Protein 2D16 (pdb70)

Organism: Pyrococcus horikoshii (strain ATCC 700860 / DSM 12428 / JCM 9974 / NBRC 100139 / OT-3) (NCBI:txid70601)

Foldseek 3Di:
DKDKDKAWQDDDAQKKKWKFAWDDQVVCQVVLQVLQCVQAPPKFKKKWAAAPPVLAIHIDTHDPVRNVSQSVRRSVQSDHRMMMMIIHPDACVSPVVSQVPDPGTDTIQDMDRARKMFMWIADPRGIDGPHMDRHDDDDDDDDPVVVVVVVVVVVVVPPDDD/DDKDKAWQDDDQQKKKWKFAWDDQVVCQVVLQVLQCVQAPPKFKKKWAAAQPVLAIHIDTHDPVRNVSQSVSRVVLSDHRMMMMIIHPDACVSPVCSQVVDPGTDTIQDMDSARKMWMWDADPRGIDGPHMDRHDDDDDDDDPVVVVVVVVVCVVVPPDDD/DKDKDKAWQDDDQQKKKWKFAWDDQVVCQVVLQVLQCVQAPPKFKKKWAAAPPVLAIHIDTHDPVRNVSQSVRRSVQSDHRMMMMIIHPDACVSPVVSQVPDPGTDTIQDMDNARKMFMWIADPRGIDGPHMDRHDDDDDDDDVVVVVVVVVVVVVVPPDDD/DDKDKAWQDDDAQKKKWKFAWDDQVVCQVVLQVLQCVQAPPKFKKKWAAAPPVLAIHIDTHDVVRNVSQSVSRVVLSDHRMMMMIIHPDACVSPVVSQVPDPGTDTIQDMDSARKMWMWDADPRGIDGPHMDRHDDDDDDDDPVVVVVVVVVCVVVPPDDD

B-factor: mean 26.92, std 8.28, range [15.29, 60.41]

Sequence (646 aa):
MVRIEVIDIEKPEGVEVIIGQGNFSIFTVDDLARALLTAVPGIKFGIAMNEAKPQLTRYTGNDPELEALAAKNAVKIGAGHVFVILMKNAYPINVLNTIKNHPAVAMIYGASENPFQVIVAETELGRAVIGVVDGKAANKIETDEQKKERRELVEKIGYKIDVRIEVIDIEKPEGVEVIIGQGNFSIFTVDDLARALLTAVPGIKFGIAMNEAKPQLTRYTGNDPELEALAAKNAVKIGAGHVFVILMKNAYPINVLNTIKNHPAVAMIYGASENPFQVIVAETELGRAVIGVVDGKAANKIETDEQKKERRELVEKIGYKIDMVRIEVIDIEKPEGVEVIIGQGNFSIFTVDDLARALLTAVPGIKFGIAMNEAKPQLTRYTGNDPELEALAAKNAVKIGAGHVFVILMKNAYPINVLNTIKNHPAVAMIYGASENPFQVIVAETELGRAVIGVVDGKAANKIETDEQKKERRELVEKIGYKIDVRIEVIDIEKPEGVEVIIGQGNFSIFTVDDLARALLTAVPGIKFGIAMNEAKPQLTRYTGNDPELEALAAKNAVKIGAGHVFVILMKNAYPINVLNTIKNHPAVAMIYGASENPFQVIVAETELGRAVIGVVDGKAANKIETDEQKKERRELVEKIGYKID

Structure (mmCIF, N/CA/C/O backbone):
data_2D16
#
_entry.id   2D16
#
_cell.length_a   66.120
_cell.length_b   66.120
_cell.length_c   125.072
_cell.angle_alpha   90.00
_cell.angle_beta   90.00
_cell.angle_gamma   120.00
#
_symmetry.space_group_name_H-M   'P 3'
#
loop_
_entity.id
_entity.type
_entity.pdbx_description
1 polymer 'hypothetical protein PH1918'
2 non-polymer 'SODIUM ION'
3 non-polymer GLYCEROL
4 water water
#
loop_
_atom_site.group_PDB
_atom_site.id
_atom_site.type_symbol
_atom_site.label_atom_id
_atom_site.label_alt_id
_atom_site.label_comp_id
_atom_site.label_asym_id
_atom_site.label_entity_id
_atom_site.label_seq_id
_atom_site.pdbx_PDB_ins_code
_atom_site.Cartn_x
_atom_site.Cartn_y
_atom_site.Cartn_z
_atom_site.occupancy
_atom_site.B_iso_or_equiv
_atom_site.auth_seq_id
_atom_site.auth_comp_id
_atom_site.auth_asym_id
_atom_site.auth_atom_id
_atom_site.pdbx_PDB_model_num
ATOM 1 N N . MET A 1 1 ? 5.584 -10.090 135.298 1.00 35.90 1 MET A N 1
ATOM 2 C CA . MET A 1 1 ? 6.066 -8.705 135.570 1.00 36.33 1 MET A CA 1
ATOM 3 C C . MET A 1 1 ? 5.787 -7.766 134.406 1.00 35.57 1 MET A C 1
ATOM 4 O O . MET A 1 1 ? 5.931 -8.142 133.243 1.00 34.99 1 MET A O 1
ATOM 9 N N . VAL A 1 2 ? 5.389 -6.541 134.731 1.00 34.80 2 VAL A N 1
ATOM 10 C CA . VAL A 1 2 ? 5.118 -5.523 133.728 1.00 35.24 2 VAL A CA 1
ATOM 11 C C . VAL A 1 2 ? 5.457 -4.152 134.299 1.00 34.72 2 VAL A C 1
ATOM 12 O O . VAL A 1 2 ? 4.616 -3.500 134.917 1.00 35.96 2 VAL A O 1
ATOM 16 N N . ARG A 1 3 ? 6.700 -3.728 134.108 1.00 33.06 3 ARG A N 1
ATOM 17 C CA . ARG A 1 3 ? 7.134 -2.425 134.588 1.00 32.68 3 ARG A CA 1
ATOM 18 C C . ARG A 1 3 ? 7.116 -1.472 133.404 1.00 30.91 3 ARG A C 1
ATOM 19 O O . ARG A 1 3 ? 7.717 -1.746 132.363 1.00 30.09 3 ARG A O 1
ATOM 27 N N . ILE A 1 4 ? 6.412 -0.358 133.565 1.00 28.25 4 ILE A N 1
ATOM 28 C CA . ILE A 1 4 ? 6.297 0.625 132.500 1.00 27.83 4 ILE A CA 1
ATOM 29 C C . ILE A 1 4 ? 7.202 1.823 132.746 1.00 28.04 4 ILE A C 1
ATOM 30 O O . ILE A 1 4 ? 7.289 2.323 133.868 1.00 28.06 4 ILE A O 1
ATOM 35 N N . GLU A 1 5 ? 7.888 2.265 131.695 1.00 27.67 5 GLU A N 1
ATOM 36 C CA . GLU A 1 5 ? 8.775 3.418 131.790 1.00 27.68 5 GLU A CA 1
ATOM 37 C C . GLU A 1 5 ? 8.581 4.333 130.585 1.00 26.79 5 GLU A C 1
ATOM 38 O O . GLU A 1 5 ? 8.125 3.897 129.522 1.00 25.48 5 GLU A O 1
ATOM 44 N N . VAL A 1 6 ? 8.924 5.605 130.766 1.00 25.45 6 VAL A N 1
ATOM 45 C CA . VAL A 1 6 ? 8.796 6.602 129.715 1.00 25.31 6 VAL A CA 1
ATOM 46 C C . VAL A 1 6 ? 10.181 6.994 129.228 1.00 26.25 6 VAL A C 1
ATOM 47 O O . VAL A 1 6 ? 11.054 7.336 130.023 1.00 27.11 6 VAL A O 1
ATOM 51 N N . ILE A 1 7 ? 10.381 6.933 127.918 1.00 24.93 7 ILE A N 1
ATOM 52 C CA . ILE A 1 7 ? 11.663 7.278 127.329 1.00 25.89 7 ILE A CA 1
ATOM 53 C C . ILE A 1 7 ? 11.527 8.532 126.479 1.00 25.35 7 ILE A C 1
ATOM 54 O O . ILE A 1 7 ? 10.699 8.595 125.572 1.00 23.68 7 ILE A O 1
ATOM 59 N N . ASP A 1 8 ? 12.331 9.541 126.792 1.00 24.57 8 ASP A N 1
ATOM 60 C CA . ASP A 1 8 ? 12.308 10.780 126.035 1.00 24.57 8 ASP A CA 1
ATOM 61 C C . ASP A 1 8 ? 13.250 10.605 124.852 1.00 25.33 8 ASP A C 1
ATOM 62 O O . ASP A 1 8 ? 14.421 10.261 125.033 1.00 24.90 8 ASP A O 1
ATOM 67 N N . ILE A 1 9 ? 12.736 10.815 123.644 1.00 23.69 9 ILE A N 1
ATOM 68 C CA . ILE A 1 9 ? 13.558 10.692 122.450 1.00 24.30 9 ILE A CA 1
ATOM 69 C C . ILE A 1 9 ? 14.533 11.863 122.417 1.00 23.91 9 ILE A C 1
ATOM 70 O O . ILE A 1 9 ? 14.125 13.019 122.535 1.00 24.87 9 ILE A O 1
ATOM 75 N N . GLU A 1 10 ? 15.818 11.553 122.277 1.00 23.98 10 GLU A N 1
ATOM 76 C CA . GLU A 1 10 ? 16.849 12.583 122.214 1.00 25.23 10 GLU A CA 1
ATOM 77 C C . GLU A 1 10 ? 17.088 12.932 120.750 1.00 25.22 10 GLU A C 1
ATOM 78 O O . GLU A 1 10 ? 17.503 12.082 119.962 1.00 25.36 10 GLU A O 1
ATOM 84 N N . LYS A 1 11 ? 16.818 14.180 120.387 1.00 25.16 11 LYS A N 1
ATOM 85 C CA . LYS A 1 11 ? 17.008 14.622 119.015 1.00 27.25 11 LYS A CA 1
ATOM 86 C C . LYS A 1 11 ? 17.119 16.136 118.952 1.00 28.90 11 LYS A C 1
ATOM 87 O O . LYS A 1 11 ? 16.505 16.845 119.745 1.00 28.40 11 LYS A O 1
ATOM 93 N N . PRO A 1 12 ? 17.921 16.652 118.014 1.00 31.31 12 PRO A N 1
ATOM 94 C CA . PRO A 1 12 ? 18.058 18.104 117.908 1.00 32.78 12 PRO A CA 1
ATOM 95 C C . PRO A 1 12 ? 16.804 18.742 117.310 1.00 33.82 12 PRO A C 1
ATOM 96 O O . PRO A 1 12 ? 15.988 18.067 116.674 1.00 32.21 12 PRO A O 1
ATOM 100 N N . GLU A 1 13 ? 16.650 20.042 117.534 1.00 34.21 13 GLU A N 1
ATOM 101 C CA . GLU A 1 13 ? 15.508 20.785 117.025 1.00 35.42 13 GLU A CA 1
ATOM 102 C C . GLU A 1 13 ? 15.447 20.661 115.505 1.00 34.23 13 GLU A C 1
ATOM 103 O O . GLU A 1 13 ? 16.475 20.702 114.827 1.00 33.82 13 GLU A O 1
ATOM 109 N N . GLY A 1 14 ? 14.240 20.491 114.975 1.00 32.84 14 GLY A N 1
ATOM 110 C CA . GLY A 1 14 ? 14.076 20.375 113.537 1.00 32.05 14 GLY A CA 1
ATOM 111 C C . GLY A 1 14 ? 14.199 18.968 112.978 1.00 30.21 14 GLY A C 1
ATOM 112 O O . GLY A 1 14 ? 13.787 18.711 111.847 1.00 32.33 14 GLY A O 1
ATOM 113 N N . VAL A 1 15 ? 14.768 18.052 113.754 1.00 27.74 15 VAL A N 1
ATOM 114 C CA . VAL A 1 15 ? 14.924 16.676 113.294 1.00 26.32 15 VAL A CA 1
ATOM 115 C C . VAL A 1 15 ? 13.639 15.888 113.514 1.00 24.77 15 VAL A C 1
ATOM 116 O O . VAL A 1 15 ? 13.026 15.965 114.579 1.00 24.92 15 VAL A O 1
ATOM 120 N N . GLU A 1 16 ? 13.234 15.138 112.492 1.00 23.11 16 GLU A N 1
ATOM 121 C CA . GLU A 1 16 ? 12.012 14.337 112.547 1.00 23.04 16 GLU A CA 1
ATOM 122 C C . GLU A 1 16 ? 12.330 12.929 113.035 1.00 22.70 16 GLU A C 1
ATOM 123 O O . GLU A 1 16 ? 13.352 12.355 112.656 1.00 21.72 16 GLU A O 1
ATOM 129 N N . VAL A 1 17 ? 11.461 12.374 113.873 1.00 20.61 17 VAL A N 1
ATOM 130 C CA . VAL A 1 17 ? 11.661 11.020 114.369 1.00 20.10 17 VAL A CA 1
ATOM 131 C C . VAL A 1 17 ? 10.500 10.131 113.933 1.00 20.86 17 VAL A C 1
ATOM 132 O O . VAL A 1 17 ? 9.349 10.569 113.891 1.00 19.68 17 VAL A O 1
ATOM 136 N N . ILE A 1 18 ? 10.822 8.891 113.579 1.00 20.31 18 ILE A N 1
ATOM 137 C CA . ILE A 1 18 ? 9.822 7.913 113.176 1.00 19.36 18 ILE A CA 1
ATOM 138 C C . ILE A 1 18 ? 10.175 6.623 113.912 1.00 20.20 18 ILE A C 1
ATOM 139 O O . ILE A 1 18 ? 11.312 6.157 113.844 1.00 22.02 18 ILE A O 1
ATOM 144 N N . ILE A 1 19 ? 9.211 6.060 114.631 1.00 19.27 19 ILE A N 1
ATOM 145 C CA . ILE A 1 19 ? 9.443 4.827 115.374 1.00 19.64 19 ILE A CA 1
ATOM 146 C C . ILE A 1 19 ? 8.512 3.766 114.799 1.00 19.28 19 ILE A C 1
ATOM 147 O O . ILE A 1 19 ? 7.333 4.031 114.583 1.00 19.04 19 ILE A O 1
ATOM 152 N N . GLY A 1 20 ? 9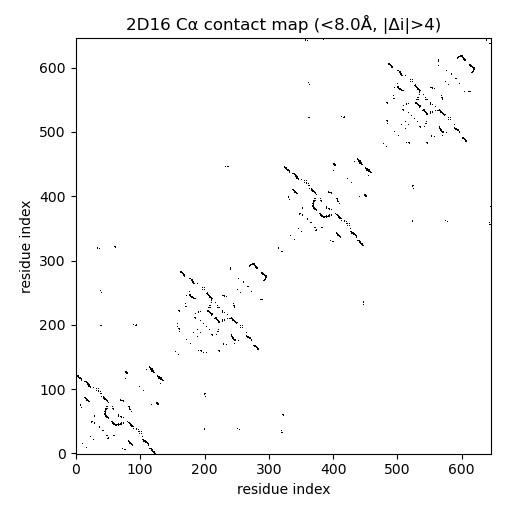.035 2.568 114.563 1.00 18.10 20 GLY A N 1
ATOM 153 C CA . GLY A 1 20 ? 8.201 1.520 114.007 1.00 18.08 20 GLY A CA 1
ATOM 154 C C . GLY A 1 20 ? 8.542 0.132 114.504 1.00 18.68 20 GLY A C 1
ATOM 155 O O . GLY A 1 20 ? 9.496 -0.057 115.261 1.00 19.42 20 GLY A O 1
ATOM 156 N N . GLN A 1 21 ? 7.743 -0.840 114.080 1.00 17.90 21 GLN A N 1
ATOM 157 C CA . GLN A 1 21 ? 7.942 -2.235 114.458 1.00 18.09 21 GLN A CA 1
ATOM 158 C C . GLN A 1 21 ? 8.157 -3.011 113.163 1.00 19.50 21 GLN A C 1
ATOM 159 O O . GLN A 1 21 ? 7.333 -2.945 112.241 1.00 18.10 21 GLN A O 1
ATOM 165 N N . GLY A 1 22 ? 9.273 -3.734 113.089 1.00 19.03 22 GLY A N 1
ATOM 166 C CA . GLY A 1 22 ? 9.579 -4.488 111.888 1.00 19.21 22 GLY A CA 1
ATOM 167 C C . GLY A 1 22 ? 9.937 -5.944 112.114 1.00 19.89 22 GLY A C 1
ATOM 168 O O . GLY A 1 22 ? 9.497 -6.566 113.079 1.00 19.95 22 GLY A O 1
ATOM 169 N N . ASN A 1 23 ? 10.751 -6.477 111.208 1.00 18.87 23 ASN A N 1
ATOM 170 C CA . ASN A 1 23 ? 11.181 -7.867 111.260 1.00 19.33 23 ASN A CA 1
ATOM 171 C C . ASN A 1 23 ? 12.474 -8.029 110.464 1.00 20.15 23 ASN A C 1
ATOM 172 O O . ASN A 1 23 ? 12.777 -7.212 109.593 1.00 19.96 23 ASN A O 1
ATOM 177 N N . PHE A 1 24 ? 13.239 -9.073 110.783 1.00 21.22 24 PHE A N 1
ATOM 178 C CA . PHE A 1 24 ? 14.486 -9.370 110.076 1.00 21.45 24 PHE A CA 1
ATOM 179 C C . PHE A 1 24 ? 15.457 -8.190 110.144 1.00 20.45 24 PHE A C 1
ATOM 180 O O . PHE A 1 24 ? 15.949 -7.706 109.123 1.00 21.40 24 PHE A O 1
ATOM 188 N N . SER A 1 25 ? 15.745 -7.756 111.366 1.00 21.68 25 SER A N 1
ATOM 189 C CA . SER A 1 25 ? 16.620 -6.616 111.616 1.00 21.15 25 SER A CA 1
ATOM 190 C C . SER A 1 25 ? 17.916 -6.502 110.811 1.00 21.47 25 SER A C 1
ATOM 191 O O . SER A 1 25 ? 18.213 -5.433 110.281 1.00 20.01 25 SER A O 1
ATOM 194 N N . ILE A 1 26 ? 18.696 -7.576 110.713 1.00 22.46 26 ILE A N 1
ATOM 195 C CA . ILE A 1 26 ? 19.958 -7.467 109.982 1.00 22.85 26 ILE A CA 1
ATOM 196 C C . ILE A 1 26 ? 19.794 -7.097 108.515 1.00 22.52 26 ILE A C 1
ATOM 197 O O . ILE A 1 26 ? 20.650 -6.425 107.942 1.00 23.10 26 ILE A O 1
ATOM 202 N N . PHE A 1 27 ? 18.695 -7.526 107.906 1.00 22.61 27 PHE A N 1
ATOM 203 C CA . PHE A 1 27 ? 18.434 -7.207 106.510 1.00 21.35 27 PHE A CA 1
ATOM 204 C C . PHE A 1 27 ? 17.750 -5.851 106.400 1.00 20.40 27 PHE A C 1
ATOM 205 O O . PHE A 1 27 ? 18.161 -4.979 105.637 1.00 19.93 27 PHE A O 1
ATOM 213 N N . THR A 1 28 ? 16.690 -5.696 107.181 1.00 20.78 28 THR A N 1
ATOM 214 C CA . THR A 1 28 ? 15.878 -4.493 107.163 1.00 19.82 28 THR A CA 1
ATOM 215 C C . THR A 1 28 ? 16.556 -3.178 107.514 1.00 20.51 28 THR A C 1
ATOM 216 O O . THR A 1 28 ? 16.257 -2.157 106.896 1.00 20.87 28 THR A O 1
ATOM 220 N N . VAL A 1 29 ? 17.463 -3.181 108.485 1.00 20.99 29 VAL A N 1
ATOM 221 C CA . VAL A 1 29 ? 18.128 -1.933 108.847 1.00 20.92 29 VAL A CA 1
ATOM 222 C C . VAL A 1 29 ? 18.792 -1.309 107.617 1.00 21.07 29 VAL A C 1
ATOM 223 O O . VAL A 1 29 ? 18.703 -0.099 107.399 1.00 22.21 29 VAL A O 1
ATOM 227 N N . ASP A 1 30 ? 19.426 -2.143 106.797 1.00 21.85 30 ASP A N 1
ATOM 228 C CA . ASP A 1 30 ? 20.090 -1.680 105.582 1.00 22.41 30 ASP A CA 1
ATOM 229 C C . ASP A 1 30 ? 19.105 -1.437 104.438 1.00 21.04 30 ASP A C 1
ATOM 230 O O . ASP A 1 30 ? 19.168 -0.417 103.755 1.00 22.25 30 ASP A O 1
ATOM 235 N N . ASP A 1 31 ? 18.198 -2.384 104.225 1.00 20.74 31 ASP A N 1
ATOM 236 C CA . ASP A 1 31 ? 17.243 -2.273 103.131 1.00 20.49 31 ASP A CA 1
ATOM 237 C C . ASP A 1 31 ? 16.276 -1.101 103.272 1.00 20.40 31 ASP A C 1
ATOM 238 O O . ASP A 1 31 ? 15.935 -0.446 102.284 1.00 21.05 31 ASP A O 1
ATOM 243 N N . LEU A 1 32 ? 15.830 -0.833 104.494 1.00 20.89 32 LEU A N 1
ATOM 244 C CA . LEU A 1 32 ? 14.915 0.281 104.717 1.00 21.37 32 LEU A CA 1
ATOM 245 C C . LEU A 1 32 ? 15.687 1.590 104.536 1.00 21.31 32 LEU A C 1
ATOM 246 O O . LEU A 1 32 ? 15.136 2.591 104.071 1.00 20.89 32 LEU A O 1
ATOM 251 N N . ALA A 1 33 ? 16.968 1.582 104.895 1.00 21.21 33 ALA A N 1
ATOM 252 C CA . ALA A 1 33 ? 17.789 2.781 104.729 1.00 20.41 33 ALA A CA 1
ATOM 253 C C . ALA A 1 33 ? 17.873 3.104 103.236 1.00 21.03 33 ALA A C 1
ATOM 254 O O . ALA A 1 33 ? 17.724 4.257 102.828 1.00 21.02 33 ALA A O 1
ATOM 256 N N . ARG A 1 34 ? 18.110 2.079 102.421 1.00 20.98 34 ARG A N 1
ATOM 257 C CA . ARG A 1 34 ? 18.198 2.270 100.980 1.00 21.75 34 ARG A CA 1
ATOM 258 C C . ARG A 1 34 ? 16.872 2.812 100.451 1.00 21.56 34 ARG A C 1
ATOM 259 O O . ARG A 1 34 ? 16.849 3.691 99.589 1.00 21.19 34 ARG A O 1
ATOM 267 N N . ALA A 1 35 ? 15.767 2.296 100.984 1.00 19.92 35 ALA A N 1
ATOM 268 C CA . ALA A 1 35 ? 14.447 2.747 100.559 1.00 20.07 35 ALA A CA 1
ATOM 269 C C . ALA A 1 35 ? 14.239 4.227 100.881 1.00 19.32 35 ALA A C 1
ATOM 270 O O . ALA A 1 35 ? 13.691 4.972 100.069 1.00 19.19 35 ALA A O 1
ATOM 272 N N . LEU A 1 36 ? 14.678 4.656 102.060 1.00 20.64 36 LEU A N 1
ATOM 273 C CA . LEU A 1 36 ? 14.528 6.058 102.454 1.00 20.54 36 LEU A CA 1
ATOM 274 C C . LEU A 1 36 ? 15.243 6.999 101.487 1.00 21.04 36 LEU A C 1
ATOM 275 O O . LEU A 1 36 ? 14.773 8.110 101.224 1.00 20.28 36 LEU A O 1
ATOM 280 N N . LEU A 1 37 ? 16.380 6.560 100.955 1.00 20.48 37 LEU A N 1
ATOM 281 C CA . LEU A 1 37 ? 17.120 7.384 100.004 1.00 20.63 37 LEU A CA 1
ATOM 282 C C . LEU A 1 37 ? 16.310 7.675 98.737 1.00 20.71 37 LEU A C 1
ATOM 283 O O . LEU A 1 37 ? 16.534 8.686 98.074 1.00 21.48 37 LEU A O 1
ATOM 288 N N . THR A 1 38 ? 15.358 6.801 98.407 1.00 20.32 38 THR A N 1
ATOM 289 C CA . THR A 1 38 ? 14.544 6.998 97.210 1.00 19.23 38 THR A CA 1
ATOM 290 C C . THR A 1 38 ? 13.343 7.921 97.429 1.00 19.87 38 THR A C 1
ATOM 291 O O . THR A 1 38 ? 12.718 8.365 96.464 1.00 20.48 38 THR A O 1
ATOM 295 N N . ALA A 1 39 ? 13.030 8.214 98.686 1.00 19.96 39 ALA A N 1
ATOM 296 C CA . ALA A 1 39 ? 11.874 9.054 99.003 1.00 20.74 39 ALA A CA 1
ATOM 297 C C . ALA A 1 39 ? 12.047 10.540 98.701 1.00 22.05 39 ALA A C 1
ATOM 298 O O . ALA A 1 39 ? 11.167 11.156 98.102 1.00 21.47 39 ALA A O 1
ATOM 300 N N . VAL A 1 40 ? 13.173 11.114 99.117 1.00 22.61 40 VAL A N 1
ATOM 301 C CA . VAL A 1 40 ? 13.438 12.539 98.896 1.00 22.31 40 VAL A CA 1
ATOM 302 C C . VAL A 1 40 ? 14.921 12.773 98.618 1.00 22.57 40 VAL A C 1
ATOM 303 O O . VAL A 1 40 ? 15.774 12.362 99.399 1.00 23.14 40 VAL A O 1
ATOM 307 N N . PRO A 1 41 ? 15.246 13.437 97.498 1.00 22.43 41 PRO A N 1
ATOM 308 C CA . PRO A 1 41 ? 16.658 13.688 97.194 1.00 24.16 41 PRO A CA 1
ATOM 309 C C . PRO A 1 41 ? 17.277 14.557 98.282 1.00 23.30 41 PRO A C 1
ATOM 310 O O . PRO A 1 41 ? 16.676 15.545 98.704 1.00 23.04 41 PRO A O 1
ATOM 314 N N . GLY A 1 42 ? 18.471 14.186 98.737 1.00 23.69 42 GLY A N 1
ATOM 315 C CA . GLY A 1 42 ? 19.145 14.968 99.762 1.00 24.47 42 GLY A CA 1
ATOM 316 C C . GLY A 1 42 ? 18.790 14.627 101.197 1.00 24.14 42 GLY A C 1
ATOM 317 O O . GLY A 1 42 ? 19.326 15.223 102.129 1.00 24.37 42 GLY A O 1
ATOM 318 N N . ILE A 1 43 ? 17.879 13.678 101.387 1.00 23.18 43 ILE A N 1
ATOM 319 C CA . ILE A 1 43 ? 17.484 13.284 102.731 1.00 22.73 43 ILE A CA 1
ATOM 320 C C . ILE A 1 43 ? 18.717 12.824 103.515 1.00 23.57 43 ILE A C 1
ATOM 321 O O . ILE A 1 43 ? 19.569 12.111 102.986 1.00 23.85 43 ILE A O 1
ATOM 326 N N . LYS A 1 44 ? 18.822 13.269 104.763 1.00 23.44 44 LYS A N 1
ATOM 327 C CA . LYS A 1 44 ? 19.932 12.893 105.636 1.00 24.61 44 LYS A CA 1
ATOM 328 C C . LYS A 1 44 ? 19.303 12.194 106.829 1.00 23.74 44 LYS A C 1
ATOM 329 O O . LYS A 1 44 ? 18.355 12.707 107.423 1.00 23.54 44 LYS A O 1
ATOM 335 N N . PHE A 1 45 ? 19.824 11.028 107.193 1.00 22.79 45 PHE A N 1
ATOM 336 C CA . PHE A 1 45 ? 19.206 10.296 108.280 1.00 22.06 45 PHE A CA 1
ATOM 337 C C . PHE A 1 45 ? 20.058 9.227 108.932 1.00 22.49 45 PHE A C 1
ATOM 338 O O . PHE A 1 45 ? 21.134 8.857 108.452 1.00 23.10 45 PHE A O 1
ATOM 346 N N . GLY A 1 46 ? 19.522 8.727 110.037 1.00 21.44 46 GLY A N 1
ATOM 347 C CA . GLY A 1 46 ? 20.137 7.651 110.777 1.00 20.06 46 GLY A CA 1
ATOM 348 C C . GLY A 1 46 ? 18.999 6.691 111.078 1.00 21.31 46 GLY A C 1
ATOM 349 O O . GLY A 1 46 ? 17.880 7.128 111.357 1.00 19.70 46 GLY A O 1
ATOM 350 N N . ILE A 1 47 ? 19.256 5.392 110.975 1.00 19.96 47 ILE A N 1
ATOM 351 C CA . ILE A 1 47 ? 18.237 4.400 111.292 1.00 20.53 47 ILE A CA 1
ATOM 352 C C . ILE A 1 47 ? 18.888 3.293 112.114 1.00 20.63 47 ILE A C 1
ATOM 353 O O . ILE A 1 47 ? 20.002 2.851 111.815 1.00 20.50 47 ILE A O 1
ATOM 358 N N . ALA A 1 48 ? 18.205 2.883 113.175 1.00 19.58 48 ALA A N 1
ATOM 359 C CA . ALA A 1 48 ? 18.695 1.825 114.045 1.00 19.66 48 ALA A CA 1
ATOM 360 C C . ALA A 1 48 ? 17.551 0.847 114.273 1.00 20.40 48 ALA A C 1
ATOM 361 O O . ALA A 1 48 ? 16.387 1.242 114.322 1.00 20.36 48 ALA A O 1
ATOM 363 N N . MET A 1 49 ? 17.883 -0.430 114.404 1.00 18.91 49 MET A N 1
ATOM 364 C CA . MET A 1 49 ? 16.868 -1.450 114.603 1.00 20.15 49 MET A CA 1
ATOM 365 C C . MET A 1 49 ? 17.410 -2.522 115.531 1.00 21.11 49 MET A C 1
ATOM 366 O O . MET A 1 49 ? 18.559 -2.953 115.394 1.00 22.19 49 MET A O 1
ATOM 371 N N . ASN A 1 50 ? 16.578 -2.949 116.474 1.00 20.61 50 ASN A N 1
ATOM 372 C CA . ASN A 1 50 ? 16.986 -3.945 117.456 1.00 21.42 50 ASN A CA 1
ATOM 373 C C . ASN A 1 50 ? 16.804 -5.391 117.031 1.00 22.47 50 ASN A C 1
ATOM 374 O O . ASN A 1 50 ? 15.747 -5.784 116.539 1.00 21.80 50 ASN A O 1
ATOM 379 N N . GLU A 1 51 ? 17.856 -6.178 117.230 1.00 22.75 51 GLU A N 1
ATOM 380 C CA . GLU A 1 51 ? 17.840 -7.598 116.905 1.00 23.70 51 GLU A CA 1
ATOM 381 C C . GLU A 1 51 ? 17.831 -8.347 118.239 1.00 23.86 51 GLU A C 1
ATOM 382 O O . GLU A 1 51 ? 18.768 -8.237 119.031 1.00 24.31 51 GLU A O 1
ATOM 388 N N . ALA A 1 52 ? 16.764 -9.103 118.479 1.00 24.69 52 ALA A N 1
ATOM 389 C CA . ALA A 1 52 ? 16.583 -9.837 119.730 1.00 26.36 52 ALA A CA 1
ATOM 390 C C . ALA A 1 52 ? 17.607 -10.913 120.081 1.00 27.70 52 ALA A C 1
ATOM 391 O O . ALA A 1 52 ? 18.236 -10.848 121.138 1.00 27.02 52 ALA A O 1
ATOM 393 N N . LYS A 1 53 ? 17.766 -11.903 119.208 1.00 28.86 53 LYS A N 1
ATOM 394 C CA . LYS A 1 53 ? 18.685 -13.012 119.463 1.00 31.15 53 LYS A CA 1
ATOM 395 C C . LYS A 1 53 ? 20.030 -12.581 120.063 1.00 30.64 53 LYS A C 1
ATOM 396 O O . LYS A 1 53 ? 20.386 -13.008 121.163 1.00 31.25 53 LYS A O 1
ATOM 402 N N . PRO A 1 54 ? 20.791 -11.729 119.358 1.00 29.70 54 PRO A N 1
ATOM 403 C CA . PRO A 1 54 ? 22.083 -11.293 119.900 1.00 29.92 54 PRO A CA 1
ATOM 404 C C . PRO A 1 54 ? 21.957 -10.056 120.791 1.00 29.72 54 PRO A C 1
ATOM 405 O O . PRO A 1 54 ? 22.956 -9.547 121.305 1.00 29.43 54 PRO A O 1
ATOM 409 N N . GLN A 1 55 ? 20.727 -9.577 120.962 1.00 28.66 55 GLN A N 1
ATOM 410 C CA . GLN A 1 55 ? 20.465 -8.397 121.777 1.00 28.59 55 GLN A CA 1
ATOM 411 C C . GLN A 1 55 ? 21.349 -7.228 121.344 1.00 28.35 55 GLN A C 1
ATOM 412 O O . GLN A 1 55 ? 21.982 -6.560 122.165 1.00 27.97 55 GLN A O 1
ATOM 418 N N . LEU A 1 56 ? 21.372 -6.985 120.037 1.00 27.23 56 LEU A N 1
ATOM 419 C CA . LEU A 1 56 ? 22.169 -5.910 119.460 1.00 25.71 56 LEU A CA 1
ATOM 420 C C . LEU A 1 56 ? 21.343 -4.882 118.702 1.00 25.30 56 LEU A C 1
ATOM 421 O O . LEU A 1 56 ? 20.374 -5.226 118.023 1.00 24.56 56 LEU A O 1
ATOM 426 N N . THR A 1 57 ? 21.742 -3.620 118.817 1.00 23.11 57 THR A N 1
ATOM 427 C CA . THR A 1 57 ? 21.082 -2.545 118.088 1.00 23.51 57 THR A CA 1
ATOM 428 C C . THR A 1 57 ? 21.920 -2.311 116.836 1.00 24.18 57 THR A C 1
ATOM 429 O O . THR A 1 57 ? 23.087 -1.924 116.922 1.00 25.24 57 THR A O 1
ATOM 433 N N . ARG A 1 58 ? 21.328 -2.575 115.675 1.00 23.08 58 ARG A N 1
ATOM 434 C CA . ARG A 1 58 ? 22.007 -2.396 114.397 1.00 22.72 58 ARG A CA 1
ATOM 435 C C . ARG A 1 58 ? 21.701 -0.994 113.898 1.00 23.50 58 ARG A C 1
ATOM 436 O O . ARG A 1 58 ? 20.672 -0.422 114.254 1.00 23.79 58 ARG A O 1
ATOM 444 N N . TYR A 1 59 ? 22.577 -0.441 113.066 1.00 22.43 59 TYR A N 1
ATOM 445 C CA . TYR A 1 59 ? 22.336 0.896 112.552 1.00 23.68 59 TYR A CA 1
ATOM 446 C C . TYR A 1 59 ? 23.097 1.212 111.272 1.00 23.49 59 TYR A C 1
ATOM 447 O O . TYR A 1 59 ? 24.070 0.542 110.918 1.00 23.40 59 TYR A O 1
ATOM 456 N N . THR A 1 60 ? 22.702 2.212 110.530 1.00 22.15 60 THR A N 1
ATOM 457 C CA . THR A 1 60 ? 23.280 2.733 109.302 1.00 23.12 60 THR A CA 1
ATOM 458 C C . THR A 1 60 ? 22.540 4.021 108.962 1.00 23.42 60 THR A C 1
ATOM 459 O O . THR A 1 60 ? 21.820 4.568 109.802 1.00 22.48 60 THR A O 1
ATOM 463 N N . GLY A 1 61 ? 22.803 4.510 107.775 1.00 23.13 61 GLY A N 1
ATOM 464 C CA . GLY A 1 61 ? 22.234 5.765 107.323 1.00 24.53 61 GLY A CA 1
ATOM 465 C C . GLY A 1 61 ? 23.292 6.491 106.519 1.00 25.21 61 GLY A C 1
ATOM 466 O O . GLY A 1 61 ? 24.219 5.855 106.012 1.00 25.98 61 GLY A O 1
ATOM 467 N N . ASN A 1 62 ? 23.169 7.810 106.396 1.00 24.33 62 ASN A N 1
ATOM 468 C CA . ASN A 1 62 ? 24.145 8.588 105.636 1.00 25.31 62 ASN A CA 1
ATOM 469 C C . ASN A 1 62 ? 24.531 9.875 106.361 1.00 25.73 62 ASN A C 1
ATOM 470 O O . ASN A 1 62 ? 24.908 10.868 105.732 1.00 26.05 62 ASN A O 1
ATOM 475 N N . ASP A 1 63 ? 24.430 9.846 107.686 1.00 26.14 63 ASP A N 1
ATOM 476 C CA . ASP A 1 63 ? 24.773 10.991 108.525 1.00 28.10 63 ASP A CA 1
ATOM 477 C C . ASP A 1 63 ? 25.288 10.486 109.871 1.00 28.74 63 ASP A C 1
ATOM 478 O O . ASP A 1 63 ? 24.541 9.902 110.656 1.00 27.10 63 ASP A O 1
ATOM 483 N N . PRO A 1 64 ? 26.579 10.712 110.157 1.00 29.36 64 PRO A N 1
ATOM 484 C CA . PRO A 1 64 ? 27.197 10.273 111.412 1.00 29.59 64 PRO A CA 1
ATOM 485 C C . PRO A 1 64 ? 26.420 10.622 112.681 1.00 28.86 64 PRO A C 1
ATOM 486 O O . PRO A 1 64 ? 26.142 9.748 113.501 1.00 29.38 64 PRO A O 1
ATOM 490 N N . GLU A 1 65 ? 26.071 11.895 112.836 1.00 28.55 65 GLU A N 1
ATOM 491 C CA . GLU A 1 65 ? 25.349 12.351 114.019 1.00 29.00 65 GLU A CA 1
ATOM 492 C C . GLU A 1 65 ? 23.981 11.700 114.199 1.00 27.30 65 GLU A C 1
ATOM 493 O O . GLU A 1 65 ? 23.663 11.210 115.282 1.00 26.15 65 GLU A O 1
ATOM 499 N N . LEU A 1 66 ? 23.167 11.707 113.149 1.00 25.93 66 LEU A N 1
ATOM 500 C CA . LEU A 1 66 ? 21.839 11.114 113.244 1.00 25.68 66 LEU A CA 1
ATOM 501 C C . LEU A 1 66 ? 21.919 9.607 113.441 1.00 26.21 66 LEU A C 1
ATOM 502 O O . LEU A 1 66 ? 21.027 9.007 114.043 1.00 25.76 66 LEU A O 1
ATOM 507 N N . GLU A 1 67 ? 22.988 8.994 112.943 1.00 25.22 67 GLU A N 1
ATOM 508 C CA . GLU A 1 67 ? 23.168 7.556 113.113 1.00 25.57 67 GLU A CA 1
ATOM 509 C C . GLU A 1 67 ? 23.461 7.259 114.584 1.00 25.44 67 GLU A C 1
ATOM 510 O O . GLU A 1 67 ? 22.882 6.348 115.173 1.00 24.00 67 GLU A O 1
ATOM 516 N N . ALA A 1 68 ? 24.354 8.042 115.181 1.00 24.34 68 ALA A N 1
ATOM 517 C CA . ALA A 1 68 ? 24.699 7.853 116.584 1.00 24.33 68 ALA A CA 1
ATOM 518 C C . ALA A 1 68 ? 23.462 8.046 117.462 1.00 23.77 68 ALA A C 1
ATOM 519 O O . ALA A 1 68 ? 23.224 7.275 118.391 1.00 23.85 68 ALA A O 1
ATOM 521 N N . LEU A 1 69 ? 22.672 9.073 117.159 1.00 23.34 69 LEU A N 1
ATOM 522 C CA . LEU A 1 69 ? 21.465 9.356 117.927 1.00 24.47 69 LEU A CA 1
ATOM 523 C C . LEU A 1 69 ? 20.373 8.305 117.734 1.00 23.01 69 LEU A C 1
ATOM 524 O O . LEU A 1 69 ? 19.670 7.956 118.682 1.00 22.60 69 LEU A O 1
ATOM 529 N N . ALA A 1 70 ? 20.224 7.810 116.510 1.00 22.46 70 ALA A N 1
ATOM 530 C CA . ALA A 1 70 ? 19.208 6.799 116.238 1.00 21.62 70 ALA A CA 1
ATOM 531 C C . ALA A 1 70 ? 19.540 5.546 117.039 1.00 22.05 70 ALA A C 1
ATOM 532 O O . ALA A 1 70 ? 18.667 4.940 117.656 1.00 21.78 70 ALA A O 1
ATOM 534 N N . ALA A 1 71 ? 20.814 5.169 117.034 1.00 22.51 71 ALA A N 1
ATOM 535 C CA . ALA A 1 71 ? 21.266 3.988 117.758 1.00 22.49 71 ALA A CA 1
ATOM 536 C C . ALA A 1 71 ? 21.107 4.149 119.269 1.00 21.78 71 ALA A C 1
ATOM 537 O O . ALA A 1 71 ? 20.704 3.219 119.963 1.00 21.16 71 ALA A O 1
ATOM 539 N N . LYS A 1 72 ? 21.429 5.334 119.776 1.00 21.82 72 LYS A N 1
ATOM 540 C CA . LYS A 1 72 ? 21.315 5.599 121.203 1.00 23.61 72 LYS A CA 1
ATOM 541 C C . LYS A 1 72 ? 19.859 5.485 121.654 1.00 22.67 72 LYS A C 1
ATOM 542 O O . LYS A 1 72 ? 19.572 4.896 122.695 1.00 22.26 72 LYS A O 1
ATOM 548 N N . ASN A 1 73 ? 18.946 6.053 120.871 1.00 21.67 73 ASN A N 1
ATOM 549 C CA . ASN A 1 73 ? 17.520 5.998 121.199 1.00 22.37 73 ASN A CA 1
ATOM 550 C C . ASN A 1 73 ? 16.996 4.569 121.079 1.00 22.15 73 ASN A C 1
ATOM 551 O O . ASN A 1 73 ? 16.236 4.100 121.927 1.00 22.26 73 ASN A O 1
ATOM 556 N N . ALA A 1 74 ? 17.406 3.883 120.019 1.00 21.10 74 ALA A N 1
ATOM 557 C CA . ALA A 1 74 ? 16.968 2.511 119.787 1.00 20.33 74 ALA A CA 1
ATOM 558 C C . ALA A 1 74 ? 17.407 1.537 120.879 1.00 21.31 74 ALA A C 1
ATOM 559 O O . ALA A 1 74 ? 16.613 0.710 121.324 1.00 20.70 74 ALA A O 1
ATOM 561 N N . VAL A 1 75 ? 18.662 1.622 121.314 1.00 21.25 75 VAL A N 1
ATOM 562 C CA . VAL A 1 75 ? 19.142 0.703 122.343 1.00 22.53 75 VAL A CA 1
ATOM 563 C C . VAL A 1 75 ? 18.479 0.991 123.694 1.00 23.13 75 VAL A C 1
ATOM 564 O O . VAL A 1 75 ? 18.293 0.084 124.509 1.00 23.50 75 VAL A O 1
ATOM 568 N N . LYS A 1 76 ? 18.111 2.249 123.919 1.00 23.35 76 LYS A N 1
ATOM 569 C CA . LYS A 1 76 ? 17.449 2.622 125.159 1.00 24.38 76 LYS A CA 1
ATOM 570 C C . LYS A 1 76 ? 16.050 2.011 125.138 1.00 23.48 76 LYS A C 1
ATOM 571 O O . LYS A 1 76 ? 15.605 1.432 126.124 1.00 23.30 76 LYS A O 1
ATOM 577 N N . ILE A 1 77 ? 15.364 2.135 124.006 1.00 22.89 77 ILE A N 1
ATOM 578 C CA . ILE A 1 77 ? 14.030 1.559 123.867 1.00 22.16 77 ILE A CA 1
ATOM 579 C C . ILE A 1 77 ? 14.174 0.047 124.044 1.00 21.81 77 ILE A C 1
ATOM 580 O O . ILE A 1 77 ? 13.355 -0.594 124.702 1.00 22.65 77 ILE A O 1
ATOM 585 N N . GLY A 1 78 ? 15.227 -0.504 123.449 1.00 22.34 78 GLY A N 1
ATOM 586 C CA . GLY A 1 78 ? 15.525 -1.922 123.570 1.00 22.45 78 GLY A CA 1
ATOM 587 C C . GLY A 1 78 ? 14.625 -2.960 122.929 1.00 23.28 78 GLY A C 1
ATOM 588 O O . GLY A 1 78 ? 15.118 -3.973 122.434 1.00 23.89 78 GLY A O 1
ATOM 589 N N . ALA A 1 79 ? 13.317 -2.726 122.942 1.00 21.91 79 ALA A N 1
ATOM 590 C CA . ALA A 1 79 ? 12.358 -3.676 122.380 1.00 21.64 79 ALA A CA 1
ATOM 591 C C . ALA A 1 79 ? 12.799 -4.307 121.059 1.00 20.98 79 ALA A C 1
ATOM 592 O O . ALA A 1 79 ? 13.182 -3.611 120.117 1.00 22.08 79 ALA A O 1
ATOM 594 N N . GLY A 1 80 ? 12.728 -5.632 120.997 1.00 19.94 80 GLY A N 1
ATOM 595 C CA . GLY A 1 80 ? 13.121 -6.342 119.795 1.00 19.97 80 GLY A CA 1
ATOM 596 C C . GLY A 1 80 ? 12.312 -5.958 118.568 1.00 19.26 80 GLY A C 1
ATOM 597 O O . GLY A 1 80 ? 11.103 -5.731 118.652 1.00 19.14 80 GLY A O 1
ATOM 598 N N . HIS A 1 81 ? 12.997 -5.888 117.432 1.00 18.95 81 HIS A N 1
ATOM 599 C CA . HIS A 1 81 ? 12.426 -5.573 116.110 1.00 18.52 81 HIS A CA 1
ATOM 600 C C . HIS A 1 81 ? 11.875 -4.131 115.989 1.00 19.47 81 HIS A C 1
ATOM 601 O O . HIS A 1 81 ? 11.237 -3.762 115.012 1.00 19.39 81 HIS A O 1
ATOM 608 N N . VAL A 1 82 ? 12.133 -3.283 116.978 1.00 19.95 82 VAL A N 1
ATOM 609 C CA . VAL A 1 82 ? 11.703 -1.895 116.891 1.00 19.92 82 VAL A CA 1
ATOM 610 C C . VAL A 1 82 ? 12.778 -1.146 116.109 1.00 20.43 82 VAL A C 1
ATOM 611 O O . VAL A 1 82 ? 13.970 -1.433 116.249 1.00 19.81 82 VAL A O 1
ATOM 615 N N . PHE A 1 83 ? 12.366 -0.211 115.261 1.00 19.08 83 PHE A N 1
ATOM 616 C CA . PHE A 1 83 ? 13.340 0.570 114.520 1.00 19.80 83 PHE A CA 1
ATOM 617 C C . PHE A 1 83 ? 13.092 2.049 114.760 1.00 19.77 83 PHE A C 1
ATOM 618 O O . PHE A 1 83 ? 11.954 2.480 114.980 1.00 19.19 83 PHE A O 1
ATOM 626 N N . VAL A 1 84 ? 14.179 2.812 114.762 1.00 19.80 84 VAL A N 1
ATOM 627 C CA . VAL A 1 84 ? 14.118 4.247 114.990 1.00 19.94 84 VAL A CA 1
ATOM 628 C C . VAL A 1 84 ? 14.796 4.995 113.853 1.00 20.94 84 VAL A C 1
ATOM 629 O O . VAL A 1 84 ? 15.926 4.680 113.475 1.00 20.73 84 VAL A O 1
ATOM 633 N N . ILE A 1 85 ? 14.101 5.992 113.317 1.00 19.26 85 ILE A N 1
ATOM 634 C CA . ILE A 1 85 ? 14.639 6.804 112.240 1.00 20.73 85 ILE A CA 1
ATOM 635 C C . ILE A 1 85 ? 14.682 8.263 112.673 1.00 20.40 85 ILE A C 1
ATOM 636 O O . ILE A 1 85 ? 13.715 8.776 113.226 1.00 20.93 85 ILE A O 1
ATOM 641 N N . LEU A 1 86 ? 15.817 8.912 112.440 1.00 20.66 86 LEU A N 1
ATOM 642 C CA . LEU A 1 86 ? 15.969 10.331 112.742 1.00 21.63 86 LEU A CA 1
ATOM 643 C C . LEU A 1 86 ? 16.433 10.923 111.422 1.00 20.86 86 LEU A C 1
ATOM 644 O O . LEU A 1 86 ? 17.443 10.495 110.868 1.00 20.86 86 LEU A O 1
ATOM 649 N N . MET A 1 87 ? 15.690 11.894 110.906 1.00 21.40 87 MET A N 1
ATOM 650 C CA . MET A 1 87 ? 16.031 12.476 109.617 1.00 22.25 87 MET A CA 1
ATOM 651 C C . MET A 1 87 ? 15.835 13.983 109.530 1.00 23.55 87 MET A C 1
ATOM 652 O O . MET A 1 87 ? 15.174 14.600 110.368 1.00 22.82 87 MET A O 1
ATOM 657 N N . LYS A 1 88 ? 16.427 14.556 108.488 1.00 24.05 88 LYS A N 1
ATOM 658 C CA . LYS A 1 88 ? 16.312 15.974 108.191 1.00 23.77 88 LYS A CA 1
ATOM 659 C C . LYS A 1 88 ? 16.317 16.101 106.668 1.00 23.53 88 LYS A C 1
ATOM 660 O O . LYS A 1 88 ? 16.661 15.147 105.963 1.00 23.53 88 LYS A O 1
ATOM 666 N N . ASN A 1 89 ? 15.924 17.268 106.165 1.00 23.39 89 ASN A N 1
ATOM 667 C CA . ASN A 1 89 ? 15.855 17.522 104.728 1.00 24.16 89 ASN A CA 1
ATOM 668 C C . ASN A 1 89 ? 14.745 16.688 104.086 1.00 24.14 89 ASN A C 1
ATOM 669 O O . ASN A 1 89 ? 14.764 16.412 102.885 1.00 24.17 89 ASN A O 1
ATOM 674 N N . ALA A 1 90 ? 13.777 16.299 104.907 1.00 22.92 90 ALA A N 1
ATOM 675 C CA . ALA A 1 90 ? 12.631 15.511 104.466 1.00 21.84 90 ALA A CA 1
ATOM 676 C C . ALA A 1 90 ? 11.632 15.521 105.613 1.00 21.03 90 ALA A C 1
ATOM 677 O O . ALA A 1 90 ? 12.017 15.680 106.770 1.00 21.83 90 ALA A O 1
ATOM 679 N N . TYR A 1 91 ? 10.354 15.357 105.286 1.00 20.63 91 TYR A N 1
ATOM 680 C CA . TYR A 1 91 ? 9.290 15.357 106.282 1.00 20.78 91 TYR A CA 1
ATOM 681 C C . TYR A 1 91 ? 8.581 14.008 106.276 1.00 19.71 91 TYR A C 1
ATOM 682 O O . TYR A 1 91 ? 8.622 13.289 105.281 1.00 19.03 91 TYR A O 1
ATOM 691 N N . PRO A 1 92 ? 7.912 13.656 107.388 1.00 19.77 92 PRO A N 1
ATOM 692 C CA . PRO A 1 92 ? 7.202 12.373 107.455 1.00 19.32 92 PRO A CA 1
ATOM 693 C C . PRO A 1 92 ? 6.243 12.167 106.284 1.00 19.66 92 PRO A C 1
ATOM 694 O O . PRO A 1 92 ? 6.134 11.063 105.753 1.00 18.06 92 PRO A O 1
ATOM 698 N N . ILE A 1 93 ? 5.558 13.230 105.868 1.00 18.16 93 ILE A N 1
ATOM 699 C CA . ILE A 1 93 ? 4.608 13.115 104.770 1.00 17.87 93 ILE A CA 1
ATOM 700 C C . ILE A 1 93 ? 5.275 12.696 103.454 1.00 17.64 93 ILE A C 1
ATOM 701 O O . ILE A 1 93 ? 4.614 12.181 102.557 1.00 16.84 93 ILE A O 1
ATOM 706 N N . ASN A 1 94 ? 6.590 12.894 103.352 1.00 17.28 94 ASN A N 1
ATOM 707 C CA . ASN A 1 94 ? 7.321 12.519 102.146 1.00 17.86 94 ASN A CA 1
ATOM 708 C C . ASN A 1 94 ? 7.861 11.092 102.227 1.00 17.76 94 ASN A C 1
ATOM 709 O O . ASN A 1 94 ? 8.241 10.521 101.204 1.00 19.73 94 ASN A O 1
ATOM 714 N N . VAL A 1 95 ? 7.899 10.517 103.427 1.00 18.42 95 VAL A N 1
ATOM 715 C CA . VAL A 1 95 ? 8.481 9.180 103.586 1.00 19.30 95 VAL A CA 1
ATOM 716 C C . VAL A 1 95 ? 7.664 8.069 104.240 1.00 19.45 95 VAL A C 1
ATOM 717 O O . VAL A 1 95 ? 8.055 6.903 104.169 1.00 19.68 95 VAL A O 1
ATOM 721 N N . LEU A 1 96 ? 6.555 8.403 104.888 1.00 19.21 96 LEU A N 1
ATOM 722 C CA . LEU A 1 96 ? 5.773 7.369 105.556 1.00 18.35 96 LEU A CA 1
ATOM 723 C C . LEU A 1 96 ? 5.309 6.234 104.653 1.00 18.92 96 LEU A C 1
ATOM 724 O O . LEU A 1 96 ? 5.383 5.067 105.043 1.00 18.79 96 LEU A O 1
ATOM 729 N N . ASN A 1 97 ? 4.839 6.556 103.451 1.00 17.82 97 ASN A N 1
ATOM 730 C CA . ASN A 1 97 ? 4.389 5.505 102.545 1.00 17.77 97 ASN A CA 1
ATOM 731 C C . ASN A 1 97 ? 5.544 4.589 102.138 1.00 17.70 97 ASN A C 1
ATOM 732 O O . ASN A 1 97 ? 5.353 3.388 101.960 1.00 18.04 97 ASN A O 1
ATOM 737 N N . THR A 1 98 ? 6.745 5.144 102.003 1.00 17.56 98 THR A N 1
ATOM 738 C CA . THR A 1 98 ? 7.905 4.328 101.647 1.00 18.92 98 THR A CA 1
ATOM 739 C C . THR A 1 98 ? 8.170 3.308 102.759 1.00 18.79 98 THR A C 1
ATOM 740 O O . THR A 1 98 ? 8.504 2.148 102.495 1.00 19.89 98 THR A O 1
ATOM 744 N N . ILE A 1 99 ? 8.010 3.738 104.006 1.00 19.49 99 ILE A N 1
ATOM 745 C CA . ILE A 1 99 ? 8.229 2.855 105.145 1.00 18.87 99 ILE A CA 1
ATOM 746 C C . ILE A 1 99 ? 7.105 1.827 105.272 1.00 19.65 99 ILE A C 1
ATOM 747 O O . ILE A 1 99 ? 7.368 0.634 105.447 1.00 18.60 99 ILE A O 1
ATOM 752 N N . LYS A 1 100 ? 5.857 2.284 105.185 1.00 18.64 100 LYS A N 1
ATOM 753 C CA . LYS A 1 100 ? 4.718 1.373 105.286 1.00 20.65 100 LYS A CA 1
ATOM 754 C C . LYS A 1 100 ? 4.741 0.330 104.170 1.00 21.85 100 LYS A C 1
ATOM 755 O O . LYS A 1 100 ? 4.270 -0.799 104.349 1.00 24.59 100 LYS A O 1
ATOM 761 N N . ASN A 1 101 ? 5.297 0.703 103.022 1.00 22.41 101 ASN A N 1
ATOM 762 C CA . ASN A 1 101 ? 5.355 -0.200 101.879 1.00 24.39 101 ASN A CA 1
ATOM 763 C C . ASN A 1 101 ? 6.501 -1.206 101.937 1.00 21.80 101 ASN A C 1
ATOM 764 O O . ASN A 1 101 ? 6.570 -2.111 101.102 1.00 22.96 101 ASN A O 1
ATOM 769 N N . HIS A 1 102 ? 7.399 -1.060 102.906 1.00 19.67 102 HIS A N 1
ATOM 770 C CA . HIS A 1 102 ? 8.519 -1.996 102.995 1.00 18.95 102 HIS A CA 1
ATOM 771 C C . HIS A 1 102 ? 8.008 -3.360 103.461 1.00 17.96 102 HIS A C 1
ATOM 772 O O . HIS A 1 102 ? 7.271 -3.456 104.442 1.00 16.82 102 HIS A O 1
ATOM 779 N N . PRO A 1 103 ? 8.413 -4.435 102.764 1.00 18.24 103 PRO A N 1
ATOM 780 C CA . PRO A 1 103 ? 7.984 -5.801 103.095 1.00 18.75 103 PRO A CA 1
ATOM 781 C C . PRO A 1 103 ? 8.339 -6.361 104.470 1.00 18.80 103 PRO A C 1
ATOM 782 O O . PRO A 1 103 ? 7.770 -7.368 104.885 1.00 17.47 103 PRO A O 1
ATOM 786 N N . ALA A 1 104 ? 9.264 -5.721 105.180 1.00 18.69 104 ALA A N 1
ATOM 787 C CA . ALA A 1 104 ? 9.650 -6.202 106.505 1.00 19.33 104 ALA A CA 1
ATOM 788 C C . ALA A 1 104 ? 9.155 -5.281 107.619 1.00 19.47 104 ALA A C 1
ATOM 789 O O . ALA A 1 104 ? 9.529 -5.437 108.783 1.00 18.85 104 ALA A O 1
ATOM 791 N N . VAL A 1 105 ? 8.309 -4.320 107.263 1.00 19.00 105 VAL A N 1
ATOM 792 C CA . VAL A 1 105 ? 7.756 -3.407 108.248 1.00 17.90 105 VAL A CA 1
ATOM 793 C C . VAL A 1 105 ? 6.349 -3.854 108.613 1.00 16.20 105 VAL A C 1
ATOM 794 O O . VAL A 1 105 ? 5.532 -4.126 107.731 1.00 17.76 105 VAL A O 1
ATOM 798 N N . ALA A 1 106 ? 6.083 -3.949 109.910 1.00 16.07 106 ALA A N 1
ATOM 799 C CA . ALA A 1 106 ? 4.766 -4.349 110.384 1.00 16.93 106 ALA A CA 1
ATOM 800 C C . ALA A 1 106 ? 3.916 -3.097 110.542 1.00 17.98 106 ALA A C 1
ATOM 801 O O . ALA A 1 106 ? 2.819 -3.002 109.987 1.00 19.80 106 ALA A O 1
ATOM 803 N N . MET A 1 107 ? 4.428 -2.134 111.300 1.00 17.58 107 MET A N 1
ATOM 804 C CA . MET A 1 107 ? 3.696 -0.900 111.527 1.00 18.60 107 MET A CA 1
ATOM 805 C C . MET A 1 107 ? 4.594 0.246 111.956 1.00 18.41 107 MET A C 1
ATOM 806 O O . MET A 1 107 ? 5.773 0.055 112.254 1.00 18.37 107 MET A O 1
ATOM 811 N N . ILE A 1 108 ? 4.022 1.444 111.954 1.00 17.73 108 ILE A N 1
ATOM 812 C CA . ILE A 1 108 ? 4.726 2.652 112.365 1.00 17.91 108 ILE A CA 1
ATOM 813 C C . ILE A 1 108 ? 3.965 3.229 113.560 1.00 18.22 108 ILE A C 1
ATOM 814 O O . ILE A 1 108 ? 2.771 3.521 113.462 1.00 18.69 108 ILE A O 1
ATOM 819 N N . TYR A 1 109 ? 4.658 3.378 114.687 1.00 17.98 109 TYR A N 1
ATOM 820 C CA . TYR A 1 109 ? 4.067 3.906 115.918 1.00 17.33 109 TYR A CA 1
ATOM 821 C C . TYR A 1 109 ? 3.693 5.387 115.816 1.00 18.05 109 TYR A C 1
ATOM 822 O O . TYR A 1 109 ? 2.634 5.809 116.290 1.00 18.36 109 TYR A O 1
ATOM 831 N N . GLY A 1 110 ? 4.563 6.176 115.199 1.00 17.28 110 GLY A N 1
ATOM 832 C CA . GLY A 1 110 ? 4.294 7.596 115.063 1.00 18.32 110 GLY A CA 1
ATOM 833 C C . GLY A 1 110 ? 5.450 8.313 114.401 1.00 19.54 110 GLY A C 1
ATOM 834 O O . GLY A 1 110 ? 6.504 7.720 114.187 1.00 18.85 110 GLY A O 1
ATOM 835 N N . ALA A 1 111 ? 5.256 9.586 114.075 1.00 18.32 111 ALA A N 1
ATOM 836 C CA . ALA A 1 111 ? 6.302 10.368 113.422 1.00 19.74 111 ALA A CA 1
ATOM 837 C C . ALA A 1 111 ? 6.034 11.862 113.536 1.00 20.76 111 ALA A C 1
ATOM 838 O O . ALA A 1 111 ? 4.909 12.311 113.327 1.00 19.02 111 ALA A O 1
ATOM 840 N N . SER A 1 112 ? 7.072 12.629 113.860 1.00 21.58 112 SER A N 1
ATOM 841 C CA . SER A 1 112 ? 6.935 14.080 113.962 1.00 22.74 112 SER A CA 1
ATOM 842 C C . SER A 1 112 ? 8.219 14.715 114.463 1.00 22.96 112 SER A C 1
ATOM 843 O O . SER A 1 112 ? 9.238 14.040 114.628 1.00 21.00 112 SER A O 1
ATOM 846 N N . GLU A 1 113 ? 8.159 16.023 114.693 1.00 23.77 113 GLU A N 1
ATOM 847 C CA . GLU A 1 113 ? 9.301 16.770 115.201 1.00 26.68 113 GLU A CA 1
ATOM 848 C C . GLU A 1 113 ? 8.974 17.368 116.573 1.00 25.19 113 GLU A C 1
ATOM 849 O O . GLU A 1 113 ? 9.755 18.147 117.114 1.00 25.30 113 GLU A O 1
ATOM 855 N N . ASN A 1 114 ? 7.815 17.011 117.126 1.00 23.85 114 ASN A N 1
ATOM 856 C CA . ASN A 1 114 ? 7.417 17.509 118.449 1.00 24.27 114 ASN A CA 1
ATOM 857 C C . ASN A 1 114 ? 8.262 16.826 119.520 1.00 23.88 114 ASN A C 1
ATOM 858 O O . ASN A 1 114 ? 9.008 15.888 119.234 1.00 22.48 114 ASN A O 1
ATOM 863 N N . PRO A 1 115 ? 8.177 17.314 120.769 1.00 24.51 115 PRO A N 1
ATOM 864 C CA . PRO A 1 115 ? 8.941 16.666 121.839 1.00 24.45 115 PRO A CA 1
ATOM 865 C C . PRO A 1 115 ? 8.272 15.287 121.792 1.00 23.23 115 PRO A C 1
ATOM 866 O O . PRO A 1 115 ? 7.043 15.201 121.741 1.00 22.37 115 PRO A O 1
ATOM 870 N N . PHE A 1 116 ? 9.063 14.223 121.802 1.00 21.85 116 PHE A N 1
ATOM 871 C CA . PHE A 1 116 ? 8.516 12.878 121.623 1.00 21.34 116 PHE A CA 1
ATOM 872 C C . PHE A 1 116 ? 8.942 11.880 122.693 1.00 20.62 116 PHE A C 1
ATOM 873 O O . PHE A 1 116 ? 10.097 11.880 123.119 1.00 21.59 116 PHE A O 1
ATOM 881 N N . GLN A 1 117 ? 8.012 11.022 123.114 1.00 19.82 117 GLN A N 1
ATOM 882 C CA . GLN A 1 117 ? 8.316 10.000 124.113 1.00 19.18 117 GLN A CA 1
ATOM 883 C C . GLN A 1 117 ? 7.825 8.633 123.657 1.00 19.68 117 GLN A C 1
ATOM 884 O O . GLN A 1 117 ? 6.826 8.524 122.948 1.00 19.43 117 GLN A O 1
ATOM 890 N N . VAL A 1 118 ? 8.537 7.594 124.072 1.00 19.02 118 VAL A N 1
ATOM 891 C CA . VAL A 1 118 ? 8.155 6.225 123.750 1.00 19.57 118 VAL A CA 1
ATOM 892 C C . VAL A 1 118 ? 7.864 5.553 125.088 1.00 19.38 118 VAL A C 1
ATOM 893 O O . VAL A 1 118 ? 8.711 5.550 125.988 1.00 21.45 118 VAL A O 1
ATOM 897 N N . ILE A 1 119 ? 6.658 5.013 125.241 1.00 19.61 119 ILE A N 1
ATOM 898 C CA . ILE A 1 119 ? 6.295 4.342 126.479 1.00 19.73 119 ILE A CA 1
ATOM 899 C C . ILE A 1 119 ? 6.613 2.865 126.299 1.00 20.85 119 ILE A C 1
ATOM 900 O O . ILE A 1 119 ? 6.105 2.215 125.385 1.00 20.82 119 ILE A O 1
ATOM 905 N N . VAL A 1 120 ? 7.464 2.349 127.177 1.00 20.30 120 VAL A N 1
ATOM 906 C CA . VAL A 1 120 ? 7.903 0.965 127.102 1.00 20.89 120 VAL A CA 1
ATOM 907 C C . VAL A 1 120 ? 7.528 0.138 128.322 1.00 21.71 120 VAL A C 1
ATOM 908 O O . VAL A 1 120 ? 7.636 0.599 129.457 1.00 21.94 120 VAL A O 1
ATOM 912 N N . ALA A 1 121 ? 7.079 -1.089 128.074 1.00 21.63 121 ALA A N 1
ATOM 913 C CA . ALA A 1 121 ? 6.721 -2.010 129.144 1.00 22.11 121 ALA A CA 1
ATOM 914 C C . ALA A 1 121 ? 7.759 -3.126 129.124 1.00 23.25 121 ALA A C 1
ATOM 915 O O . ALA A 1 121 ? 8.124 -3.607 128.054 1.00 24.26 121 ALA A O 1
ATOM 917 N N . GLU A 1 122 ? 8.252 -3.524 130.291 1.00 22.55 122 GLU A N 1
ATOM 918 C CA . GLU A 1 122 ? 9.228 -4.602 130.340 1.00 22.41 122 GLU A CA 1
ATOM 919 C C . GLU A 1 122 ? 8.715 -5.779 131.158 1.00 22.65 122 GLU A C 1
ATOM 920 O O . GLU A 1 122 ? 8.177 -5.606 132.255 1.00 21.78 122 GLU A O 1
ATOM 926 N N . THR A 1 123 ? 8.865 -6.973 130.595 1.00 20.33 123 THR A N 1
ATOM 927 C CA . THR A 1 123 ? 8.446 -8.202 131.253 1.00 21.37 123 THR A CA 1
ATOM 928 C C . THR A 1 123 ? 9.711 -8.996 131.546 1.00 21.71 123 THR A C 1
ATOM 929 O O . THR A 1 123 ? 10.819 -8.509 131.312 1.00 22.00 123 THR A O 1
ATOM 933 N N . GLU A 1 124 ? 9.548 -10.218 132.041 1.00 22.63 124 GLU A N 1
ATOM 934 C CA . GLU A 1 124 ? 10.702 -11.057 132.348 1.00 23.82 124 GLU A CA 1
ATOM 935 C C . GLU A 1 124 ? 11.427 -11.491 131.076 1.00 24.26 124 GLU A C 1
ATOM 936 O O . GLU A 1 124 ? 12.589 -11.898 131.125 1.00 24.67 124 GLU A O 1
ATOM 942 N N . LEU A 1 125 ? 10.743 -11.401 129.938 1.00 22.50 125 LEU A N 1
ATOM 943 C CA . LEU A 1 125 ? 11.338 -11.786 128.661 1.00 22.61 125 LEU A CA 1
ATOM 944 C C . LEU A 1 125 ? 12.058 -10.630 127.986 1.00 22.77 125 LEU A C 1
ATOM 945 O O . LEU A 1 125 ? 13.236 -10.733 127.649 1.00 23.58 125 LEU A O 1
ATOM 950 N N . GLY A 1 126 ? 11.343 -9.528 127.778 1.00 23.07 126 GLY A N 1
ATOM 951 C CA . GLY A 1 126 ? 11.950 -8.391 127.118 1.00 21.54 126 GLY A CA 1
ATOM 952 C C . GLY A 1 126 ? 11.144 -7.115 127.233 1.00 20.94 126 GLY A C 1
AT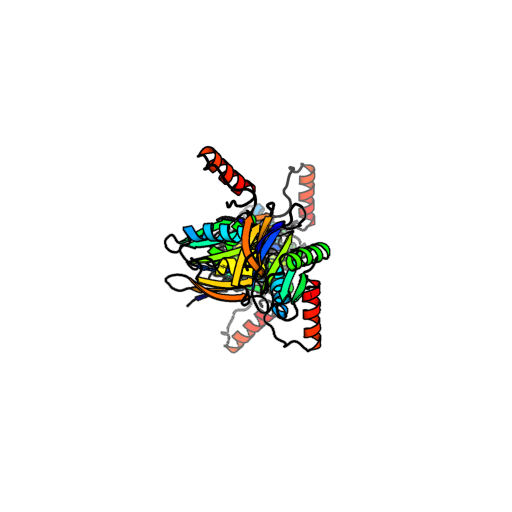OM 953 O O . GLY A 1 126 ? 10.400 -6.918 128.196 1.00 20.45 126 GLY A O 1
ATOM 954 N N . ARG A 1 127 ? 11.285 -6.251 126.236 1.00 20.88 127 ARG A N 1
ATOM 955 C CA . ARG A 1 127 ? 10.591 -4.971 126.240 1.00 20.19 127 ARG A CA 1
ATOM 956 C C . ARG A 1 127 ? 9.628 -4.800 125.071 1.00 19.11 127 ARG A C 1
ATOM 957 O O . ARG A 1 127 ? 9.785 -5.413 124.013 1.00 18.30 127 ARG A O 1
ATOM 965 N N . ALA A 1 128 ? 8.621 -3.958 125.281 1.00 20.53 128 ALA A N 1
ATOM 966 C CA . ALA A 1 128 ? 7.610 -3.709 124.265 1.00 19.55 128 ALA A CA 1
ATOM 967 C C . ALA A 1 128 ? 7.196 -2.245 124.251 1.00 19.28 128 ALA A C 1
ATOM 968 O O . ALA A 1 128 ? 7.040 -1.627 125.299 1.00 20.67 128 ALA A O 1
ATOM 970 N N . VAL A 1 129 ? 7.030 -1.687 123.057 1.00 19.23 129 VAL A N 1
ATOM 971 C CA . VAL A 1 129 ? 6.588 -0.303 122.942 1.00 18.98 129 VAL A CA 1
ATOM 972 C C . VAL A 1 129 ? 5.069 -0.361 123.050 1.00 19.26 129 VAL A C 1
ATOM 973 O O . VAL A 1 129 ? 4.415 -0.982 122.212 1.00 21.73 129 VAL A O 1
ATOM 977 N N . ILE A 1 130 ? 4.503 0.265 124.078 1.00 18.55 130 ILE A N 1
ATOM 978 C CA . ILE A 1 130 ? 3.050 0.236 124.227 1.00 18.88 130 ILE A CA 1
ATOM 979 C C . ILE A 1 130 ? 2.392 1.527 123.771 1.00 17.59 130 ILE A C 1
ATOM 980 O O . ILE A 1 130 ? 1.171 1.647 123.768 1.00 18.97 130 ILE A O 1
ATOM 985 N N . GLY A 1 131 ? 3.198 2.503 123.370 1.00 18.37 131 GLY A N 1
ATOM 986 C CA . GLY A 1 131 ? 2.611 3.744 122.899 1.00 18.79 131 GLY A CA 1
ATOM 987 C C . GLY A 1 131 ? 3.619 4.858 122.759 1.00 18.38 131 GLY A C 1
ATOM 988 O O . GLY A 1 131 ? 4.758 4.732 123.207 1.00 19.72 131 GLY A O 1
ATOM 989 N N . VAL A 1 132 ? 3.201 5.947 122.126 1.00 18.79 132 VAL A N 1
ATOM 990 C CA . VAL A 1 132 ? 4.078 7.091 121.954 1.00 18.57 132 VAL A CA 1
ATOM 991 C C . VAL A 1 132 ? 3.351 8.376 122.310 1.00 20.38 132 VAL A C 1
ATOM 992 O O . VAL A 1 132 ? 2.164 8.528 122.026 1.00 19.71 132 VAL A O 1
ATOM 996 N N . VAL A 1 133 ? 4.055 9.284 122.976 1.00 20.11 133 VAL A N 1
ATOM 997 C CA . VAL A 1 133 ? 3.469 10.572 123.323 1.00 20.70 133 VAL A CA 1
ATOM 998 C C . VAL A 1 133 ? 4.044 11.520 122.287 1.00 20.76 133 VAL A C 1
ATOM 999 O O . VAL A 1 133 ? 5.222 11.872 122.336 1.00 20.38 133 VAL A O 1
ATOM 1003 N N . ASP A 1 134 ? 3.213 11.910 121.329 1.00 22.53 134 ASP A N 1
ATOM 1004 C CA . ASP A 1 134 ? 3.654 12.797 120.264 1.00 22.81 134 ASP A CA 1
ATOM 1005 C C . ASP A 1 134 ? 3.299 14.238 120.615 1.00 23.81 134 ASP A C 1
ATOM 1006 O O . ASP A 1 134 ? 2.245 14.740 120.224 1.00 22.61 134 ASP A O 1
ATOM 1011 N N . GLY A 1 135 ? 4.189 14.892 121.359 1.00 23.49 135 GLY A N 1
ATOM 1012 C CA . GLY A 1 135 ? 3.962 16.268 121.767 1.00 23.95 135 GLY A CA 1
ATOM 1013 C C . GLY A 1 135 ? 2.924 16.391 122.870 1.00 24.72 135 GLY A C 1
ATOM 1014 O O . GLY A 1 135 ? 2.439 15.386 123.396 1.00 22.76 135 GLY A O 1
ATOM 1015 N N . LYS A 1 136 ? 2.586 17.624 123.235 1.00 24.03 136 LYS A N 1
ATOM 1016 C CA . LYS A 1 136 ? 1.588 17.847 124.274 1.00 25.66 136 LYS A CA 1
ATOM 1017 C C . LYS A 1 136 ? 0.205 17.466 123.755 1.00 24.50 136 LYS A C 1
ATOM 1018 O O . LYS A 1 136 ? -0.011 17.371 122.547 1.00 24.77 136 LYS A O 1
ATOM 1024 N N . ALA A 1 137 ? -0.729 17.245 124.674 1.00 24.37 137 ALA A N 1
ATOM 1025 C CA . ALA A 1 137 ? -2.085 16.857 124.310 1.00 24.96 137 ALA A CA 1
ATOM 1026 C C . ALA A 1 137 ? -2.965 18.059 123.992 1.00 26.16 137 ALA A C 1
ATOM 1027 O O . ALA A 1 137 ? -2.776 19.144 124.547 1.00 26.70 137 ALA A O 1
ATOM 1029 N N . ALA A 1 138 ? -3.920 17.860 123.088 1.00 25.58 138 ALA A N 1
ATOM 1030 C CA . ALA A 1 138 ? -4.854 18.922 122.723 1.00 27.35 138 ALA A CA 1
ATOM 1031 C C . ALA A 1 138 ? -5.877 18.982 123.849 1.00 28.67 138 ALA A C 1
ATOM 1032 O O . ALA A 1 138 ? -6.195 17.958 124.452 1.00 29.38 138 ALA A O 1
ATOM 1034 N N . ASN A 1 139 ? -6.395 20.171 124.139 1.00 29.90 139 ASN A N 1
ATOM 1035 C CA . ASN A 1 139 ? -7.372 20.311 125.215 1.00 30.61 139 ASN A CA 1
ATOM 1036 C C . ASN A 1 139 ? -8.526 21.236 124.858 1.00 30.75 139 ASN A C 1
ATOM 1037 O O . ASN A 1 139 ? -9.382 21.519 125.694 1.00 31.70 139 ASN A O 1
ATOM 1042 N N . LYS A 1 140 ? -8.544 21.706 123.616 1.00 29.41 140 LYS A N 1
ATOM 1043 C CA . LYS A 1 140 ? -9.603 22.590 123.148 1.00 29.80 140 LYS A CA 1
ATOM 1044 C C . LYS A 1 140 ? -9.884 22.327 121.678 1.00 29.16 140 LYS A C 1
ATOM 1045 O O . LYS A 1 140 ? -8.983 21.963 120.926 1.00 27.41 140 LYS A O 1
ATOM 1051 N N . ILE A 1 141 ? -11.138 22.505 121.276 1.00 28.14 141 ILE A N 1
ATOM 1052 C CA . ILE A 1 141 ? -11.531 22.307 119.886 1.00 28.24 141 ILE A CA 1
ATOM 1053 C C . ILE A 1 141 ? -11.428 23.648 119.169 1.00 29.52 141 ILE A C 1
ATOM 1054 O O . ILE A 1 141 ? -11.889 24.673 119.677 1.00 29.96 141 ILE A O 1
ATOM 1059 N N . GLU A 1 142 ? -10.814 23.633 117.990 1.00 29.31 142 GLU A N 1
ATOM 1060 C CA . GLU A 1 142 ? -10.617 24.839 117.191 1.00 29.47 142 GLU A CA 1
ATOM 1061 C C . GLU A 1 142 ? -11.904 25.612 116.913 1.00 30.78 142 GLU A C 1
AT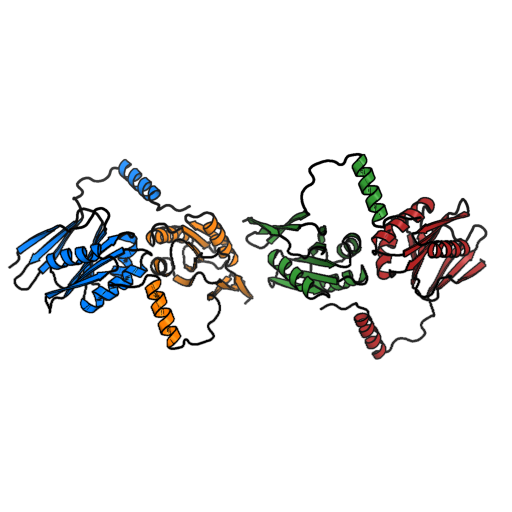OM 1062 O O . GLU A 1 142 ? -12.985 25.033 116.796 1.00 29.37 142 GLU A O 1
ATOM 1068 N N . THR A 1 143 ? -11.772 26.930 116.803 1.00 32.57 143 THR A N 1
ATOM 1069 C CA . THR A 1 143 ? -12.901 27.802 116.503 1.00 34.49 143 THR A CA 1
ATOM 1070 C C . THR A 1 143 ? -12.942 27.956 114.987 1.00 36.03 143 THR A C 1
ATOM 1071 O O . THR A 1 143 ? -11.999 27.561 114.298 1.00 36.27 143 THR A O 1
ATOM 1075 N N . ASP A 1 144 ? -14.021 28.529 114.465 1.00 36.98 144 ASP A N 1
ATOM 1076 C CA . ASP A 1 144 ? -14.136 28.726 113.025 1.00 39.10 144 ASP A CA 1
ATOM 1077 C C . ASP A 1 144 ? -13.006 29.619 112.528 1.00 38.10 144 ASP A C 1
ATOM 1078 O O . ASP A 1 144 ? -12.467 29.409 111.442 1.00 37.89 144 ASP A O 1
ATOM 1083 N N . GLU A 1 145 ? -12.648 30.615 113.330 1.00 38.67 145 GLU A N 1
ATOM 1084 C CA . GLU A 1 145 ? -11.577 31.532 112.970 1.00 38.65 145 GLU A CA 1
ATOM 1085 C C . GLU A 1 145 ? -10.259 30.769 112.856 1.00 37.12 145 GLU A C 1
ATOM 1086 O O . GLU A 1 145 ? -9.483 30.985 111.925 1.00 36.21 145 GLU A O 1
ATOM 1092 N N . GLN A 1 146 ? -10.011 29.879 113.810 1.00 35.88 146 GLN A N 1
ATOM 1093 C CA . GLN A 1 146 ? -8.788 29.089 113.802 1.00 33.90 146 GLN A CA 1
ATOM 1094 C C . GLN A 1 146 ? -8.762 28.143 112.606 1.00 33.16 146 GLN A C 1
ATOM 1095 O O . GLN A 1 146 ? -7.688 27.791 112.116 1.00 32.53 146 GLN A O 1
ATOM 1101 N N . LYS A 1 147 ? -9.940 27.736 112.138 1.00 32.40 147 LYS A N 1
ATOM 1102 C CA . LYS A 1 147 ? -10.032 26.864 110.967 1.00 32.99 147 LYS A CA 1
ATOM 1103 C C . LYS A 1 147 ? -9.517 27.637 109.767 1.00 32.42 147 LYS A C 1
ATOM 1104 O O . LYS A 1 147 ? -8.727 27.130 108.976 1.00 31.24 147 LYS A O 1
ATOM 1110 N N . LYS A 1 148 ? -9.994 28.870 109.624 1.00 32.07 148 LYS A N 1
ATOM 1111 C CA . LYS A 1 148 ? -9.576 29.712 108.514 1.00 31.47 148 LYS A CA 1
ATOM 1112 C C . LYS A 1 148 ? -8.076 29.953 108.577 1.00 29.88 148 LYS A C 1
ATOM 1113 O O . LYS A 1 148 ? -7.400 29.951 107.553 1.00 29.99 148 LYS A O 1
ATOM 1119 N N . GLU A 1 149 ? -7.559 30.148 109.786 1.00 29.12 149 GLU A N 1
ATOM 1120 C CA . GLU A 1 149 ? -6.134 30.397 109.971 1.00 29.68 149 GLU A CA 1
ATOM 1121 C C . GLU A 1 149 ? -5.257 29.228 109.532 1.00 28.22 149 GLU A C 1
ATOM 1122 O O . GLU A 1 149 ? -4.248 29.425 108.852 1.00 27.35 149 GLU A O 1
ATOM 1128 N N . ARG A 1 150 ? -5.626 28.012 109.923 1.00 27.01 150 ARG A N 1
ATOM 1129 C CA . ARG A 1 150 ? -4.808 26.864 109.548 1.00 26.48 150 ARG A CA 1
ATOM 1130 C C . ARG A 1 150 ? -4.849 26.606 108.055 1.00 25.46 150 ARG A C 1
ATOM 1131 O O . ARG A 1 150 ? -3.851 26.200 107.464 1.00 24.63 150 ARG A O 1
ATOM 1139 N N . ARG A 1 151 ? -5.998 26.857 107.438 1.00 26.49 151 ARG A N 1
ATOM 1140 C CA . ARG A 1 151 ? -6.126 26.645 106.006 1.00 26.82 151 ARG A CA 1
ATOM 1141 C C . ARG A 1 151 ? -5.298 27.660 105.230 1.00 27.89 151 ARG A C 1
ATOM 1142 O O . ARG A 1 151 ? -4.720 27.331 104.193 1.00 27.54 151 ARG A O 1
ATOM 1150 N N . GLU A 1 152 ? -5.216 28.886 105.740 1.00 28.21 152 GLU A N 1
ATOM 1151 C CA . GLU A 1 152 ? -4.412 29.909 105.081 1.00 28.57 152 GLU A CA 1
ATOM 1152 C C . GLU A 1 152 ? -2.942 29.540 105.243 1.00 27.23 152 GLU A C 1
ATOM 1153 O O . GLU A 1 152 ? -2.145 29.702 104.317 1.00 26.93 152 GLU A O 1
ATOM 1159 N N . LEU A 1 153 ? -2.593 29.037 106.424 1.00 25.48 153 LEU A N 1
ATOM 1160 C CA . LEU A 1 153 ? -1.221 28.643 106.715 1.00 26.08 153 LEU A CA 1
ATOM 1161 C C . LEU A 1 153 ? -0.787 27.486 105.819 1.00 26.20 153 LEU A C 1
ATOM 1162 O O . LEU A 1 153 ? 0.328 27.482 105.296 1.00 25.67 153 LEU A O 1
ATOM 1167 N N . VAL A 1 154 ? -1.671 26.506 105.636 1.00 25.04 154 VAL A N 1
ATOM 1168 C CA . VAL A 1 154 ? -1.343 25.365 104.787 1.00 25.37 154 VAL A CA 1
ATOM 1169 C C . VAL A 1 154 ? -1.022 25.835 103.369 1.00 26.27 154 VAL A C 1
ATOM 1170 O O . VAL A 1 154 ? -0.098 25.328 102.730 1.00 25.06 154 VAL A O 1
ATOM 1174 N N . GLU A 1 155 ? -1.776 26.810 102.875 1.00 26.14 155 GLU A N 1
ATOM 1175 C CA . GLU A 1 155 ? -1.513 27.318 101.540 1.00 28.16 155 GLU A CA 1
ATOM 1176 C C . GLU A 1 155 ? -0.196 28.090 101.531 1.00 27.72 155 GLU A C 1
ATOM 1177 O O . GLU A 1 155 ? 0.584 27.978 100.589 1.00 27.13 155 GLU A O 1
ATOM 1183 N N . LYS A 1 156 ? 0.060 28.854 102.591 1.00 28.26 156 LYS A N 1
ATOM 1184 C CA . LYS A 1 156 ? 1.294 29.631 102.679 1.00 29.35 156 LYS A CA 1
ATOM 1185 C C . LYS A 1 156 ? 2.523 28.726 102.715 1.00 30.43 156 LYS A C 1
ATOM 1186 O O . LYS A 1 156 ? 3.590 29.092 102.219 1.00 31.04 156 LYS A O 1
ATOM 1192 N N . ILE A 1 157 ? 2.372 27.543 103.301 1.00 30.32 157 ILE A N 1
ATOM 1193 C CA . ILE A 1 157 ? 3.478 26.596 103.390 1.00 30.28 157 ILE A CA 1
ATOM 1194 C C . ILE A 1 157 ? 3.882 26.093 102.005 1.00 28.69 157 ILE A C 1
ATOM 1195 O O . ILE A 1 157 ? 5.035 25.725 101.782 1.00 28.34 157 ILE A O 1
ATOM 1200 N N . GLY A 1 158 ? 2.930 26.078 101.078 1.00 28.19 158 GLY A N 1
ATOM 1201 C CA . GLY A 1 158 ? 3.232 25.627 99.731 1.00 27.36 158 GLY A CA 1
ATOM 1202 C C . GLY A 1 158 ? 2.208 24.674 99.147 1.00 26.60 158 GLY A C 1
ATOM 1203 O O . GLY A 1 158 ? 2.311 24.281 97.982 1.00 25.94 158 GLY A O 1
ATOM 1204 N N . TYR A 1 159 ? 1.222 24.289 99.949 1.00 26.01 159 TYR A N 1
ATOM 1205 C CA . TYR A 1 159 ? 0.187 23.384 99.471 1.00 26.88 159 TYR A CA 1
ATOM 1206 C C . TYR A 1 159 ? -0.902 24.223 98.824 1.00 27.17 159 TYR A C 1
ATOM 1207 O O . TYR A 1 159 ? -1.980 24.433 99.379 1.00 27.82 159 TYR A O 1
ATOM 1216 N N . LYS A 1 160 ? -0.579 24.707 97.630 1.00 28.18 160 LYS A N 1
ATOM 1217 C CA . LYS A 1 160 ? -1.463 25.560 96.852 1.00 29.69 160 LYS A CA 1
ATOM 1218 C C . LYS A 1 160 ? -1.233 25.275 95.372 1.00 28.36 160 LYS A C 1
ATOM 1219 O O . LYS A 1 160 ? -0.093 25.107 94.937 1.00 28.30 160 LYS A O 1
ATOM 1225 N N . ILE A 1 161 ? -2.315 25.220 94.606 1.00 27.99 161 ILE A N 1
ATOM 1226 C CA . ILE A 1 161 ? -2.222 24.970 93.173 1.00 27.21 161 ILE A CA 1
ATOM 1227 C C . ILE A 1 161 ? -2.931 26.092 92.424 1.00 28.73 161 ILE A C 1
ATOM 1228 O O . ILE A 1 161 ? -3.816 26.752 92.972 1.00 29.01 161 ILE A O 1
ATOM 1233 N N . ASP A 1 162 ? -2.537 26.303 91.173 1.00 28.97 162 ASP A N 1
ATOM 1234 C CA . ASP A 1 162 ? -3.120 27.354 90.346 1.00 29.60 162 ASP A CA 1
ATOM 1235 C C . ASP A 1 162 ? -4.487 26.973 89.784 1.00 30.32 162 ASP A C 1
ATOM 1236 O O . ASP A 1 162 ? -4.607 25.894 89.168 1.00 29.96 162 ASP A O 1
ATOM 1242 N N . VAL B 1 2 ? -6.658 2.491 61.044 1.00 41.85 2 VAL B N 1
ATOM 1243 C CA . VAL B 1 2 ? -6.247 3.298 62.228 1.00 40.82 2 VAL B CA 1
ATOM 1244 C C . VAL B 1 2 ? -5.043 4.180 61.908 1.00 40.24 2 VAL B C 1
ATOM 1245 O O . VAL B 1 2 ? -4.003 3.695 61.464 1.00 40.31 2 VAL B O 1
ATOM 1249 N N . ARG B 1 3 ? -5.199 5.480 62.138 1.00 38.42 3 ARG B N 1
ATOM 1250 C CA . ARG B 1 3 ? -4.139 6.452 61.893 1.00 37.19 3 ARG B CA 1
ATOM 1251 C C . ARG B 1 3 ? -3.196 6.475 63.093 1.00 35.95 3 ARG B C 1
ATOM 1252 O O . ARG B 1 3 ? -3.642 6.465 64.241 1.00 33.91 3 ARG B O 1
ATOM 1260 N N . ILE B 1 4 ? -1.895 6.501 62.829 1.00 33.49 4 ILE B N 1
ATOM 1261 C CA . ILE B 1 4 ? -0.913 6.519 63.904 1.00 32.92 4 ILE B CA 1
ATOM 1262 C C . ILE B 1 4 ? 0.006 7.731 63.811 1.00 32.55 4 ILE B C 1
ATOM 1263 O O . ILE B 1 4 ? 0.616 7.987 62.773 1.00 32.44 4 ILE B O 1
ATOM 1268 N N . GLU B 1 5 ? 0.080 8.481 64.906 1.00 32.21 5 GLU B N 1
ATOM 1269 C CA . GLU B 1 5 ? 0.914 9.676 64.994 1.00 32.49 5 GLU B CA 1
ATOM 1270 C C . GLU B 1 5 ? 1.992 9.497 66.057 1.00 32.92 5 GLU B C 1
ATOM 1271 O O . GLU B 1 5 ? 1.803 8.767 67.029 1.00 30.83 5 GLU B O 1
ATOM 1277 N N . VAL B 1 6 ? 3.123 10.170 65.861 1.00 32.41 6 VAL B N 1
ATOM 1278 C CA . VAL B 1 6 ? 4.224 10.124 66.816 1.00 32.63 6 VAL B CA 1
ATOM 1279 C C . VAL B 1 6 ? 4.417 11.549 67.315 1.00 32.70 6 VAL B C 1
ATOM 1280 O O . VAL B 1 6 ? 4.856 12.426 66.570 1.00 33.28 6 VAL B O 1
ATOM 1284 N N . ILE B 1 7 ? 4.072 11.773 68.577 1.00 31.72 7 ILE B N 1
ATOM 1285 C CA . ILE B 1 7 ? 4.176 13.094 69.177 1.00 31.98 7 ILE B CA 1
ATOM 1286 C C . ILE B 1 7 ? 5.426 13.277 70.023 1.00 30.97 7 ILE B C 1
ATOM 1287 O O . ILE B 1 7 ? 5.666 12.526 70.967 1.00 29.37 7 ILE B O 1
ATOM 1292 N N . ASP B 1 8 ? 6.223 14.280 69.676 1.00 29.70 8 ASP B N 1
ATOM 1293 C CA . ASP B 1 8 ? 7.426 14.577 70.433 1.00 28.82 8 ASP B CA 1
ATOM 1294 C C . ASP B 1 8 ? 7.000 15.412 71.629 1.00 27.22 8 ASP B C 1
ATOM 1295 O O . ASP B 1 8 ? 6.299 16.413 71.477 1.00 27.16 8 ASP B O 1
ATOM 1300 N N . ILE B 1 9 ? 7.395 14.987 72.823 1.00 24.93 9 ILE B N 1
ATOM 1301 C CA . ILE B 1 9 ? 7.062 15.731 74.023 1.00 23.60 9 ILE B CA 1
ATOM 1302 C C . ILE B 1 9 ? 7.965 16.956 74.091 1.00 22.68 9 ILE B C 1
ATOM 1303 O O . ILE B 1 9 ? 9.188 16.838 74.020 1.00 23.81 9 ILE B O 1
ATOM 1308 N N . GLU B 1 10 ? 7.357 18.130 74.200 1.00 22.95 10 GLU B N 1
ATOM 1309 C CA . GLU B 1 10 ? 8.119 19.369 74.297 1.00 24.91 10 GLU B CA 1
ATOM 1310 C C . GLU B 1 10 ? 8.348 19.680 75.770 1.00 24.87 10 GLU B C 1
ATOM 1311 O O . GLU B 1 10 ? 7.398 19.852 76.540 1.00 25.12 10 GLU B O 1
ATOM 1317 N N . LYS B 1 11 ? 9.615 19.748 76.159 1.00 25.39 11 LYS B N 1
ATOM 1318 C CA . LYS B 1 11 ? 9.976 20.023 77.542 1.00 26.62 11 LYS B CA 1
ATOM 1319 C C . LYS B 1 11 ? 11.405 20.539 77.638 1.00 27.97 11 LYS B C 1
ATOM 1320 O O . LYS B 1 11 ? 12.268 20.158 76.847 1.00 28.69 11 LYS B O 1
ATOM 1326 N N . PRO B 1 12 ? 11.671 21.421 78.612 1.00 30.12 12 PRO B N 1
ATOM 1327 C CA . PRO B 1 12 ? 13.017 21.973 78.791 1.00 31.93 12 PRO B CA 1
ATOM 1328 C C . PRO B 1 12 ? 14.008 20.886 79.200 1.00 32.52 12 PRO B C 1
ATOM 1329 O O . PRO B 1 12 ? 13.617 19.809 79.664 1.00 31.14 12 PRO B O 1
ATOM 1333 N N . GLU B 1 13 ? 15.291 21.174 79.022 1.00 33.03 13 GLU B N 1
ATOM 1334 C CA . GLU B 1 13 ? 16.341 20.238 79.394 1.00 33.98 13 GLU B CA 1
ATOM 1335 C C . GLU B 1 13 ? 16.257 20.010 80.903 1.00 32.79 13 GLU B C 1
ATOM 1336 O O . GLU B 1 13 ? 16.047 20.953 81.667 1.00 32.02 13 GLU B O 1
ATOM 1342 N N . GLY B 1 14 ? 16.404 18.758 81.328 1.00 31.40 14 GLY B N 1
ATOM 1343 C CA . GLY B 1 14 ? 16.359 18.453 82.747 1.00 30.00 14 GLY B CA 1
ATOM 1344 C C . GLY B 1 14 ? 14.977 18.266 83.342 1.00 29.06 14 GLY B C 1
ATOM 1345 O O . GLY B 1 14 ? 14.852 17.825 84.486 1.00 30.53 14 GLY B O 1
ATOM 1346 N N . VAL B 1 15 ? 13.938 18.605 82.586 1.00 26.30 15 VAL B N 1
ATOM 1347 C CA . VAL B 1 15 ? 12.571 18.450 83.071 1.00 24.89 15 VAL B CA 1
ATOM 1348 C C . VAL B 1 15 ? 12.124 17.003 82.895 1.00 23.41 15 VAL B C 1
ATOM 1349 O O . VAL B 1 15 ? 12.380 16.393 81.862 1.00 24.34 15 VAL B O 1
ATOM 1353 N N . GLU B 1 16 ? 11.468 16.464 83.919 1.00 22.40 16 GLU B N 1
ATOM 1354 C CA . GLU B 1 16 ? 10.989 15.084 83.896 1.00 22.13 16 GLU B CA 1
ATOM 1355 C C . GLU B 1 16 ? 9.548 15.052 83.406 1.00 22.51 16 GLU B C 1
ATOM 1356 O O . GLU B 1 16 ? 8.747 15.908 83.774 1.00 22.63 16 GLU B O 1
ATOM 1362 N N . VAL B 1 17 ? 9.214 14.069 82.579 1.00 21.38 17 VAL B N 1
ATOM 1363 C CA . VAL B 1 17 ? 7.848 13.952 82.096 1.00 21.08 17 VAL B CA 1
ATOM 1364 C C . VAL B 1 17 ? 7.267 12.615 82.534 1.00 20.45 17 VAL B C 1
ATOM 1365 O O . VAL B 1 17 ? 7.969 11.606 82.586 1.00 19.96 17 VAL B O 1
ATOM 1369 N N . ILE B 1 18 ? 5.986 12.630 82.882 1.00 20.08 18 ILE B N 1
ATOM 1370 C CA . ILE B 1 18 ? 5.283 11.421 83.288 1.00 20.61 18 ILE B CA 1
ATOM 1371 C C . ILE B 1 18 ? 3.947 11.452 82.556 1.00 19.96 18 ILE B C 1
ATOM 1372 O O . ILE B 1 18 ? 3.224 12.447 82.616 1.00 20.63 18 ILE B O 1
ATOM 1377 N N . ILE B 1 19 ? 3.640 10.378 81.836 1.00 19.44 19 ILE B N 1
ATOM 1378 C CA . ILE B 1 19 ? 2.384 10.296 81.097 1.00 19.90 19 ILE B CA 1
ATOM 1379 C C . ILE B 1 19 ? 1.585 9.148 81.688 1.00 19.25 19 ILE B C 1
ATOM 1380 O O . ILE B 1 19 ? 2.135 8.074 81.937 1.00 18.24 19 ILE B O 1
ATOM 1385 N N . GLY B 1 20 ? 0.293 9.369 81.909 1.00 18.64 20 GLY B N 1
ATOM 1386 C CA . GLY B 1 20 ? -0.532 8.316 82.476 1.00 18.08 20 GLY B CA 1
ATOM 1387 C C . GLY B 1 20 ? -1.955 8.301 81.957 1.00 18.55 20 GLY B C 1
ATOM 1388 O O . GLY B 1 20 ? -2.359 9.163 81.170 1.00 18.37 20 GLY B O 1
ATOM 1389 N N . GLN B 1 21 ? -2.713 7.300 82.399 1.00 17.97 21 GLN B N 1
ATOM 1390 C CA . GLN B 1 21 ? -4.107 7.135 82.005 1.00 18.14 21 GLN B CA 1
ATOM 1391 C C . GLN B 1 21 ? -4.916 7.173 83.292 1.00 18.13 21 GLN B C 1
ATOM 1392 O O . GLN B 1 21 ? -4.644 6.420 84.226 1.00 17.45 21 GLN B O 1
ATOM 1398 N N . GLY B 1 22 ? -5.898 8.064 83.356 1.00 18.05 22 GLY B N 1
ATOM 1399 C CA . GLY B 1 22 ? -6.683 8.171 84.566 1.00 17.45 22 GLY B CA 1
ATOM 1400 C C . GLY B 1 22 ? -8.179 8.168 84.356 1.00 18.50 22 GLY B C 1
ATOM 1401 O O . GLY B 1 22 ? -8.693 7.587 83.399 1.00 19.45 22 GLY B O 1
ATOM 1402 N N . ASN B 1 23 ? -8.875 8.842 85.262 1.00 17.79 23 ASN B N 1
ATOM 1403 C CA . ASN B 1 23 ? -10.329 8.906 85.221 1.00 19.66 23 ASN B CA 1
ATOM 1404 C C . ASN B 1 23 ? -10.817 10.118 86.009 1.00 20.29 23 ASN B C 1
ATOM 1405 O O . ASN B 1 23 ? -10.112 10.613 86.894 1.00 19.83 23 ASN B O 1
ATOM 1410 N N . PHE B 1 24 ? -12.008 10.611 85.665 1.00 20.80 24 PHE B N 1
ATOM 1411 C CA . PHE B 1 24 ? -12.618 11.743 86.367 1.00 21.30 24 PHE B CA 1
ATOM 1412 C C . PHE B 1 24 ? -11.722 12.985 86.319 1.00 20.25 24 PHE B C 1
ATOM 1413 O O . PHE B 1 24 ? -11.415 13.591 87.343 1.00 21.39 24 PHE B O 1
ATOM 1421 N N . SER B 1 25 ? -11.337 13.366 85.105 1.00 21.74 25 SER B N 1
ATOM 1422 C CA . SER B 1 25 ? -10.445 14.497 84.870 1.00 20.44 25 SER B CA 1
ATOM 1423 C C . SER B 1 25 ? -10.648 15.786 85.667 1.00 21.21 25 SER B C 1
ATOM 1424 O O . SER B 1 25 ? -9.685 16.327 86.212 1.00 21.66 25 SER B O 1
ATOM 1427 N N . ILE B 1 26 ? -11.875 16.296 85.743 1.00 22.25 26 ILE B N 1
ATOM 1428 C CA . ILE B 1 26 ? -12.078 17.547 86.470 1.00 22.04 26 ILE B CA 1
ATOM 1429 C C . ILE B 1 26 ? -11.689 17.473 87.946 1.00 23.14 26 ILE B C 1
ATOM 1430 O O . ILE B 1 26 ? -11.270 18.472 88.533 1.00 23.70 26 ILE B O 1
ATOM 1435 N N . PHE B 1 27 ? -11.810 16.291 88.543 1.00 21.60 27 PHE B N 1
ATOM 1436 C CA . PHE B 1 27 ? -11.435 16.109 89.941 1.00 20.76 27 PHE B CA 1
ATOM 1437 C C . PHE B 1 27 ? -9.953 15.765 90.037 1.00 19.78 27 PHE B C 1
ATOM 1438 O O . PHE B 1 27 ? -9.197 16.377 90.785 1.00 19.07 27 PHE B O 1
ATOM 1446 N N . THR B 1 28 ? -9.555 14.772 89.253 1.00 19.60 28 THR B N 1
ATOM 1447 C CA . THR B 1 28 ? -8.194 14.269 89.261 1.00 19.46 28 THR B CA 1
ATOM 1448 C C . THR B 1 28 ? -7.087 15.251 88.905 1.00 20.73 28 THR B C 1
ATOM 1449 O O . THR B 1 28 ? -6.005 15.194 89.489 1.00 19.92 28 THR B O 1
ATOM 1453 N N . VAL B 1 29 ? -7.338 16.153 87.962 1.00 19.61 29 VAL B N 1
ATOM 1454 C CA . VAL B 1 29 ? -6.295 17.098 87.593 1.00 20.01 29 VAL B CA 1
ATOM 1455 C C . VAL B 1 29 ? -5.850 17.892 88.825 1.00 20.24 29 VAL B C 1
ATOM 1456 O O . VAL B 1 29 ? -4.656 18.097 89.040 1.00 21.48 29 VAL B O 1
ATOM 1460 N N . ASP B 1 30 ? -6.809 18.313 89.644 1.00 21.21 30 ASP B N 1
ATOM 1461 C CA . ASP B 1 30 ? -6.508 19.065 90.862 1.00 21.44 30 ASP B CA 1
ATOM 1462 C C . ASP B 1 30 ? -6.030 18.166 92.002 1.00 20.98 30 ASP B C 1
ATOM 1463 O O . ASP B 1 30 ? -5.079 18.495 92.709 1.00 21.43 30 ASP B O 1
ATOM 1468 N N . ASP B 1 31 ? -6.699 17.034 92.186 1.00 19.95 31 ASP B N 1
ATOM 1469 C CA . ASP B 1 31 ? -6.358 16.138 93.283 1.00 20.81 31 ASP B CA 1
ATOM 1470 C C . ASP B 1 31 ? -4.988 15.482 93.158 1.00 20.31 31 ASP B C 1
ATOM 1471 O O . ASP B 1 31 ? -4.287 15.320 94.156 1.00 21.58 31 ASP B O 1
ATOM 1476 N N . LEU B 1 32 ? -4.607 15.102 91.944 1.00 21.02 32 LEU B N 1
ATOM 1477 C CA . LEU B 1 32 ? -3.301 14.487 91.734 1.00 19.55 32 LEU B CA 1
ATOM 1478 C C . LEU B 1 32 ? -2.221 15.555 91.914 1.00 20.20 32 LEU B C 1
ATOM 1479 O O . LEU B 1 32 ? -1.123 15.269 92.396 1.00 19.90 32 LEU B O 1
ATOM 1484 N N . ALA B 1 33 ? -2.537 16.791 91.536 1.00 20.52 33 ALA B N 1
ATOM 1485 C CA . ALA B 1 33 ? -1.584 17.888 91.699 1.00 19.22 33 ALA B CA 1
ATOM 1486 C C . ALA B 1 33 ? -1.310 18.057 93.196 1.00 19.12 33 ALA B C 1
ATOM 1487 O O . ALA B 1 33 ? -0.163 18.205 93.614 1.00 20.16 33 ALA B O 1
ATOM 1489 N N . ARG B 1 34 ? -2.367 18.029 94.004 1.00 18.52 34 ARG B N 1
ATOM 1490 C CA . ARG B 1 34 ? -2.211 18.161 95.449 1.00 21.05 34 ARG B CA 1
ATOM 1491 C C . ARG B 1 34 ? -1.361 17.015 95.997 1.00 20.62 34 ARG B C 1
ATOM 1492 O O . ARG B 1 34 ? -0.520 17.218 96.869 1.00 20.60 34 ARG B O 1
ATOM 1500 N N . ALA B 1 35 ? -1.577 15.813 95.473 1.00 20.88 35 ALA B N 1
ATOM 1501 C CA . ALA B 1 35 ? -0.813 14.652 95.924 1.00 19.76 35 ALA B CA 1
ATOM 1502 C C . ALA B 1 35 ? 0.673 14.814 95.605 1.00 19.43 35 ALA B C 1
ATOM 1503 O O . ALA B 1 35 ? 1.530 14.496 96.431 1.00 20.35 35 ALA B O 1
ATOM 1505 N N . LEU B 1 36 ? 0.979 15.303 94.408 1.00 19.06 36 LEU B N 1
ATOM 1506 C CA . LEU B 1 36 ? 2.373 15.497 94.013 1.00 20.15 36 LEU B CA 1
ATOM 1507 C C . LEU B 1 36 ? 3.103 16.421 94.981 1.00 19.92 36 LEU B C 1
ATOM 1508 O O . LEU B 1 36 ? 4.289 16.229 95.262 1.00 18.96 36 LEU B O 1
ATOM 1513 N N . LEU B 1 37 ? 2.394 17.423 95.492 1.00 20.18 37 LEU B N 1
ATOM 1514 C CA . LEU B 1 37 ? 2.988 18.360 96.438 1.00 21.05 37 LEU B CA 1
ATOM 1515 C C . LEU B 1 37 ? 3.462 17.665 97.714 1.00 21.44 37 LEU B C 1
ATOM 1516 O O . LEU B 1 37 ? 4.374 18.150 98.383 1.00 21.93 37 LEU B O 1
ATOM 1521 N N . THR B 1 38 ? 2.856 16.525 98.046 1.00 19.42 38 THR B N 1
ATOM 1522 C CA . THR B 1 38 ? 3.233 15.794 99.252 1.00 19.11 38 THR B CA 1
ATOM 1523 C C . THR B 1 38 ? 4.429 14.863 99.052 1.00 19.74 38 THR B C 1
ATOM 1524 O O . THR B 1 38 ? 5.006 14.375 100.024 1.00 20.32 38 THR B O 1
ATOM 1528 N N . ALA B 1 39 ? 4.800 14.625 97.798 1.00 21.17 39 ALA B N 1
ATOM 1529 C CA . ALA B 1 39 ? 5.898 13.709 97.492 1.00 21.15 39 ALA B CA 1
ATOM 1530 C C . ALA B 1 39 ? 7.292 14.235 97.793 1.00 21.81 39 ALA B C 1
ATOM 1531 O O . ALA B 1 39 ? 8.115 13.527 98.373 1.00 20.25 39 ALA B O 1
ATOM 1533 N N . VAL B 1 40 ? 7.557 15.472 97.392 1.00 20.59 40 VAL B N 1
ATOM 1534 C CA . VAL B 1 40 ? 8.865 16.077 97.600 1.00 21.04 40 VAL B CA 1
ATOM 1535 C C . VAL B 1 40 ? 8.717 17.571 97.859 1.00 21.69 40 VAL B C 1
ATOM 1536 O O . VAL B 1 40 ? 8.089 18.283 97.076 1.00 23.43 40 VAL B O 1
ATOM 1540 N N . PRO B 1 41 ? 9.286 18.062 98.968 1.00 22.24 41 PRO B N 1
ATOM 1541 C CA . PRO B 1 41 ? 9.189 19.492 99.277 1.00 22.96 41 PRO B CA 1
ATOM 1542 C C . PRO B 1 41 ? 9.863 20.308 98.176 1.00 22.88 41 PRO B C 1
ATOM 1543 O O . PRO B 1 41 ? 10.956 19.963 97.722 1.00 22.06 41 PRO B O 1
ATOM 1547 N N . GLY B 1 42 ? 9.210 21.382 97.746 1.00 23.22 42 GLY B N 1
ATOM 1548 C CA . GLY B 1 42 ? 9.787 22.227 96.715 1.00 23.94 42 GLY B CA 1
ATOM 1549 C C . GLY B 1 42 ? 9.549 21.785 95.282 1.00 24.45 42 GLY B C 1
ATOM 1550 O O . GLY B 1 42 ? 9.997 22.444 94.348 1.00 24.32 42 GLY B O 1
ATOM 1551 N N . ILE B 1 43 ? 8.851 20.668 95.093 1.00 22.79 43 ILE B N 1
ATOM 1552 C CA . ILE B 1 43 ? 8.575 20.189 93.746 1.00 23.21 43 ILE B CA 1
ATOM 1553 C C . ILE B 1 43 ? 7.837 21.265 92.939 1.00 23.00 43 ILE B C 1
ATOM 1554 O O . ILE B 1 43 ? 6.915 21.910 93.443 1.00 24.66 43 ILE B O 1
ATOM 1559 N N . LYS B 1 44 ? 8.265 21.471 91.697 1.00 23.46 44 LYS B N 1
ATOM 1560 C CA . LYS B 1 44 ? 7.635 22.448 90.806 1.00 24.97 44 LYS B CA 1
ATOM 1561 C C . LYS B 1 44 ? 7.096 21.672 89.614 1.00 23.75 44 LYS B C 1
ATOM 1562 O O . LYS B 1 44 ? 7.814 20.870 89.017 1.00 24.65 44 LYS B O 1
ATOM 1568 N N . PHE B 1 45 ? 5.842 21.910 89.251 1.00 23.01 45 PHE B N 1
ATOM 1569 C CA . PHE B 1 45 ? 5.269 21.141 88.161 1.00 23.26 45 PHE B CA 1
ATOM 1570 C C . PHE B 1 45 ? 4.017 21.711 87.529 1.00 22.35 45 PHE B C 1
ATOM 1571 O O . PHE B 1 45 ? 3.396 22.659 88.026 1.00 22.21 45 PHE B O 1
ATOM 1579 N N . GLY B 1 46 ? 3.658 21.081 86.421 1.00 20.59 46 GLY B N 1
ATOM 1580 C CA . GLY B 1 46 ? 2.454 21.415 85.702 1.00 20.07 46 GLY B CA 1
ATOM 1581 C C . GLY B 1 46 ? 1.826 20.067 85.405 1.00 21.82 46 GLY B C 1
ATOM 1582 O O . GLY B 1 46 ? 2.543 19.097 85.152 1.00 20.18 46 GLY B O 1
ATOM 1583 N N . ILE B 1 47 ? 0.504 19.982 85.482 1.00 20.84 47 ILE B N 1
ATOM 1584 C CA . ILE B 1 47 ? -0.188 18.741 85.169 1.00 21.35 47 ILE B CA 1
ATOM 1585 C C . ILE B 1 47 ? -1.421 19.085 84.347 1.00 21.06 47 ILE B C 1
ATOM 1586 O O . ILE B 1 47 ? -2.138 20.039 84.653 1.00 22.68 47 ILE B O 1
ATOM 1591 N N . ALA B 1 48 ? -1.649 18.315 83.289 1.00 20.59 48 ALA B N 1
ATOM 1592 C CA . ALA B 1 48 ? -2.795 18.524 82.415 1.00 20.55 48 ALA B CA 1
ATOM 1593 C C . ALA B 1 48 ? -3.464 17.178 82.196 1.00 20.19 48 ALA B C 1
ATOM 1594 O O . ALA B 1 48 ? -2.794 16.143 82.184 1.00 20.22 48 ALA B O 1
ATOM 1596 N N . MET B 1 49 ? -4.781 17.189 82.024 1.00 20.06 49 MET B N 1
ATOM 1597 C CA . MET B 1 49 ? -5.515 15.958 81.815 1.00 19.51 49 MET B CA 1
ATOM 1598 C C . MET B 1 49 ? -6.697 16.204 80.886 1.00 20.12 49 MET B C 1
ATOM 1599 O O . MET B 1 49 ? -7.420 17.188 81.008 1.00 20.58 49 MET B O 1
ATOM 1604 N N . ASN B 1 50 ? -6.905 15.295 79.939 1.00 20.05 50 ASN B N 1
ATOM 1605 C CA . ASN B 1 50 ? -7.973 15.446 78.958 1.00 20.84 50 ASN B CA 1
ATOM 1606 C C . ASN B 1 50 ? -9.334 14.917 79.388 1.00 22.80 50 ASN B C 1
ATOM 1607 O O . ASN B 1 50 ? -9.452 13.808 79.900 1.00 23.40 50 ASN B O 1
ATOM 1612 N N . GLU B 1 51 ? -10.360 15.730 79.163 1.00 22.17 51 GLU B N 1
ATOM 1613 C CA . GLU B 1 51 ? -11.733 15.368 79.494 1.00 23.88 51 GLU B CA 1
ATOM 1614 C C . GLU B 1 51 ? -12.466 15.154 78.168 1.00 24.41 51 GLU B C 1
ATOM 1615 O O . GLU B 1 51 ? -12.577 16.075 77.359 1.00 24.73 51 GLU B O 1
ATOM 1621 N N . ALA B 1 52 ? -12.964 13.938 77.954 1.00 24.55 52 ALA B N 1
ATOM 1622 C CA . ALA B 1 52 ? -13.641 13.573 76.710 1.00 26.20 52 ALA B CA 1
ATOM 1623 C C . ALA B 1 52 ? -14.922 14.315 76.330 1.00 27.46 52 ALA B C 1
ATOM 1624 O O . ALA B 1 52 ? -14.991 14.923 75.263 1.00 27.18 52 ALA B O 1
ATOM 1626 N N . LYS B 1 53 ? -15.935 14.254 77.189 1.00 29.47 53 LYS B N 1
ATOM 1627 C CA . LYS B 1 53 ? -17.220 14.885 76.907 1.00 31.05 53 LYS B CA 1
ATOM 1628 C C . LYS B 1 53 ? -17.125 16.281 76.286 1.00 30.05 53 LYS B C 1
ATOM 1629 O O . LYS B 1 53 ? -17.595 16.496 75.167 1.00 31.48 53 LYS B O 1
ATOM 1635 N N . PRO B 1 54 ? -16.523 17.251 76.998 1.00 29.50 54 PRO B N 1
ATOM 1636 C CA . PRO B 1 54 ? -16.410 18.603 76.440 1.00 28.63 54 PRO B CA 1
ATOM 1637 C C . PRO B 1 54 ? -15.161 18.783 75.580 1.00 28.53 54 PRO B C 1
ATOM 1638 O O . PRO B 1 54 ? -14.901 19.874 75.074 1.00 28.26 54 PRO B O 1
ATOM 1642 N N . GLN B 1 55 ? -14.389 17.709 75.429 1.00 26.71 55 GLN B N 1
ATOM 1643 C CA . GLN B 1 55 ? -13.165 17.745 74.641 1.00 25.45 55 GLN B CA 1
ATOM 1644 C C . GLN B 1 55 ? -12.241 18.877 75.081 1.00 25.55 55 GLN B C 1
ATOM 1645 O O . GLN B 1 55 ? -11.748 19.655 74.261 1.00 24.73 55 GLN B O 1
ATOM 1651 N N . LEU B 1 56 ? -12.002 18.945 76.388 1.00 23.73 56 LEU B N 1
ATOM 1652 C CA . LEU B 1 56 ? -11.148 19.972 76.976 1.00 23.35 56 LEU B CA 1
ATOM 1653 C C . LEU B 1 56 ? -9.924 19.414 77.693 1.00 24.02 56 LEU B C 1
ATOM 1654 O O . LEU B 1 56 ? -9.990 18.366 78.339 1.00 23.46 56 LEU B O 1
ATOM 1659 N N . THR B 1 57 ? -8.807 20.124 77.575 1.00 23.48 57 THR B N 1
ATOM 1660 C CA . THR B 1 57 ? -7.596 19.737 78.276 1.00 23.44 57 THR B CA 1
ATOM 1661 C C . THR B 1 57 ? -7.584 20.603 79.531 1.00 24.07 57 THR B C 1
ATOM 1662 O O . THR B 1 57 ? -7.504 21.834 79.448 1.00 24.66 57 THR B O 1
ATOM 1666 N N . ARG B 1 58 ? -7.697 19.959 80.688 1.00 22.97 58 ARG B N 1
ATOM 1667 C CA . ARG B 1 58 ? -7.696 20.661 81.965 1.00 22.17 58 ARG B CA 1
ATOM 1668 C C . ARG B 1 58 ? -6.267 20.699 82.478 1.00 23.39 58 ARG B C 1
ATOM 1669 O O . ARG B 1 58 ? -5.464 19.823 82.142 1.00 23.41 58 ARG B O 1
ATOM 1677 N N . TYR B 1 59 ? -5.938 21.700 83.288 1.00 22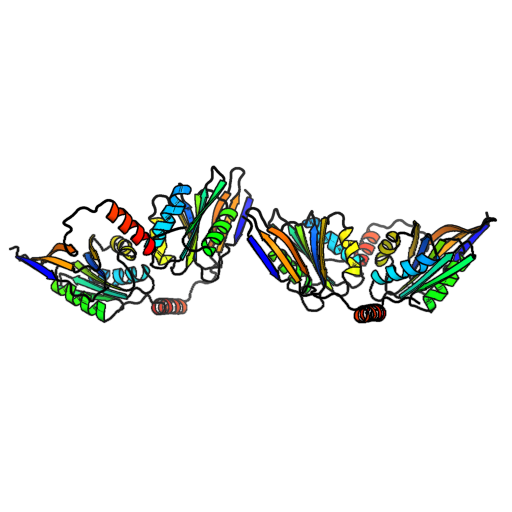.98 59 TYR B N 1
ATOM 1678 C CA . TYR B 1 59 ? -4.583 21.784 83.811 1.00 23.73 59 TYR B CA 1
ATOM 1679 C C . TYR B 1 59 ? -4.443 22.632 85.069 1.00 23.95 59 TYR B C 1
ATOM 1680 O O . TYR B 1 59 ? -5.295 23.465 85.384 1.00 24.07 59 TYR B O 1
ATOM 1689 N N . THR B 1 60 ? -3.355 22.394 85.789 1.00 23.45 60 THR B N 1
ATOM 1690 C CA . THR B 1 60 ? -3.042 23.129 87.006 1.00 24.51 60 THR B CA 1
ATOM 1691 C C . THR B 1 60 ? -1.600 22.822 87.386 1.00 24.78 60 THR B C 1
ATOM 1692 O O . THR B 1 60 ? -0.864 22.223 86.601 1.00 24.36 60 THR B O 1
ATOM 1696 N N . GLY B 1 61 ? -1.200 23.240 88.581 1.00 24.80 61 GLY B N 1
ATOM 1697 C CA . GLY B 1 61 ? 0.156 23.013 89.039 1.00 24.51 61 GLY B CA 1
ATOM 1698 C C . GLY B 1 61 ? 0.620 24.207 89.847 1.00 25.29 61 GLY B C 1
ATOM 1699 O O . GLY B 1 61 ? -0.203 24.962 90.367 1.00 24.79 61 GLY B O 1
ATOM 1700 N N . ASN B 1 62 ? 1.932 24.386 89.955 1.00 25.84 62 ASN B N 1
ATOM 1701 C CA . ASN B 1 62 ? 2.479 25.510 90.707 1.00 26.85 62 ASN B CA 1
ATOM 1702 C C . ASN B 1 62 ? 3.634 26.172 89.961 1.00 27.11 62 ASN B C 1
ATOM 1703 O O . ASN B 1 62 ? 4.528 26.758 90.574 1.00 28.18 62 ASN B O 1
ATOM 1708 N N . ASP B 1 63 ? 3.605 26.067 88.635 1.00 28.34 63 ASP B N 1
ATOM 1709 C CA . ASP B 1 63 ? 4.629 26.657 87.773 1.00 30.07 63 ASP B CA 1
ATOM 1710 C C . ASP B 1 63 ? 3.972 27.027 86.442 1.00 31.03 63 ASP B C 1
ATOM 1711 O O . ASP B 1 63 ? 3.580 26.153 85.668 1.00 29.76 63 ASP B O 1
ATOM 1716 N N . PRO B 1 64 ? 3.846 28.332 86.158 1.00 31.36 64 PRO B N 1
ATOM 1717 C CA . PRO B 1 64 ? 3.231 28.834 84.925 1.00 32.25 64 PRO B CA 1
ATOM 1718 C C . PRO B 1 64 ? 3.697 28.165 83.633 1.00 31.76 64 PRO B C 1
ATOM 1719 O O . PRO B 1 64 ? 2.882 27.683 82.843 1.00 31.72 64 PRO B O 1
ATOM 1723 N N . GLU B 1 65 ? 5.008 28.137 83.426 1.00 31.90 65 GLU B N 1
ATOM 1724 C CA . GLU B 1 65 ? 5.581 27.556 82.220 1.00 31.43 65 GLU B CA 1
ATOM 1725 C C . GLU B 1 65 ? 5.383 26.049 82.087 1.00 30.21 65 GLU B C 1
ATOM 1726 O O . GLU B 1 65 ? 5.084 25.558 80.999 1.00 30.39 65 GLU B O 1
ATOM 1732 N N . LEU B 1 66 ? 5.561 25.312 83.179 1.00 27.92 66 LEU B N 1
ATOM 1733 C CA . LEU B 1 66 ? 5.390 23.863 83.122 1.00 26.99 66 LEU B CA 1
ATOM 1734 C C . LEU B 1 66 ? 3.921 23.512 82.924 1.00 26.44 66 LEU B C 1
ATOM 1735 O O . LEU B 1 66 ? 3.592 22.483 82.328 1.00 26.10 66 LEU B O 1
ATOM 1740 N N . GLU B 1 67 ? 3.039 24.376 83.415 1.00 25.71 67 GLU B N 1
ATOM 1741 C CA . GLU B 1 67 ? 1.607 24.167 83.262 1.00 25.97 67 GLU B CA 1
ATOM 1742 C C . GLU B 1 67 ? 1.224 24.366 81.799 1.00 25.87 67 GLU B C 1
ATOM 1743 O O . GLU B 1 67 ? 0.497 23.558 81.219 1.00 25.60 67 GLU B O 1
ATOM 1749 N N . ALA B 1 68 ? 1.715 25.447 81.203 1.00 26.66 68 ALA B N 1
ATOM 1750 C CA . ALA B 1 68 ? 1.423 25.730 79.804 1.00 25.75 68 ALA B CA 1
ATOM 1751 C C . ALA B 1 68 ? 1.955 24.606 78.917 1.00 24.95 68 ALA B C 1
ATOM 1752 O O . ALA B 1 68 ? 1.283 24.177 77.982 1.00 25.56 68 ALA B O 1
ATOM 1754 N N . LEU B 1 69 ? 3.158 24.122 79.217 1.00 23.31 69 LEU B N 1
ATOM 1755 C CA . LEU B 1 69 ? 3.749 23.047 78.429 1.00 24.29 69 LEU B CA 1
ATOM 1756 C C . LEU B 1 69 ? 3.035 21.718 78.653 1.00 22.40 69 LEU B C 1
ATOM 1757 O O . LEU B 1 69 ? 2.856 20.945 77.716 1.00 22.57 69 LEU B O 1
ATOM 1762 N N . ALA B 1 70 ? 2.622 21.453 79.889 1.00 22.79 70 ALA B N 1
ATOM 1763 C CA . ALA B 1 70 ? 1.916 20.206 80.175 1.00 21.82 70 ALA B CA 1
ATOM 1764 C C . ALA B 1 70 ? 0.604 20.198 79.393 1.00 22.52 70 ALA B C 1
ATOM 1765 O O . ALA B 1 70 ? 0.229 19.184 78.805 1.00 21.68 70 ALA B O 1
ATOM 1767 N N . ALA B 1 71 ? -0.083 21.338 79.383 1.00 22.54 71 ALA B N 1
ATOM 1768 C CA . ALA B 1 71 ? -1.354 21.469 78.671 1.00 23.75 71 ALA B CA 1
ATOM 1769 C C . ALA B 1 71 ? -1.173 21.325 77.162 1.00 23.54 71 ALA B C 1
ATOM 1770 O O . ALA B 1 71 ? -1.984 20.684 76.490 1.00 22.57 71 ALA B O 1
ATOM 1772 N N . LYS B 1 72 ? -0.112 21.928 76.631 1.00 23.83 72 LYS B N 1
ATOM 1773 C CA . LYS B 1 72 ? 0.159 21.853 75.200 1.00 24.76 72 LYS B CA 1
ATOM 1774 C C . LYS B 1 72 ? 0.413 20.410 74.788 1.00 23.55 72 LYS B C 1
ATOM 1775 O O . LYS B 1 72 ? -0.141 19.933 73.799 1.00 24.04 72 LYS B O 1
ATOM 1781 N N . ASN B 1 73 ? 1.248 19.715 75.554 1.00 22.57 73 ASN B N 1
ATOM 1782 C CA . ASN B 1 73 ? 1.558 18.324 75.260 1.00 22.11 73 ASN B CA 1
ATOM 1783 C C . ASN B 1 73 ? 0.311 17.455 75.384 1.00 20.78 73 ASN B C 1
ATOM 1784 O O . ASN B 1 73 ? 0.066 16.591 74.542 1.00 21.16 73 ASN B O 1
ATOM 1789 N N . ALA B 1 74 ? -0.485 17.694 76.423 1.00 20.90 74 ALA B N 1
ATOM 1790 C CA . ALA B 1 74 ? -1.699 16.910 76.638 1.00 20.12 74 ALA B CA 1
ATOM 1791 C C . ALA B 1 74 ? -2.724 17.073 75.518 1.00 21.50 74 ALA B C 1
ATOM 1792 O O . ALA B 1 74 ? -3.309 16.090 75.061 1.00 19.54 74 ALA B O 1
ATOM 1794 N N . VAL B 1 75 ? -2.951 18.306 75.071 1.00 22.01 75 VAL B N 1
ATOM 1795 C CA . VAL B 1 75 ? -3.927 18.528 74.011 1.00 21.94 75 VAL B CA 1
ATOM 1796 C C . VAL B 1 75 ? -3.441 17.973 72.671 1.00 22.63 75 VAL B C 1
ATOM 1797 O O . VAL B 1 75 ? -4.241 17.487 71.876 1.00 24.26 75 VAL B O 1
ATOM 1801 N N . LYS B 1 76 ? -2.131 18.019 72.428 1.00 22.81 76 LYS B N 1
ATOM 1802 C CA . LYS B 1 76 ? -1.593 17.474 71.188 1.00 24.13 76 LYS B CA 1
ATOM 1803 C C . LYS B 1 76 ? -1.806 15.955 71.202 1.00 22.56 76 LYS B C 1
ATOM 1804 O O . LYS B 1 76 ? -2.098 15.350 70.172 1.00 23.52 76 LYS B O 1
ATOM 1810 N N . ILE B 1 77 ? -1.662 15.343 72.375 1.00 22.65 77 ILE B N 1
ATOM 1811 C CA . ILE B 1 77 ? -1.888 13.904 72.503 1.00 21.16 77 ILE B CA 1
ATOM 1812 C C . ILE B 1 77 ? -3.389 13.689 72.327 1.00 20.50 77 ILE B C 1
ATOM 1813 O O . ILE B 1 77 ? -3.825 12.757 71.654 1.00 21.81 77 ILE B O 1
ATOM 1818 N N . GLY B 1 78 ? -4.165 14.575 72.941 1.00 21.15 78 GLY B N 1
ATOM 1819 C CA . GLY B 1 78 ? -5.614 14.542 72.831 1.00 20.97 78 GLY B CA 1
ATOM 1820 C C . GLY B 1 78 ? -6.420 13.431 73.475 1.00 21.49 78 GLY B C 1
ATOM 1821 O O . GLY B 1 78 ? -7.522 13.684 73.964 1.00 22.10 78 GLY B O 1
ATOM 1822 N N . ALA B 1 79 ? -5.892 12.211 73.477 1.00 20.69 79 ALA B N 1
ATOM 1823 C CA . ALA B 1 79 ? -6.604 11.063 74.041 1.00 21.12 79 ALA B CA 1
ATOM 1824 C C . ALA B 1 79 ? -7.308 11.335 75.373 1.00 20.47 79 ALA B C 1
ATOM 1825 O O . ALA B 1 79 ? -6.716 11.867 76.314 1.00 18.22 79 ALA B O 1
ATOM 1827 N N . GLY B 1 80 ? -8.579 10.947 75.448 1.00 19.37 80 GLY B N 1
ATOM 1828 C CA . GLY B 1 80 ? -9.348 11.148 76.663 1.00 19.07 80 GLY B CA 1
ATOM 1829 C C . GLY B 1 80 ? -8.778 10.450 77.888 1.00 20.06 80 GLY B C 1
ATOM 1830 O O . GLY B 1 80 ? -8.262 9.331 77.797 1.00 18.40 80 GLY B O 1
ATOM 1831 N N . HIS B 1 81 ? -8.878 11.123 79.032 1.00 19.14 81 HIS B N 1
ATOM 1832 C CA . HIS B 1 81 ? -8.425 10.628 80.348 1.00 19.00 81 HIS B CA 1
ATOM 1833 C C . HIS B 1 81 ? -6.889 10.451 80.4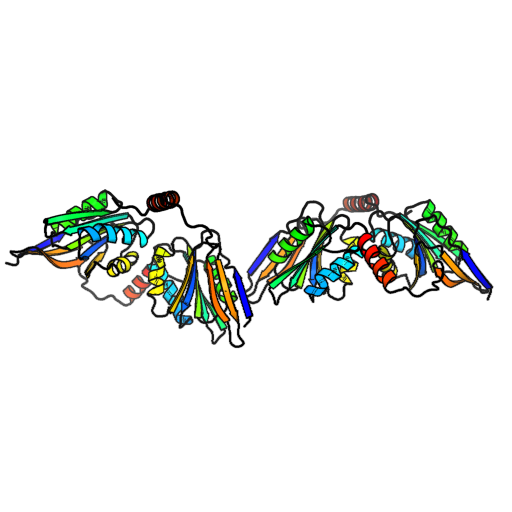72 1.00 18.82 81 HIS B C 1
ATOM 1834 O O . HIS B 1 81 ? -6.377 9.893 81.434 1.00 19.45 81 HIS B O 1
ATOM 1841 N N . VAL B 1 82 ? -6.127 10.937 79.499 1.00 19.24 82 VAL B N 1
ATOM 1842 C CA . VAL B 1 82 ? -4.678 10.862 79.593 1.00 18.63 82 VAL B CA 1
ATOM 1843 C C . VAL B 1 82 ? -4.218 12.085 80.388 1.00 19.09 82 VAL B C 1
ATOM 1844 O O . VAL B 1 82 ? -4.809 13.166 80.279 1.00 18.65 82 VAL B O 1
ATOM 1848 N N . PHE B 1 83 ? -3.196 11.913 81.216 1.00 18.19 83 PHE B N 1
ATOM 1849 C CA . PHE B 1 83 ? -2.659 13.042 81.952 1.00 18.84 83 PHE B CA 1
ATOM 1850 C C . PHE B 1 83 ? -1.172 13.148 81.686 1.00 19.39 83 PHE B C 1
ATOM 1851 O O . PHE B 1 83 ? -0.496 12.145 81.461 1.00 19.80 83 PHE B O 1
ATOM 1859 N N . VAL B 1 84 ? -0.682 14.381 81.685 1.00 18.85 84 VAL B N 1
ATOM 1860 C CA . VAL B 1 84 ? 0.722 14.656 81.437 1.00 19.39 84 VAL B CA 1
ATOM 1861 C C . VAL B 1 84 ? 1.272 15.521 82.554 1.00 19.96 84 VAL B C 1
ATOM 1862 O O . VAL B 1 84 ? 0.700 16.557 82.890 1.00 19.89 84 VAL B O 1
ATOM 1866 N N . ILE B 1 85 ? 2.386 15.089 83.125 1.00 19.32 85 ILE B N 1
ATOM 1867 C CA . ILE B 1 85 ? 3.032 15.832 84.189 1.00 20.39 85 ILE B CA 1
ATOM 1868 C C . ILE B 1 85 ? 4.437 16.225 83.752 1.00 20.70 85 ILE B C 1
ATOM 1869 O O . ILE B 1 85 ? 5.174 15.408 83.205 1.00 21.95 85 ILE B O 1
ATOM 1874 N N . LEU B 1 86 ? 4.796 17.483 83.983 1.00 20.43 86 LEU B N 1
ATOM 1875 C CA . LEU B 1 86 ? 6.136 17.972 83.676 1.00 21.02 86 LEU B CA 1
ATOM 1876 C C . LEU B 1 86 ? 6.599 18.549 85.009 1.00 20.99 86 LEU B C 1
ATOM 1877 O O . LEU B 1 86 ? 5.937 19.418 85.576 1.00 21.06 86 LEU B O 1
ATOM 1882 N N . MET B 1 87 ? 7.719 18.056 85.523 1.00 22.02 87 MET B N 1
ATOM 1883 C CA . MET B 1 87 ? 8.201 18.519 86.817 1.00 23.04 87 MET B CA 1
ATOM 1884 C C . MET B 1 87 ? 9.710 18.696 86.901 1.00 24.09 87 MET B C 1
ATOM 1885 O O . MET B 1 87 ? 10.462 18.234 86.040 1.00 23.37 87 MET B O 1
ATOM 1890 N N . LYS B 1 88 ? 10.128 19.380 87.962 1.00 24.77 88 LYS B N 1
ATOM 1891 C CA . LYS B 1 88 ? 11.535 19.617 88.259 1.00 26.01 88 LYS B CA 1
ATOM 1892 C C . LYS B 1 88 ? 11.640 19.692 89.784 1.00 25.26 88 LYS B C 1
ATOM 1893 O O . LYS B 1 88 ? 10.620 19.793 90.474 1.00 23.84 88 LYS B O 1
ATOM 1899 N N . ASN B 1 89 ? 12.860 19.625 90.310 1.00 24.62 89 ASN B N 1
ATOM 1900 C CA . ASN B 1 89 ? 13.077 19.665 91.755 1.00 25.71 89 ASN B CA 1
ATOM 1901 C C . ASN B 1 89 ? 12.582 18.360 92.380 1.00 24.99 89 ASN B C 1
ATOM 1902 O O . ASN B 1 89 ? 12.280 18.297 93.572 1.00 24.68 89 ASN B O 1
ATOM 1907 N N . ALA B 1 90 ? 12.497 17.324 91.553 1.00 23.51 90 ALA B N 1
ATOM 1908 C CA . ALA B 1 90 ? 12.055 16.006 91.991 1.00 22.66 90 ALA B CA 1
ATOM 1909 C C . ALA B 1 90 ? 12.266 15.034 90.841 1.00 21.63 90 ALA B C 1
ATOM 1910 O O . ALA B 1 90 ? 12.272 15.429 89.675 1.00 21.54 90 ALA B O 1
ATOM 1912 N N . TYR B 1 91 ? 12.441 13.762 91.178 1.00 21.16 91 TYR B N 1
ATOM 1913 C CA . TYR B 1 91 ? 12.660 12.724 90.180 1.00 21.76 91 TYR B CA 1
ATOM 1914 C C . TYR B 1 91 ? 11.515 11.722 90.209 1.00 21.65 91 TYR B C 1
ATOM 1915 O O . TYR B 1 91 ? 10.806 11.608 91.207 1.00 20.29 91 TYR B O 1
ATOM 1924 N N . PRO B 1 92 ? 11.329 10.974 89.112 1.00 20.89 92 PRO B N 1
ATOM 1925 C CA . PRO B 1 92 ? 10.253 9.981 89.056 1.00 19.97 92 PRO B CA 1
ATOM 1926 C C . PRO B 1 92 ? 10.281 8.991 90.220 1.00 20.14 92 PRO B C 1
ATOM 1927 O O . PRO B 1 92 ? 9.237 8.632 90.765 1.00 20.21 92 PRO B O 1
ATOM 1931 N N . ILE B 1 93 ? 11.473 8.557 90.613 1.00 19.54 93 ILE B N 1
ATOM 1932 C CA . ILE B 1 93 ? 11.591 7.600 91.709 1.00 19.07 93 ILE B CA 1
ATOM 1933 C C . ILE B 1 93 ? 11.032 8.156 93.025 1.00 19.44 93 ILE B C 1
ATOM 1934 O O . ILE B 1 93 ? 10.715 7.394 93.937 1.00 19.01 93 ILE B O 1
ATOM 1939 N N . ASN B 1 94 ? 10.893 9.480 93.116 1.00 18.09 94 ASN B N 1
ATOM 1940 C CA . ASN B 1 94 ? 10.357 10.106 94.322 1.00 19.34 94 ASN B CA 1
ATOM 1941 C C . ASN B 1 94 ? 8.841 10.286 94.251 1.00 17.42 94 ASN B C 1
ATOM 1942 O O . ASN B 1 94 ? 8.204 10.528 95.273 1.00 19.49 94 ASN B O 1
ATOM 1947 N N . VAL B 1 95 ? 8.264 10.174 93.057 1.00 17.55 95 VAL B N 1
ATOM 1948 C CA . VAL B 1 95 ? 6.831 10.419 92.918 1.00 17.71 95 VAL B CA 1
ATOM 1949 C C . VAL B 1 95 ? 5.958 9.366 92.254 1.00 19.22 95 VAL B C 1
ATOM 1950 O O . VAL B 1 95 ? 4.734 9.463 92.326 1.00 17.50 95 VAL B O 1
ATOM 1954 N N . LEU B 1 96 ? 6.554 8.379 91.596 1.00 17.35 96 LEU B N 1
ATOM 1955 C CA . LEU B 1 96 ? 5.734 7.380 90.921 1.00 18.10 96 LEU B CA 1
ATOM 1956 C C . LEU B 1 96 ? 4.740 6.673 91.832 1.00 17.64 96 LEU B C 1
ATOM 1957 O O . LEU B 1 96 ? 3.589 6.461 91.444 1.00 17.04 96 LEU B O 1
ATOM 1962 N N . ASN B 1 97 ? 5.168 6.313 93.037 1.00 17.50 97 ASN B N 1
ATOM 1963 C CA . ASN B 1 97 ? 4.264 5.628 93.957 1.00 17.11 97 ASN B CA 1
ATOM 1964 C C . ASN B 1 97 ? 3.079 6.495 94.364 1.00 17.33 97 ASN B C 1
ATOM 1965 O O . ASN B 1 97 ? 1.974 5.989 94.536 1.00 17.08 97 ASN B O 1
ATOM 1970 N N . THR B 1 98 ? 3.303 7.798 94.505 1.00 17.45 98 THR B N 1
ATOM 1971 C CA . THR B 1 98 ? 2.222 8.721 94.851 1.00 18.50 98 THR B CA 1
ATOM 1972 C C . THR B 1 98 ? 1.158 8.697 93.750 1.00 18.19 98 THR B C 1
ATOM 1973 O O . THR B 1 98 ? -0.049 8.688 94.025 1.00 18.05 98 THR B O 1
ATOM 1977 N N . ILE B 1 99 ? 1.615 8.681 92.501 1.00 18.26 99 ILE B N 1
ATOM 1978 C CA . ILE B 1 99 ? 0.727 8.659 91.344 1.00 16.83 99 ILE B CA 1
ATOM 1979 C C . ILE B 1 99 ? 0.014 7.307 91.235 1.00 18.19 99 ILE B C 1
ATOM 1980 O O . ILE B 1 99 ? -1.200 7.249 91.023 1.00 18.61 99 ILE B O 1
ATOM 1985 N N . LYS B 1 100 ? 0.764 6.218 91.380 1.00 17.60 100 LYS B N 1
ATOM 1986 C CA . LYS B 1 100 ? 0.154 4.890 91.301 1.00 18.67 100 LYS B CA 1
ATOM 1987 C C . LYS B 1 100 ? -0.840 4.677 92.446 1.00 20.66 100 LYS B C 1
ATOM 1988 O O . LYS B 1 100 ? -1.808 3.921 92.313 1.00 22.86 100 LYS B O 1
ATOM 1994 N N . ASN B 1 101 ? -0.597 5.358 93.562 1.00 20.39 101 ASN B N 1
ATOM 1995 C CA . ASN B 1 101 ? -1.423 5.264 94.765 1.00 21.60 101 ASN B CA 1
ATOM 1996 C C . ASN B 1 101 ? -2.725 6.065 94.638 1.00 19.76 101 ASN B C 1
ATOM 1997 O O . ASN B 1 101 ? -3.657 5.912 95.417 1.00 20.56 101 ASN B O 1
ATOM 2002 N N . HIS B 1 102 ? -2.806 6.954 93.648 1.00 18.89 102 HIS B N 1
ATOM 2003 C CA . HIS B 1 102 ? -4.003 7.782 93.500 1.00 17.69 102 HIS B CA 1
ATOM 2004 C C . HIS B 1 102 ? -5.205 6.959 93.033 1.00 17.00 102 HIS B C 1
ATOM 2005 O O . HIS B 1 102 ? -5.122 6.225 92.050 1.00 15.29 102 HIS B O 1
ATOM 2012 N N . PRO B 1 103 ? -6.354 7.105 93.722 1.00 18.31 103 PRO B N 1
ATOM 2013 C CA . PRO B 1 103 ? -7.575 6.361 93.392 1.00 17.76 103 PRO B CA 1
ATOM 2014 C C . PRO B 1 103 ? -8.193 6.541 92.004 1.00 17.98 103 PRO B C 1
ATOM 2015 O O . PRO B 1 103 ? -8.992 5.704 91.574 1.00 16.80 103 PRO B O 1
ATOM 2019 N N . ALA B 1 104 ? -7.831 7.606 91.297 1.00 16.71 104 ALA B N 1
ATOM 2020 C CA . ALA B 1 104 ? -8.382 7.825 89.962 1.00 16.92 104 ALA B CA 1
ATOM 2021 C C . ALA B 1 104 ? -7.362 7.545 88.854 1.00 16.34 104 ALA B C 1
ATOM 2022 O O . ALA B 1 104 ? -7.608 7.821 87.678 1.00 17.77 104 ALA B O 1
ATOM 2024 N N . VAL B 1 105 ? -6.218 6.979 89.226 1.00 16.24 105 VAL B N 1
ATOM 2025 C CA . VAL B 1 105 ? -5.187 6.660 88.245 1.00 16.51 105 VAL B CA 1
ATOM 2026 C C . VAL B 1 105 ? -5.249 5.182 87.874 1.00 16.13 105 VAL B C 1
ATOM 2027 O O . VAL B 1 105 ? -5.270 4.316 88.750 1.00 17.91 105 VAL B O 1
ATOM 2031 N N . ALA B 1 106 ? -5.302 4.902 86.577 1.00 16.09 106 ALA B N 1
ATOM 2032 C CA . ALA B 1 106 ? -5.350 3.521 86.109 1.00 16.33 106 ALA B CA 1
ATOM 2033 C C . ALA B 1 106 ? -3.927 3.005 85.928 1.00 16.83 106 ALA B C 1
ATOM 2034 O O . ALA B 1 106 ? -3.550 1.976 86.490 1.00 18.22 106 ALA B O 1
ATOM 2036 N N . MET B 1 107 ? -3.139 3.725 85.140 1.00 17.18 107 MET B N 1
ATOM 2037 C CA . MET B 1 107 ? -1.770 3.313 84.888 1.00 17.45 107 MET B CA 1
ATOM 2038 C C . MET B 1 107 ? -0.868 4.469 84.491 1.00 18.46 107 MET B C 1
ATOM 2039 O O . MET B 1 107 ? -1.333 5.577 84.216 1.00 18.46 107 MET B O 1
ATOM 2044 N N . ILE B 1 108 ? 0.431 4.197 84.484 1.00 17.74 108 ILE B N 1
ATOM 2045 C CA . ILE B 1 108 ? 1.434 5.182 84.095 1.00 17.89 108 ILE B CA 1
ATOM 2046 C C . ILE B 1 108 ? 2.202 4.611 82.902 1.00 18.64 108 ILE B C 1
ATOM 2047 O O . ILE B 1 108 ? 2.835 3.556 83.007 1.00 18.38 108 ILE B O 1
ATOM 2052 N N . TYR B 1 109 ? 2.143 5.313 81.772 1.00 18.12 109 TYR B N 1
ATOM 2053 C CA . TYR B 1 109 ? 2.814 4.891 80.541 1.00 17.18 109 TYR B CA 1
ATOM 2054 C C . TYR B 1 109 ? 4.338 4.907 80.631 1.00 18.25 109 TYR B C 1
ATOM 2055 O O . TYR B 1 109 ? 5.011 3.993 80.154 1.00 19.01 109 TYR B O 1
ATOM 2064 N N . GLY B 1 110 ? 4.881 5.957 81.231 1.00 18.03 110 GLY B N 1
ATOM 2065 C CA . GLY B 1 110 ? 6.322 6.056 81.343 1.00 19.44 110 GLY B CA 1
ATOM 2066 C C . GLY B 1 110 ? 6.716 7.323 82.064 1.00 19.29 110 GLY B C 1
ATOM 2067 O O . GLY B 1 110 ? 5.881 8.195 82.290 1.00 20.21 110 GLY B O 1
ATOM 2068 N N . ALA B 1 111 ? 7.989 7.421 82.427 1.00 18.20 111 ALA B N 1
ATOM 2069 C CA . ALA B 1 111 ? 8.494 8.592 83.137 1.00 19.27 111 ALA B CA 1
ATOM 2070 C C . ALA B 1 111 ? 10.001 8.703 82.969 1.00 20.03 111 ALA B C 1
ATOM 2071 O O . ALA B 1 111 ? 10.719 7.728 83.177 1.00 19.58 111 ALA B O 1
ATOM 2073 N N . SER B 1 112 ? 10.475 9.888 82.592 1.00 20.92 112 SER B N 1
ATOM 2074 C CA . SER B 1 112 ? 11.911 10.114 82.438 1.00 23.00 112 SER B CA 1
ATOM 2075 C C . SER B 1 112 ? 12.219 11.526 81.962 1.00 23.15 112 SER B C 1
ATOM 2076 O O . SER B 1 112 ? 11.322 12.358 81.793 1.00 21.76 112 SER B O 1
ATOM 2079 N N . GLU B 1 113 ? 13.505 11.788 81.759 1.00 23.57 113 GLU B N 1
ATOM 2080 C CA . GLU B 1 113 ? 13.952 13.083 81.268 1.00 25.54 113 GLU B CA 1
ATOM 2081 C C . GLU B 1 113 ? 14.587 12.904 79.888 1.00 24.73 113 GLU B C 1
ATOM 2082 O O . GLU B 1 113 ? 15.152 13.845 79.332 1.00 24.22 113 GLU B O 1
ATOM 2088 N N . ASN B 1 114 ? 14.508 11.689 79.347 1.00 24.42 114 ASN B N 1
ATOM 2089 C CA . ASN B 1 114 ? 15.065 11.401 78.023 1.00 24.95 114 ASN B CA 1
ATOM 2090 C C . ASN B 1 114 ? 14.230 12.079 76.951 1.00 25.25 114 ASN B C 1
ATOM 2091 O O . ASN B 1 114 ? 13.123 12.560 77.221 1.00 24.38 114 ASN B O 1
ATOM 2096 N N . PRO B 1 115 ? 14.762 12.153 75.716 1.00 25.63 115 PRO B N 1
ATOM 2097 C CA . PRO B 1 115 ? 13.974 12.765 74.644 1.00 25.10 115 PRO B CA 1
ATOM 2098 C C . PRO B 1 115 ? 12.804 11.782 74.686 1.00 24.91 115 PRO B C 1
ATOM 2099 O O . PRO B 1 115 ? 13.027 10.573 74.769 1.00 23.03 115 PRO B O 1
ATOM 2103 N N . PHE B 1 116 ? 11.577 12.283 74.643 1.00 23.86 116 PHE B N 1
ATOM 2104 C CA . PHE B 1 116 ? 10.412 11.416 74.808 1.00 22.96 116 PHE B CA 1
ATOM 2105 C C . PHE B 1 116 ? 9.349 11.576 73.729 1.00 22.75 116 PHE B C 1
ATOM 2106 O O . PHE B 1 116 ? 9.058 12.690 73.297 1.00 22.25 116 PHE B O 1
ATOM 2114 N N . GLN B 1 117 ? 8.757 10.461 73.306 1.00 22.03 117 GLN B N 1
ATOM 2115 C CA . GLN B 1 117 ? 7.701 10.504 72.300 1.00 22.54 117 GLN B CA 1
ATOM 2116 C C . GLN B 1 117 ? 6.492 9.695 72.737 1.00 22.13 117 GLN B C 1
ATOM 2117 O O . GLN B 1 117 ? 6.616 8.721 73.477 1.00 21.34 117 GLN B O 1
ATOM 2123 N N . VAL B 1 118 ? 5.320 10.112 72.273 1.00 21.57 118 VAL B N 1
ATOM 2124 C CA . VAL B 1 118 ? 4.083 9.408 72.578 1.00 22.17 118 VAL B CA 1
ATOM 2125 C C . VAL B 1 118 ? 3.476 8.964 71.253 1.00 22.16 118 VAL B C 1
ATOM 2126 O O . VAL B 1 118 ? 3.216 9.784 70.370 1.00 22.48 118 VAL B O 1
ATOM 2130 N N . ILE B 1 119 ? 3.270 7.662 71.106 1.00 21.11 119 ILE B N 1
ATOM 2131 C CA . ILE B 1 119 ? 2.692 7.122 69.888 1.00 21.29 119 ILE B CA 1
ATOM 2132 C C . ILE B 1 119 ? 1.184 7.080 70.091 1.00 22.29 119 ILE B C 1
ATOM 2133 O O . ILE B 1 119 ? 0.689 6.450 71.027 1.00 21.34 119 ILE B O 1
ATOM 2138 N N . VAL B 1 120 ? 0.462 7.773 69.217 1.00 21.22 120 VAL B N 1
ATOM 2139 C CA . VAL B 1 120 ? -0.987 7.862 69.325 1.00 22.25 120 VAL B CA 1
ATOM 2140 C C . VAL B 1 120 ? -1.737 7.308 68.118 1.00 23.70 120 VAL B C 1
ATOM 2141 O O . VAL B 1 120 ? -1.360 7.547 66.967 1.00 23.89 120 VAL B O 1
ATOM 2145 N N . ALA B 1 121 ? -2.798 6.557 68.396 1.00 23.06 121 ALA B N 1
ATOM 2146 C CA . ALA B 1 121 ? -3.638 5.985 67.357 1.00 23.49 121 ALA B CA 1
ATOM 2147 C C . ALA B 1 121 ? -4.928 6.794 67.345 1.00 24.92 121 ALA B C 1
ATOM 2148 O O . ALA B 1 121 ? -5.385 7.255 68.391 1.00 25.81 121 ALA B O 1
ATOM 2150 N N . GLU B 1 122 ? -5.514 6.974 66.167 1.00 24.56 122 GLU B N 1
ATOM 2151 C CA . GLU B 1 122 ? -6.748 7.740 66.061 1.00 25.93 122 GLU B CA 1
ATOM 2152 C C . GLU B 1 122 ? -7.821 6.976 65.292 1.00 26.62 122 GLU B C 1
ATOM 2153 O O . GLU B 1 122 ? -7.558 6.425 64.225 1.00 27.33 122 GLU B O 1
ATOM 2159 N N . THR B 1 123 ? -9.027 6.946 65.850 1.00 26.47 123 THR B N 1
ATOM 2160 C CA . THR B 1 123 ? -10.160 6.275 65.226 1.00 25.84 123 THR B CA 1
ATOM 2161 C C . THR B 1 123 ? -11.194 7.356 64.924 1.00 26.69 123 THR B C 1
ATOM 2162 O O . THR B 1 123 ? -10.893 8.545 65.039 1.00 25.99 123 THR B O 1
ATOM 2166 N N . GLU B 1 124 ? -12.405 6.955 64.542 1.00 26.87 124 GLU B N 1
ATOM 2167 C CA . GLU B 1 124 ? -13.447 7.932 64.247 1.00 27.68 124 GLU B CA 1
ATOM 2168 C C . GLU B 1 124 ? -14.007 8.534 65.534 1.00 27.53 124 GLU B C 1
ATOM 2169 O O . GLU B 1 124 ? -14.615 9.608 65.517 1.00 26.83 124 GLU B O 1
ATOM 2175 N N . LEU B 1 125 ? -13.795 7.841 66.650 1.00 26.35 125 LEU B N 1
ATOM 2176 C CA . LEU B 1 125 ? -14.272 8.309 67.948 1.00 24.95 125 LEU B CA 1
ATOM 2177 C C . LEU B 1 125 ? -13.291 9.280 68.592 1.00 25.12 125 LEU B C 1
ATOM 2178 O O . LEU B 1 125 ? -13.651 10.406 68.939 1.00 25.94 125 LEU B O 1
ATOM 2183 N N . GLY B 1 126 ? -12.049 8.836 68.756 1.00 24.74 126 GLY B N 1
ATOM 2184 C CA . GLY B 1 126 ? -11.049 9.682 69.381 1.00 23.54 126 GLY B CA 1
ATOM 2185 C C . GLY B 1 126 ? -9.639 9.150 69.223 1.00 22.30 126 GLY B C 1
ATOM 2186 O O . GLY B 1 126 ? -9.321 8.510 68.222 1.00 23.71 126 GLY B O 1
ATOM 2187 N N . ARG B 1 127 ? -8.792 9.411 70.216 1.00 21.84 127 ARG B N 1
ATOM 2188 C CA . ARG B 1 127 ? -7.403 8.969 70.165 1.00 20.75 127 ARG B CA 1
ATOM 2189 C C . ARG B 1 127 ? -7.006 8.061 71.331 1.00 20.22 127 ARG B C 1
ATOM 2190 O O . ARG B 1 127 ? -7.672 8.024 72.365 1.00 17.93 127 ARG B O 1
ATOM 2198 N N . ALA B 1 128 ? -5.910 7.331 71.151 1.00 20.41 128 ALA B N 1
ATOM 2199 C CA . ALA B 1 128 ? -5.431 6.406 72.169 1.00 20.29 128 ALA B CA 1
ATOM 2200 C C . ALA B 1 128 ? -3.911 6.363 72.205 1.00 18.58 128 ALA B C 1
ATOM 2201 O O . ALA B 1 128 ? -3.262 6.301 71.164 1.00 20.07 128 ALA B O 1
ATOM 2203 N N . VAL B 1 129 ? -3.345 6.406 73.405 1.00 18.61 129 VAL B N 1
ATOM 2204 C CA . VAL B 1 129 ? -1.897 6.316 73.539 1.00 19.43 129 VAL B CA 1
ATOM 2205 C C . VAL B 1 129 ? -1.584 4.831 73.395 1.00 19.85 129 VAL B C 1
ATOM 2206 O O . VAL B 1 129 ? -2.045 4.027 74.200 1.00 21.19 129 VAL B O 1
ATOM 2210 N N . ILE B 1 130 ? -0.822 4.454 72.373 1.00 19.40 130 ILE B N 1
ATOM 2211 C CA . ILE B 1 130 ? -0.507 3.043 72.212 1.00 18.47 130 ILE B CA 1
ATOM 2212 C C . ILE B 1 130 ? 0.900 2.704 72.683 1.00 17.61 130 ILE B C 1
ATOM 2213 O O . ILE B 1 130 ? 1.278 1.543 72.730 1.00 18.69 130 ILE B O 1
ATOM 2218 N N . GLY B 1 131 ? 1.672 3.716 73.054 1.00 18.83 131 GLY B N 1
ATOM 2219 C CA . GLY B 1 131 ? 3.014 3.444 73.532 1.00 18.54 131 GLY B CA 1
ATOM 2220 C C . GLY B 1 131 ? 3.853 4.690 73.666 1.00 19.19 131 GLY B C 1
ATOM 2221 O O . GLY B 1 131 ? 3.454 5.765 73.221 1.00 19.25 131 GLY B O 1
ATOM 2222 N N . VAL B 1 132 ? 5.017 4.550 74.289 1.00 20.02 132 VAL B N 1
ATOM 2223 C CA . VAL B 1 132 ? 5.911 5.683 74.453 1.00 20.25 132 VAL B CA 1
ATOM 2224 C C . VAL B 1 132 ? 7.334 5.299 74.093 1.00 20.35 132 VAL B C 1
ATOM 2225 O O . VAL B 1 132 ? 7.783 4.194 74.387 1.00 20.17 132 VAL B O 1
ATOM 2229 N N . VAL B 1 133 ? 8.025 6.206 73.412 1.00 20.62 133 VAL B N 1
ATOM 2230 C CA . VAL B 1 133 ? 9.414 5.979 73.054 1.00 21.31 133 VAL B CA 1
ATOM 2231 C C . VAL B 1 133 ? 10.185 6.764 74.099 1.00 21.24 133 VAL B C 1
ATOM 2232 O O . VAL B 1 133 ? 10.277 7.989 74.031 1.00 22.21 133 VAL B O 1
ATOM 2236 N N . ASP B 1 134 ? 10.713 6.051 75.085 1.00 21.66 134 ASP B N 1
ATOM 2237 C CA . ASP B 1 134 ? 11.456 6.685 76.161 1.00 22.12 134 ASP B CA 1
ATOM 2238 C C . ASP B 1 134 ? 12.944 6.676 75.829 1.00 22.67 134 ASP B C 1
ATOM 2239 O O . ASP B 1 134 ? 13.673 5.778 76.249 1.00 22.10 134 ASP B O 1
ATOM 2244 N N . GLY B 1 135 ? 13.377 7.677 75.065 1.00 23.60 135 GLY B N 1
ATOM 2245 C CA . GLY B 1 135 ? 14.776 7.788 74.683 1.00 23.50 135 GLY B CA 1
ATOM 2246 C C . GLY B 1 135 ? 15.200 6.819 73.595 1.00 24.06 135 GLY B C 1
ATOM 2247 O O . GLY B 1 135 ? 14.374 6.108 73.026 1.00 22.65 135 GLY B O 1
ATOM 2248 N N . LYS B 1 136 ? 16.496 6.792 73.297 1.00 23.20 136 LYS B N 1
ATOM 2249 C CA . LYS B 1 136 ? 16.987 5.896 72.273 1.00 24.69 136 LYS B CA 1
ATOM 2250 C C . LYS B 1 136 ? 16.871 4.451 72.771 1.00 23.31 136 LYS B C 1
ATOM 2251 O O . LYS B 1 136 ? 16.722 4.196 73.956 1.00 23.36 136 LYS B O 1
ATOM 2257 N N . ALA B 1 137 ? 16.921 3.507 71.839 1.00 24.15 137 ALA B N 1
ATOM 2258 C CA . ALA B 1 137 ? 16.804 2.092 72.166 1.00 24.17 137 ALA B CA 1
ATOM 2259 C C . ALA B 1 137 ? 18.188 1.503 72.422 1.00 25.03 137 ALA B C 1
ATOM 2260 O O . ALA B 1 137 ? 19.170 1.926 71.812 1.00 25.91 137 ALA B O 1
ATOM 2262 N N . ALA B 1 138 ? 18.258 0.534 73.330 1.00 24.23 138 ALA B N 1
ATOM 2263 C CA . ALA B 1 138 ? 19.518 -0.126 73.661 1.00 24.08 138 ALA B CA 1
ATOM 2264 C C . ALA B 1 138 ? 19.892 -1.076 72.529 1.00 25.82 138 ALA B C 1
ATOM 2265 O O . ALA B 1 138 ? 19.018 -1.708 71.936 1.00 25.04 138 ALA B O 1
ATOM 2267 N N . ASN B 1 139 ? 21.184 -1.180 72.228 1.00 25.86 139 ASN B N 1
ATOM 2268 C CA . ASN B 1 139 ? 21.629 -2.076 71.164 1.00 26.33 139 ASN B CA 1
ATOM 2269 C C . ASN B 1 139 ? 22.850 -2.901 71.557 1.00 26.26 139 ASN B C 1
ATOM 2270 O O . ASN B 1 139 ? 23.415 -3.620 70.731 1.00 26.33 139 ASN B O 1
ATOM 2275 N N . LYS B 1 140 ? 23.253 -2.795 72.819 1.00 25.22 140 LYS B N 1
ATOM 2276 C CA . LYS B 1 140 ? 24.394 -3.543 73.328 1.00 25.91 140 LYS B CA 1
ATOM 2277 C C . LYS B 1 140 ? 24.154 -3.958 74.775 1.00 26.11 140 LYS B C 1
ATOM 2278 O O . LYS B 1 140 ? 23.669 -3.165 75.585 1.00 25.63 140 LYS B O 1
ATOM 2284 N N . ILE B 1 141 ? 24.484 -5.204 75.095 1.00 24.90 141 ILE B N 1
ATOM 2285 C CA . ILE B 1 141 ? 24.335 -5.699 76.457 1.00 25.38 141 ILE B CA 1
ATOM 2286 C C . ILE B 1 141 ? 25.607 -5.323 77.208 1.00 27.21 141 ILE B C 1
ATOM 2287 O O . ILE B 1 141 ? 26.717 -5.541 76.716 1.00 26.29 141 ILE B O 1
ATOM 2292 N N . GLU B 1 142 ? 25.437 -4.748 78.396 1.00 26.64 142 GLU B N 1
ATOM 2293 C CA . GLU B 1 142 ? 26.560 -4.303 79.217 1.00 27.62 142 GLU B CA 1
ATOM 2294 C C . GLU B 1 142 ? 27.603 -5.384 79.492 1.00 28.31 142 GLU B C 1
ATOM 2295 O O . GLU B 1 142 ? 27.281 -6.569 79.599 1.00 26.25 142 GLU B O 1
ATOM 2301 N N . THR B 1 143 ? 28.860 -4.962 79.605 1.00 30.85 143 THR B N 1
ATOM 2302 C CA . THR B 1 143 ? 29.949 -5.882 79.907 1.00 33.36 143 THR B CA 1
ATOM 2303 C C . THR B 1 143 ? 30.085 -5.921 81.425 1.00 34.26 143 THR B C 1
ATOM 2304 O O . THR B 1 143 ? 29.455 -5.131 82.128 1.00 33.34 143 THR B O 1
ATOM 2308 N N . ASP B 1 144 ? 30.901 -6.839 81.931 1.00 35.69 144 ASP B N 1
ATOM 2309 C CA . ASP B 1 144 ? 31.109 -6.949 83.370 1.00 37.79 144 ASP B CA 1
ATOM 2310 C C . ASP B 1 144 ? 31.711 -5.666 83.921 1.00 37.18 144 ASP B C 1
ATOM 2311 O O . ASP B 1 144 ? 31.393 -5.247 85.034 1.00 36.42 144 ASP B O 1
ATOM 2316 N N . GLU B 1 145 ? 32.579 -5.041 83.136 1.00 36.89 145 GLU B N 1
ATOM 2317 C CA . GLU B 1 145 ? 33.215 -3.804 83.558 1.00 37.77 145 GLU B CA 1
ATOM 2318 C C . GLU B 1 145 ? 32.197 -2.675 83.607 1.00 36.19 145 GLU B C 1
ATOM 2319 O O . GLU B 1 145 ? 32.258 -1.816 84.485 1.00 36.96 145 GLU B O 1
ATOM 2325 N N . GLN B 1 146 ? 31.259 -2.676 82.666 1.00 33.89 146 GLN B N 1
ATOM 2326 C CA . GLN B 1 146 ? 30.238 -1.636 82.640 1.00 33.71 146 GLN B CA 1
ATOM 2327 C C . GLN B 1 146 ? 29.285 -1.809 83.819 1.00 33.13 146 GLN B C 1
ATOM 2328 O O . GLN B 1 146 ? 28.660 -0.846 84.264 1.00 33.63 146 GLN B O 1
ATOM 2334 N N . LYS B 1 147 ? 29.184 -3.036 84.330 1.00 33.43 147 LYS B N 1
ATOM 2335 C CA . LYS B 1 147 ? 28.340 -3.307 85.491 1.00 33.86 147 LYS B CA 1
ATOM 2336 C C . LYS B 1 147 ? 28.967 -2.572 86.673 1.00 33.87 147 LYS B C 1
ATOM 2337 O O . LYS B 1 147 ? 28.284 -1.880 87.426 1.00 32.36 147 LYS B O 1
ATOM 2343 N N . LYS B 1 148 ? 30.278 -2.739 86.831 1.00 33.34 148 LYS B N 1
ATOM 2344 C CA . LYS B 1 148 ? 31.009 -2.093 87.915 1.00 34.21 148 LYS B CA 1
ATOM 2345 C C . LYS B 1 148 ? 30.928 -0.579 87.783 1.00 33.51 148 LYS B C 1
ATOM 2346 O O . LYS B 1 148 ? 30.871 0.139 88.782 1.00 33.33 148 LYS B O 1
ATOM 2352 N N . GLU B 1 149 ? 30.923 -0.098 86.544 1.00 33.46 149 GLU B N 1
ATOM 2353 C CA . GLU B 1 149 ? 30.849 1.334 86.286 1.00 33.01 149 GLU B CA 1
ATOM 2354 C C . GLU B 1 149 ? 29.543 1.936 86.801 1.00 31.56 149 GLU B C 1
ATOM 2355 O O . GLU B 1 149 ? 29.557 2.932 87.520 1.00 30.69 149 GLU B O 1
ATOM 2361 N N . ARG B 1 150 ? 28.416 1.337 86.430 1.00 29.60 150 ARG B N 1
ATOM 2362 C CA . ARG B 1 150 ? 27.127 1.869 86.865 1.00 27.79 150 ARG B CA 1
ATOM 2363 C C . ARG B 1 150 ? 26.926 1.775 88.372 1.00 27.03 150 ARG B C 1
ATOM 2364 O O . ARG B 1 150 ? 26.367 2.682 88.986 1.00 25.86 150 ARG B O 1
ATOM 2372 N N . ARG B 1 151 ? 27.395 0.688 88.972 1.00 27.14 151 ARG B N 1
ATOM 2373 C CA . ARG B 1 151 ? 27.243 0.512 90.408 1.00 27.85 151 ARG B CA 1
ATOM 2374 C C . ARG B 1 151 ? 28.042 1.546 91.190 1.00 29.04 151 ARG B C 1
ATOM 2375 O O . ARG B 1 151 ? 27.624 1.980 92.263 1.00 28.25 151 ARG B O 1
ATOM 2383 N N . GLU B 1 152 ? 29.183 1.954 90.646 1.00 28.51 152 GLU B N 1
ATOM 2384 C CA . GLU B 1 152 ? 29.997 2.969 91.300 1.00 29.74 152 GLU B CA 1
ATOM 2385 C C . GLU B 1 152 ? 29.297 4.311 91.155 1.00 28.34 152 GLU B C 1
ATOM 2386 O O . GLU B 1 152 ? 29.289 5.128 92.077 1.00 29.19 152 GLU B O 1
ATOM 2392 N N . LEU B 1 153 ? 28.703 4.530 89.987 1.00 27.13 153 LEU B N 1
ATOM 2393 C CA . LEU B 1 153 ? 27.998 5.771 89.716 1.00 27.13 153 LEU B CA 1
ATOM 2394 C C . LEU B 1 153 ? 26.783 5.908 90.624 1.00 26.62 153 LEU B C 1
ATOM 2395 O O . LEU B 1 153 ? 26.517 6.984 91.156 1.00 26.82 153 LEU B O 1
ATOM 2400 N N . VAL B 1 154 ? 26.050 4.815 90.804 1.00 26.54 154 VAL B N 1
ATOM 2401 C CA . VAL B 1 154 ? 24.871 4.845 91.659 1.00 26.76 154 VAL B CA 1
ATOM 2402 C C . VAL B 1 154 ? 25.253 5.275 93.077 1.00 28.00 154 VAL B C 1
ATOM 2403 O O . VAL B 1 154 ? 24.550 6.075 93.698 1.00 26.06 154 VAL B O 1
ATOM 2407 N N . GLU B 1 155 ? 26.371 4.762 93.585 1.00 28.90 155 GLU B N 1
ATOM 2408 C CA . GLU B 1 155 ? 26.813 5.142 94.923 1.00 30.70 155 GLU B CA 1
ATOM 2409 C C . GLU B 1 155 ? 27.228 6.610 94.944 1.00 30.96 155 GLU B C 1
ATOM 2410 O O . GLU B 1 155 ? 26.893 7.343 95.874 1.00 31.25 155 GLU B O 1
ATOM 2416 N N . LYS B 1 156 ? 27.956 7.035 93.915 1.00 31.66 156 LYS B N 1
ATOM 2417 C CA . LYS B 1 156 ? 28.416 8.418 93.826 1.00 33.04 156 LYS B CA 1
ATOM 2418 C C . LYS B 1 156 ? 27.259 9.406 93.738 1.00 32.95 156 LYS B C 1
ATOM 2419 O O . LYS B 1 156 ? 27.356 10.531 94.232 1.00 33.73 156 LYS B O 1
ATOM 2425 N N . ILE B 1 157 ? 26.163 8.986 93.111 1.00 31.56 157 ILE B N 1
ATOM 2426 C CA . ILE B 1 157 ? 24.991 9.844 92.977 1.00 31.99 157 ILE B CA 1
ATOM 2427 C C . ILE B 1 157 ? 24.380 10.144 94.346 1.00 31.07 157 ILE B C 1
ATOM 2428 O O . ILE B 1 157 ? 23.734 11.178 94.531 1.00 31.38 157 ILE B O 1
ATOM 2433 N N . GLY B 1 158 ? 24.586 9.241 95.299 1.00 30.06 158 GLY B N 1
ATOM 2434 C CA . GLY B 1 158 ? 24.050 9.442 96.635 1.00 28.83 158 GLY B CA 1
ATOM 2435 C C . GLY B 1 158 ? 23.384 8.213 97.229 1.00 28.78 158 GLY B C 1
ATOM 2436 O O . GLY B 1 158 ? 22.997 8.211 98.398 1.00 26.54 158 GLY B O 1
ATOM 2437 N N . TYR B 1 159 ? 23.242 7.164 96.429 1.00 28.05 159 TYR B N 1
ATOM 2438 C CA . TYR B 1 159 ? 22.620 5.935 96.906 1.00 27.60 159 TYR B CA 1
ATOM 2439 C C . TYR B 1 159 ? 23.663 5.050 97.580 1.00 28.34 159 TYR B C 1
ATOM 2440 O O . TYR B 1 159 ? 24.118 4.049 97.022 1.00 28.58 159 TYR B O 1
ATOM 2449 N N . LYS B 1 160 ? 24.040 5.450 98.791 1.00 27.96 160 LYS B N 1
ATOM 2450 C CA . LYS B 1 160 ? 25.032 4.730 99.575 1.00 29.36 160 LYS B CA 1
ATOM 2451 C C . LYS B 1 160 ? 24.753 4.896 101.065 1.00 28.49 160 LYS B C 1
ATOM 2452 O O . LYS B 1 160 ? 24.376 5.978 101.520 1.00 28.74 160 LYS B O 1
ATOM 2458 N N . ILE B 1 161 ? 24.941 3.819 101.819 1.00 27.97 161 ILE B N 1
ATOM 2459 C CA . ILE B 1 161 ? 24.723 3.847 103.260 1.00 27.41 161 ILE B CA 1
ATOM 2460 C C . ILE B 1 161 ? 26.008 3.437 103.973 1.00 28.76 161 ILE B C 1
ATOM 2461 O O . ILE B 1 161 ? 26.863 2.773 103.385 1.00 28.37 161 ILE B O 1
ATOM 2466 N N . ASP B 1 162 ? 26.144 3.839 105.233 1.00 29.74 162 ASP B N 1
ATOM 2467 C CA . ASP B 1 162 ? 27.335 3.515 106.015 1.00 30.56 162 ASP B CA 1
ATOM 2468 C C . ASP B 1 162 ? 27.295 2.107 106.588 1.00 30.70 162 ASP B C 1
ATOM 2469 O O . ASP B 1 162 ? 26.271 1.736 107.197 1.00 29.81 162 ASP B O 1
ATOM 2475 N N . MET C 1 1 ? -5.937 28.266 72.750 1.00 36.70 1 MET C N 1
ATOM 2476 C CA . MET C 1 1 ? -4.498 28.533 73.032 1.00 36.43 1 MET C CA 1
ATOM 2477 C C . MET C 1 1 ? -3.815 29.260 71.884 1.00 35.59 1 MET C C 1
ATOM 2478 O O . MET C 1 1 ? -4.049 28.954 70.716 1.00 35.09 1 MET C O 1
ATOM 2483 N N . VAL C 1 2 ? -2.968 30.223 72.230 1.00 34.79 2 VAL C N 1
ATOM 2484 C CA . VAL C 1 2 ? -2.215 30.978 71.240 1.00 35.12 2 VAL C CA 1
ATOM 2485 C C . VAL C 1 2 ? -0.863 31.378 71.815 1.00 34.53 2 VAL C C 1
ATOM 2486 O O . VAL C 1 2 ? -0.734 32.418 72.460 1.00 35.91 2 VAL C O 1
ATOM 2490 N N . ARG C 1 3 ? 0.138 30.534 71.596 1.00 32.97 3 ARG C N 1
ATOM 2491 C CA . ARG C 1 3 ? 1.484 30.816 72.072 1.00 32.10 3 ARG C CA 1
ATOM 2492 C C . ARG C 1 3 ? 2.282 31.316 70.880 1.00 30.53 3 ARG C C 1
ATOM 2493 O O . ARG C 1 3 ? 2.298 30.685 69.821 1.00 29.38 3 ARG C O 1
ATOM 2501 N N . ILE C 1 4 ? 2.929 32.461 71.050 1.00 27.55 4 ILE C N 1
ATOM 2502 C CA . ILE C 1 4 ? 3.714 33.050 69.977 1.00 27.65 4 ILE C CA 1
ATOM 2503 C C . ILE C 1 4 ? 5.202 32.855 70.225 1.00 27.19 4 ILE C C 1
ATOM 2504 O O . ILE C 1 4 ? 5.679 33.027 71.346 1.00 27.20 4 ILE C O 1
ATOM 2509 N N . GLU C 1 5 ? 5.929 32.473 69.178 1.00 27.37 5 GLU C N 1
ATOM 2510 C CA . GLU C 1 5 ? 7.369 32.271 69.282 1.00 27.73 5 GLU C CA 1
ATOM 2511 C C . GLU C 1 5 ? 8.062 32.887 68.074 1.00 27.02 5 GLU C C 1
ATOM 2512 O O . GLU C 1 5 ? 7.455 33.048 67.010 1.00 26.29 5 GLU C O 1
ATOM 2518 N N . VAL C 1 6 ? 9.333 33.233 68.250 1.00 25.53 6 VAL C N 1
ATOM 2519 C CA . VAL C 1 6 ? 10.122 33.845 67.193 1.00 25.84 6 VAL C CA 1
ATOM 2520 C C . VAL C 1 6 ? 11.173 32.870 66.692 1.00 26.75 6 VAL C C 1
ATOM 2521 O O . VAL C 1 6 ? 11.974 32.353 67.468 1.00 27.70 6 VAL C O 1
ATOM 2525 N N . ILE C 1 7 ? 11.165 32.622 65.388 1.00 25.81 7 ILE C N 1
ATOM 2526 C CA . ILE C 1 7 ? 12.116 31.703 64.787 1.00 26.46 7 ILE C CA 1
ATOM 2527 C C . ILE C 1 7 ? 13.138 32.446 63.938 1.00 25.74 7 ILE C C 1
ATOM 2528 O O . ILE C 1 7 ? 12.782 33.181 63.021 1.00 25.17 7 ILE C O 1
ATOM 2533 N N . ASP C 1 8 ? 14.413 32.259 64.261 1.00 25.23 8 ASP C N 1
ATOM 2534 C CA . ASP C 1 8 ? 15.484 32.892 63.509 1.00 25.90 8 ASP C CA 1
ATOM 2535 C C . ASP C 1 8 ? 15.821 31.985 62.330 1.00 25.36 8 ASP C C 1
ATOM 2536 O O . ASP C 1 8 ? 16.102 30.797 62.512 1.00 25.46 8 ASP C O 1
ATOM 2541 N N . ILE C 1 9 ? 15.767 32.540 61.125 1.00 23.40 9 ILE C N 1
ATOM 2542 C CA . ILE C 1 9 ? 16.077 31.777 59.925 1.00 24.24 9 ILE C CA 1
ATOM 2543 C C . ILE C 1 9 ? 17.576 31.518 59.863 1.00 23.60 9 ILE C C 1
ATOM 2544 O O . ILE C 1 9 ? 18.375 32.455 59.916 1.00 25.01 9 ILE C O 1
ATOM 2549 N N . GLU C 1 10 ? 17.952 30.247 59.768 1.00 23.89 10 GLU C N 1
ATOM 2550 C CA . GLU C 1 10 ? 19.359 29.876 59.681 1.00 23.80 10 GLU C CA 1
ATOM 2551 C C . GLU C 1 10 ? 19.764 29.870 58.212 1.00 24.34 10 GLU C C 1
ATOM 2552 O O . GLU C 1 10 ? 19.195 29.133 57.405 1.00 24.01 10 GLU C O 1
ATOM 2558 N N . LYS C 1 11 ? 20.741 30.696 57.859 1.00 23.37 11 LYS C N 1
ATOM 2559 C CA . LYS C 1 11 ? 21.190 30.752 56.478 1.00 25.73 11 LYS C CA 1
ATOM 2560 C C . LYS C 1 11 ? 22.566 31.382 56.357 1.00 27.17 11 LYS C C 1
ATOM 2561 O O . LYS C 1 11 ? 22.939 32.239 57.153 1.00 27.69 11 LYS C O 1
ATOM 2567 N N . PRO C 1 12 ? 23.344 30.949 55.356 1.00 29.45 12 PRO C N 1
ATOM 2568 C CA . PRO C 1 12 ? 24.688 31.483 55.133 1.00 31.08 12 PRO C CA 1
ATOM 2569 C C . PRO C 1 12 ? 24.611 32.940 54.688 1.00 32.65 12 PRO C C 1
ATOM 2570 O O . PRO C 1 12 ? 23.593 33.382 54.147 1.00 31.64 12 PRO C O 1
ATOM 2574 N N . GLU C 1 13 ? 25.687 33.681 54.919 1.00 33.41 13 GLU C N 1
ATOM 2575 C CA . GLU C 1 13 ? 25.749 35.076 54.516 1.00 34.67 13 GLU C CA 1
ATOM 2576 C C . GLU C 1 13 ? 25.628 35.121 52.993 1.00 33.60 13 GLU C C 1
ATOM 2577 O O . GLU C 1 13 ? 26.228 34.305 52.293 1.00 33.81 13 GLU C O 1
ATOM 2583 N N . GLY C 1 14 ? 24.836 36.060 52.487 1.00 33.04 14 GLY C N 1
ATOM 2584 C CA . GLY C 1 14 ? 24.663 36.181 51.050 1.00 31.82 14 GLY C CA 1
ATOM 2585 C C . GLY C 1 14 ? 23.504 35.375 50.485 1.00 30.56 14 GLY C C 1
ATOM 2586 O O . GLY C 1 14 ? 23.057 35.631 49.368 1.00 32.15 14 GLY C O 1
ATOM 2587 N N . VAL C 1 15 ? 23.018 34.400 51.244 1.00 28.00 15 VAL C N 1
ATOM 258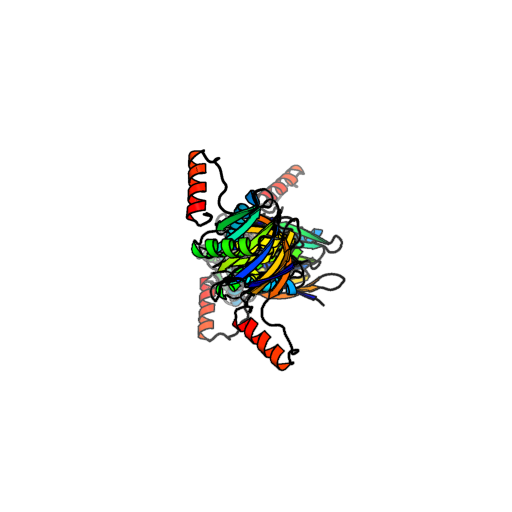8 C CA . VAL C 1 15 ? 21.904 33.573 50.790 1.00 26.35 15 VAL C CA 1
ATOM 2589 C C . VAL C 1 15 ? 20.581 34.309 50.989 1.00 25.29 15 VAL C C 1
ATOM 2590 O O . VAL C 1 15 ? 20.344 34.910 52.038 1.00 25.27 15 VAL C O 1
ATOM 2594 N N . GLU C 1 16 ? 19.728 34.261 49.969 1.00 23.74 16 GLU C N 1
ATOM 2595 C CA . GLU C 1 16 ? 18.428 34.930 50.005 1.00 23.61 16 GLU C CA 1
ATOM 2596 C C . GLU C 1 16 ? 17.359 33.962 50.490 1.00 22.63 16 GLU C C 1
ATOM 2597 O O . GLU C 1 16 ? 17.365 32.791 50.112 1.00 21.98 16 GLU C O 1
ATOM 2603 N N . VAL C 1 17 ? 16.442 34.446 51.323 1.00 21.82 17 VAL C N 1
ATOM 2604 C CA . VAL C 1 17 ? 15.363 33.601 51.813 1.00 20.65 17 VAL C CA 1
ATOM 2605 C C . VAL C 1 17 ? 14.010 34.159 51.385 1.00 21.43 17 VAL C C 1
ATOM 2606 O O . VAL C 1 17 ? 13.808 35.375 51.347 1.00 20.30 17 VAL C O 1
ATOM 2610 N N . ILE C 1 18 ? 13.102 33.255 51.032 1.00 20.31 18 ILE C N 1
ATOM 2611 C CA . ILE C 1 18 ? 11.750 33.625 50.633 1.00 19.61 18 ILE C CA 1
ATOM 2612 C C . ILE C 1 18 ? 10.820 32.668 51.376 1.00 20.62 18 ILE C C 1
ATOM 2613 O O . ILE C 1 18 ? 11.000 31.448 51.318 1.00 22.00 18 ILE C O 1
ATOM 2618 N N . ILE C 1 19 ? 9.846 33.219 52.091 1.00 20.01 19 ILE C N 1
ATOM 2619 C CA . ILE C 1 19 ? 8.891 32.403 52.830 1.00 20.07 19 ILE C CA 1
ATOM 2620 C C . ILE C 1 19 ? 7.507 32.682 52.259 1.00 19.44 19 ILE C C 1
ATOM 2621 O O . ILE C 1 19 ? 7.147 33.838 52.045 1.00 18.75 19 ILE C O 1
ATOM 2626 N N . GLY C 1 20 ? 6.734 31.630 52.013 1.00 18.14 20 GLY C N 1
ATOM 2627 C CA . GLY C 1 20 ? 5.406 31.828 51.468 1.00 17.47 20 GLY C CA 1
ATOM 2628 C C . GLY C 1 20 ? 4.378 30.832 51.968 1.00 18.27 20 GLY C C 1
ATOM 2629 O O . GLY C 1 20 ? 4.694 29.902 52.718 1.00 18.25 20 GLY C O 1
ATOM 2630 N N . GLN C 1 21 ? 3.134 31.046 51.554 1.00 17.16 21 GLN C N 1
ATOM 2631 C CA . GLN C 1 21 ? 2.020 30.182 51.930 1.00 18.66 21 GLN C CA 1
ATOM 2632 C C . GLN C 1 21 ? 1.478 29.595 50.630 1.00 19.35 21 GLN C C 1
ATOM 2633 O O . GLN C 1 21 ? 1.142 30.332 49.696 1.00 18.45 21 GLN C O 1
ATOM 2639 N N . GLY C 1 22 ? 1.402 28.268 50.564 1.00 18.96 22 GLY C N 1
ATOM 2640 C CA . GLY C 1 22 ? 0.921 27.628 49.355 1.00 18.65 22 GLY C CA 1
ATOM 2641 C C . GLY C 1 22 ? -0.169 26.598 49.563 1.00 19.93 22 GLY C C 1
ATOM 2642 O O . GLY C 1 22 ? -0.951 26.677 50.508 1.00 19.87 22 GLY C O 1
ATOM 2643 N N . ASN C 1 23 ? -0.202 25.616 48.669 1.00 18.90 23 ASN C N 1
ATOM 2644 C CA . ASN C 1 23 ? -1.201 24.561 48.717 1.00 19.66 23 ASN C CA 1
ATOM 2645 C C . ASN C 1 23 ? -0.700 23.357 47.924 1.00 19.96 23 ASN C C 1
ATOM 2646 O O . ASN C 1 23 ? 0.186 23.492 47.076 1.00 19.67 23 ASN C O 1
ATOM 2651 N N . PHE C 1 24 ? -1.251 22.181 48.225 1.00 21.71 24 PHE C N 1
ATOM 2652 C CA . PHE C 1 24 ? -0.900 20.946 47.523 1.00 21.90 24 PHE C CA 1
ATOM 2653 C C . PHE C 1 24 ? 0.607 20.686 47.590 1.00 21.09 24 PHE C C 1
ATOM 2654 O O . PHE C 1 24 ? 1.280 20.530 46.568 1.00 22.14 24 PHE C O 1
ATOM 2662 N N . SER C 1 25 ? 1.116 20.606 48.815 1.00 22.10 25 SER C N 1
ATOM 2663 C CA . SER C 1 25 ? 2.537 20.409 49.067 1.00 21.22 25 SER C CA 1
ATOM 2664 C C . SER C 1 25 ? 3.303 19.353 48.266 1.00 21.30 25 SER C C 1
ATOM 2665 O O . SER C 1 25 ? 4.378 19.640 47.739 1.00 19.45 25 SER C O 1
ATOM 2668 N N . ILE C 1 26 ? 2.781 18.136 48.166 1.00 22.72 26 ILE C N 1
ATOM 2669 C CA . ILE C 1 26 ? 3.524 17.114 47.435 1.00 22.92 26 ILE C CA 1
ATOM 2670 C C . ILE C 1 26 ? 3.774 17.460 45.968 1.00 22.30 26 ILE C C 1
ATOM 2671 O O . ILE C 1 26 ? 4.790 17.068 45.400 1.00 22.65 26 ILE C O 1
ATOM 2676 N N . PHE C 1 27 ? 2.853 18.199 45.358 1.00 21.46 27 PHE C N 1
ATOM 2677 C CA . PHE C 1 27 ? 3.005 18.603 43.964 1.00 21.18 27 PHE C CA 1
ATOM 2678 C C . PHE C 1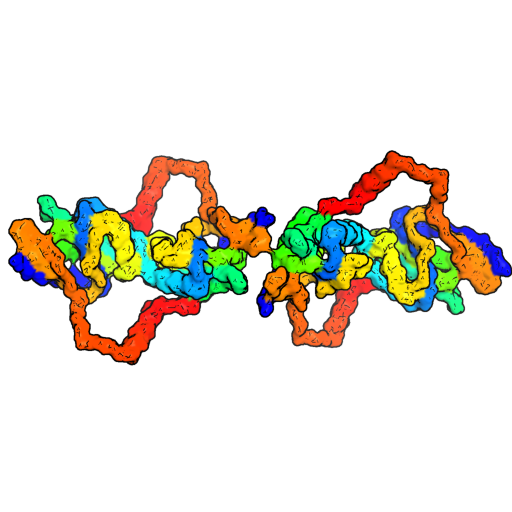 27 ? 3.840 19.874 43.863 1.00 20.28 27 PHE C C 1
ATOM 2679 O O . PHE C 1 27 ? 4.821 19.949 43.121 1.00 19.40 27 PHE C O 1
ATOM 2687 N N . THR C 1 28 ? 3.427 20.873 44.630 1.00 20.30 28 THR C N 1
ATOM 2688 C CA . THR C 1 28 ? 4.058 22.183 44.620 1.00 20.37 28 THR C CA 1
ATOM 2689 C C . THR C 1 28 ? 5.537 22.271 44.970 1.00 21.32 28 THR C C 1
ATOM 2690 O O . THR C 1 28 ? 6.257 23.075 44.378 1.00 21.15 28 THR C O 1
ATOM 2694 N N . VAL C 1 29 ? 6.007 21.455 45.908 1.00 21.17 29 VAL C N 1
ATOM 2695 C CA . VAL C 1 29 ? 7.416 21.520 46.277 1.00 20.93 29 VAL C CA 1
ATOM 2696 C C . VAL C 1 29 ? 8.290 21.256 45.052 1.00 21.29 29 VAL C C 1
ATOM 2697 O O . VAL C 1 29 ? 9.293 21.940 44.834 1.00 21.53 29 VAL C O 1
ATOM 2701 N N . ASP C 1 30 ? 7.884 20.287 44.236 1.00 21.00 30 ASP C N 1
ATOM 2702 C CA . ASP C 1 30 ? 8.610 19.936 43.020 1.00 22.49 30 ASP C CA 1
ATOM 2703 C C . ASP C 1 30 ? 8.318 20.905 41.877 1.00 21.24 30 ASP C C 1
ATOM 2704 O O . ASP C 1 30 ? 9.227 21.342 41.175 1.00 22.15 30 ASP C O 1
ATOM 2709 N N . ASP C 1 31 ? 7.046 21.232 41.686 1.00 20.64 31 ASP C N 1
ATOM 2710 C CA . ASP C 1 31 ? 6.661 22.115 40.593 1.00 20.62 31 ASP C CA 1
ATOM 2711 C C . ASP C 1 31 ? 7.192 23.536 40.743 1.00 20.21 31 ASP C C 1
ATOM 2712 O O . ASP C 1 31 ? 7.598 24.159 39.757 1.00 21.15 31 ASP C O 1
ATOM 2717 N N . LEU C 1 32 ? 7.197 24.049 41.967 1.00 20.41 32 LEU C N 1
ATOM 2718 C CA . LEU C 1 32 ? 7.706 25.396 42.198 1.00 20.74 32 LEU C CA 1
ATOM 2719 C C . LEU C 1 32 ? 9.222 25.370 42.015 1.00 20.79 32 LEU C C 1
ATOM 2720 O O . LEU C 1 32 ? 9.821 26.344 41.557 1.00 21.55 32 LEU C O 1
ATOM 2725 N N . ALA C 1 33 ? 9.843 24.246 42.366 1.00 20.85 33 ALA C N 1
ATOM 2726 C CA . ALA C 1 33 ? 11.288 24.115 42.195 1.00 20.25 33 ALA C CA 1
ATOM 2727 C C . ALA C 1 33 ? 11.598 24.210 40.699 1.00 20.64 33 ALA C C 1
ATOM 2728 O O . ALA C 1 33 ? 12.543 24.886 40.287 1.00 20.12 33 ALA C O 1
ATOM 2730 N N . ARG C 1 34 ? 10.798 23.528 39.885 1.00 20.86 34 ARG C N 1
ATOM 2731 C CA . ARG C 1 34 ? 10.998 23.557 38.442 1.00 21.34 34 ARG C CA 1
ATOM 2732 C C . ARG C 1 34 ? 10.833 24.981 37.914 1.00 21.23 34 ARG C C 1
ATOM 2733 O O . ARG C 1 34 ? 11.590 25.423 37.051 1.00 21.83 34 ARG C O 1
ATOM 2741 N N . ALA C 1 35 ? 9.852 25.699 38.450 1.00 20.33 35 ALA C N 1
ATOM 2742 C CA . ALA C 1 35 ? 9.597 27.073 38.026 1.00 19.69 35 ALA C CA 1
ATOM 2743 C C . ALA C 1 35 ? 10.785 27.984 38.336 1.00 19.60 35 ALA C C 1
ATOM 2744 O O . ALA C 1 35 ? 11.177 28.805 37.506 1.00 19.59 35 ALA C O 1
ATOM 2746 N N . LEU C 1 36 ? 11.359 27.834 39.527 1.00 19.92 36 LEU C N 1
ATOM 2747 C CA . LEU C 1 36 ? 12.505 28.651 39.926 1.00 20.08 36 LEU C CA 1
ATOM 2748 C C . LEU C 1 36 ? 13.674 28.496 38.955 1.00 20.52 36 LEU C C 1
ATOM 2749 O O . LEU C 1 36 ? 14.401 29.453 38.688 1.00 19.57 36 LEU C O 1
ATOM 2754 N N . LEU C 1 37 ? 13.854 27.289 38.427 1.00 20.39 37 LEU C N 1
ATOM 2755 C CA . LEU C 1 37 ? 14.935 27.045 37.477 1.00 21.30 37 LEU C CA 1
ATOM 2756 C C . LEU C 1 37 ? 14.784 27.888 36.208 1.00 20.89 37 LEU C C 1
ATOM 2757 O O . LEU C 1 37 ? 15.773 28.180 35.535 1.00 22.23 37 LEU C O 1
ATOM 2762 N N . THR C 1 38 ? 13.556 28.296 35.890 1.00 20.46 38 THR C N 1
ATOM 2763 C CA . THR C 1 38 ? 13.318 29.097 34.691 1.00 19.91 38 THR C CA 1
ATOM 2764 C C . THR C 1 38 ? 13.527 30.596 34.909 1.00 20.64 38 THR C C 1
ATOM 2765 O O . THR C 1 38 ? 13.601 31.358 33.945 1.00 20.93 38 THR C O 1
ATOM 2769 N N . ALA C 1 39 ? 13.624 31.013 36.165 1.00 19.74 39 ALA C N 1
ATOM 2770 C CA . ALA C 1 39 ? 13.777 32.434 36.481 1.00 20.83 39 ALA C CA 1
ATOM 2771 C C . ALA C 1 39 ? 15.146 33.024 36.163 1.00 21.67 39 ALA C C 1
ATOM 2772 O O . ALA C 1 39 ? 15.237 34.088 35.555 1.00 20.31 39 ALA C O 1
ATOM 2774 N N . VAL C 1 40 ? 16.205 32.338 36.578 1.00 22.67 40 VAL C N 1
ATOM 2775 C CA . VAL C 1 40 ? 17.568 32.816 36.343 1.00 22.29 40 VAL C CA 1
ATOM 2776 C C . VAL C 1 40 ? 18.488 31.629 36.076 1.00 23.47 40 VAL C C 1
ATOM 2777 O O . VAL C 1 40 ? 18.559 30.702 36.877 1.00 23.81 40 VAL C O 1
ATOM 2781 N N . PRO C 1 41 ? 19.198 31.632 34.939 1.00 23.99 41 PRO C N 1
ATOM 2782 C CA . PRO C 1 41 ? 20.076 30.480 34.715 1.00 24.89 41 PRO C CA 1
ATOM 2783 C C . PRO C 1 41 ? 21.199 30.445 35.747 1.00 23.99 41 PRO C C 1
ATOM 2784 O O . PRO C 1 41 ? 21.750 31.485 36.111 1.00 23.20 41 PRO C O 1
ATOM 2788 N N . GLY C 1 42 ? 21.515 29.247 36.235 1.00 24.58 42 GLY C N 1
ATOM 2789 C CA . GLY C 1 42 ? 22.571 29.110 37.223 1.00 24.47 42 GLY C CA 1
ATOM 2790 C C . GLY C 1 42 ? 22.092 29.211 38.659 1.00 23.61 42 GLY C C 1
ATOM 2791 O O . GLY C 1 42 ? 22.861 28.996 39.595 1.00 23.03 42 GLY C O 1
ATOM 2792 N N . ILE C 1 43 ? 20.819 29.547 38.843 1.00 22.53 43 ILE C N 1
ATOM 2793 C CA . ILE C 1 43 ? 20.260 29.665 40.183 1.00 22.62 43 ILE C CA 1
ATOM 2794 C C . ILE C 1 43 ? 20.467 28.362 40.963 1.00 23.03 43 ILE C C 1
ATOM 2795 O O . ILE C 1 43 ? 20.263 27.268 40.435 1.00 23.73 43 ILE C O 1
ATOM 2800 N N . LYS C 1 44 ? 20.911 28.489 42.209 1.00 22.89 44 LYS C N 1
ATOM 2801 C CA . LYS C 1 44 ? 21.130 27.337 43.081 1.00 24.15 44 LYS C CA 1
ATOM 2802 C C . LYS C 1 44 ? 20.220 27.538 44.281 1.00 23.20 44 LYS C C 1
ATOM 2803 O O . LYS C 1 44 ? 20.222 28.605 44.893 1.00 23.14 44 LYS C O 1
ATOM 2809 N N . PHE C 1 45 ? 19.447 26.518 44.632 1.00 22.60 45 PHE C N 1
ATOM 2810 C CA . PHE C 1 45 ? 18.513 26.683 45.729 1.00 22.24 45 PHE C CA 1
ATOM 2811 C C . PHE C 1 45 ? 18.016 25.403 46.377 1.00 22.80 45 PHE C C 1
ATOM 2812 O O . PHE C 1 45 ? 18.242 24.288 45.897 1.00 23.54 45 PHE C O 1
ATOM 2820 N N . GLY C 1 46 ? 17.315 25.606 47.482 1.00 22.20 46 GLY C N 1
ATOM 2821 C CA . GLY C 1 46 ? 16.697 24.526 48.212 1.00 20.40 46 GLY C CA 1
ATOM 2822 C C . GLY C 1 46 ? 15.302 25.030 48.524 1.00 21.86 46 GLY C C 1
ATOM 2823 O O . GLY C 1 46 ? 15.131 26.215 48.821 1.00 20.19 46 GLY C O 1
ATOM 2824 N N . ILE C 1 47 ? 14.302 24.164 48.415 1.00 20.32 47 ILE C N 1
ATOM 2825 C CA . ILE C 1 47 ? 12.935 24.555 48.741 1.00 20.86 47 ILE C CA 1
ATOM 2826 C C . ILE C 1 47 ? 12.304 23.446 49.578 1.00 20.52 47 ILE C C 1
ATOM 2827 O O . ILE C 1 47 ? 12.483 22.260 49.294 1.00 20.24 47 ILE C O 1
ATOM 2832 N N . ALA C 1 48 ? 11.601 23.840 50.633 1.00 19.79 48 ALA C N 1
ATOM 2833 C CA . ALA C 1 48 ? 10.937 22.888 51.509 1.00 19.80 48 ALA C CA 1
ATOM 2834 C C . ALA C 1 48 ? 9.518 23.383 51.743 1.00 20.38 48 ALA C C 1
ATOM 2835 O O . ALA C 1 48 ? 9.275 24.590 51.797 1.00 20.54 48 ALA C O 1
ATOM 2837 N N . MET C 1 49 ? 8.581 22.456 51.880 1.00 19.24 49 MET C N 1
ATOM 2838 C CA . MET C 1 49 ? 7.202 22.840 52.095 1.00 20.12 49 MET C CA 1
ATOM 2839 C C . MET C 1 49 ? 6.516 21.835 53.003 1.00 20.90 49 MET C C 1
ATOM 2840 O O . MET C 1 49 ? 6.685 20.629 52.870 1.00 21.74 49 MET C O 1
ATOM 2845 N N . ASN C 1 50 ? 5.739 22.351 53.949 1.00 20.34 50 ASN C N 1
ATOM 2846 C CA . ASN C 1 50 ? 5.067 21.512 54.935 1.00 21.26 50 ASN C CA 1
ATOM 2847 C C . ASN C 1 50 ? 3.724 20.936 54.515 1.00 22.09 50 ASN C C 1
ATOM 2848 O O . ASN C 1 50 ? 2.850 21.649 54.026 1.00 21.07 50 ASN C O 1
ATOM 2853 N N . GLU C 1 51 ? 3.577 19.629 54.710 1.00 22.78 51 GLU C N 1
ATOM 2854 C CA . GLU C 1 51 ? 2.340 18.931 54.382 1.00 23.14 51 GLU C CA 1
ATOM 2855 C C . GLU C 1 51 ? 1.675 18.540 55.701 1.00 23.91 51 GLU C C 1
ATOM 2856 O O . GLU C 1 51 ? 2.221 17.754 56.479 1.00 23.47 51 GLU C O 1
ATOM 2862 N N . ALA C 1 52 ? 0.490 19.094 55.936 1.00 25.00 52 ALA C N 1
ATOM 2863 C CA . ALA C 1 52 ? -0.266 18.879 57.167 1.00 26.81 52 ALA C CA 1
ATOM 2864 C C . ALA C 1 52 ? -0.660 17.449 57.536 1.00 27.91 52 ALA C C 1
ATOM 2865 O O . ALA C 1 52 ? -0.256 16.950 58.587 1.00 28.10 52 ALA C O 1
ATOM 2867 N N . LYS C 1 53 ? -1.449 16.799 56.686 1.00 29.34 53 LYS C N 1
ATOM 2868 C CA . LYS C 1 53 ? -1.919 15.442 56.964 1.00 31.28 53 LYS C CA 1
ATOM 2869 C C . LYS C 1 53 ? -0.877 14.496 57.566 1.00 30.68 53 LYS C C 1
ATOM 2870 O O . LYS C 1 53 ? -1.095 13.935 58.642 1.00 30.46 53 LYS C O 1
ATOM 2876 N N . PRO C 1 54 ? 0.265 14.300 56.885 1.00 29.63 54 PRO C N 1
ATOM 2877 C CA . PRO C 1 54 ? 1.296 13.405 57.419 1.00 29.60 54 PRO C CA 1
ATOM 2878 C C . PRO C 1 54 ? 2.301 14.143 58.304 1.00 29.04 54 PRO C C 1
ATOM 2879 O O . PRO C 1 54 ? 3.235 13.541 58.834 1.00 28.89 54 PRO C O 1
ATOM 2883 N N . GLN C 1 55 ? 2.098 15.449 58.453 1.00 27.42 55 GLN C N 1
ATOM 2884 C CA . GLN C 1 55 ? 2.980 16.292 59.253 1.00 27.12 55 GLN C CA 1
ATOM 2885 C C . GLN C 1 55 ? 4.428 16.094 58.820 1.00 26.60 55 GLN C C 1
ATOM 2886 O O . GLN C 1 55 ? 5.318 15.851 59.638 1.00 27.00 55 GLN C O 1
ATOM 2892 N N . LEU C 1 56 ? 4.649 16.211 57.515 1.00 25.59 56 LEU C N 1
ATOM 2893 C CA . LEU C 1 56 ? 5.972 16.045 56.931 1.00 24.29 56 LEU C CA 1
ATOM 2894 C C . LEU C 1 56 ? 6.452 17.278 56.186 1.00 24.55 56 LEU C C 1
ATOM 2895 O O . LEU C 1 56 ? 5.669 17.976 55.540 1.00 24.70 56 LEU C O 1
ATOM 2900 N N . THR C 1 57 ? 7.752 17.531 56.273 1.00 23.03 57 THR C N 1
ATOM 2901 C CA . THR C 1 57 ? 8.355 18.640 55.553 1.00 23.53 57 THR C CA 1
ATOM 2902 C C . THR C 1 57 ? 8.974 18.032 54.298 1.00 23.97 57 THR C C 1
ATOM 2903 O O . THR C 1 57 ? 9.902 17.220 54.379 1.00 24.07 57 THR C O 1
ATOM 2907 N N . ARG C 1 58 ? 8.435 18.409 53.143 1.00 22.52 58 ARG C N 1
ATOM 2908 C CA . ARG C 1 58 ? 8.917 17.914 51.860 1.00 22.86 58 ARG C CA 1
ATOM 2909 C C . ARG C 1 58 ? 9.973 18.884 51.363 1.00 23.34 58 ARG C C 1
ATOM 2910 O O . ARG C 1 58 ? 9.970 20.056 51.744 1.00 23.52 58 ARG C O 1
ATOM 2918 N N . TYR C 1 59 ? 10.874 18.411 50.510 1.00 22.62 59 TYR C N 1
ATOM 2919 C CA . TYR C 1 59 ? 11.918 19.291 49.980 1.00 23.00 59 TYR C CA 1
ATOM 2920 C C . TYR C 1 59 ? 12.584 18.804 48.673 1.00 22.87 59 TYR C C 1
ATOM 2921 O O . TYR C 1 59 ? 12.606 17.624 48.323 1.00 22.93 59 TYR C O 1
ATOM 2930 N N . THR C 1 60 ? 13.106 19.804 47.928 1.00 21.85 60 THR C N 1
ATOM 2931 C CA . THR C 1 60 ? 13.975 19.546 46.780 1.00 23.57 60 THR C CA 1
ATOM 2932 C C . THR C 1 60 ? 14.688 20.828 46.323 1.00 24.95 60 THR C C 1
ATOM 2933 O O . THR C 1 60 ? 14.876 21.768 47.079 1.00 24.87 60 THR C O 1
ATOM 2937 N N . GLY C 1 61 ? 15.323 20.670 45.248 1.00 24.72 61 GLY C N 1
ATOM 2938 C CA . GLY C 1 61 ? 16.132 21.788 44.808 1.00 25.13 61 GLY C CA 1
ATOM 2939 C C . GLY C 1 61 ? 17.280 21.246 43.984 1.00 25.99 61 GLY C C 1
ATOM 2940 O O . GLY C 1 61 ? 17.187 20.136 43.452 1.00 26.93 61 GLY C O 1
ATOM 2941 N N . ASN C 1 62 ? 18.362 22.010 43.875 1.00 24.65 62 ASN C N 1
ATOM 2942 C CA . ASN C 1 62 ? 19.513 21.565 43.099 1.00 25.10 62 ASN C CA 1
ATOM 2943 C C . ASN C 1 62 ? 20.826 21.863 43.816 1.00 25.51 62 ASN C C 1
ATOM 2944 O O . ASN C 1 62 ? 21.869 22.029 43.182 1.00 25.43 62 ASN C O 1
ATOM 2949 N N . ASP C 1 63 ? 20.758 21.929 45.142 1.00 26.27 63 ASP C N 1
ATOM 2950 C CA . ASP C 1 63 ? 21.926 22.192 45.977 1.00 27.90 63 ASP C CA 1
ATOM 2951 C C . ASP C 1 63 ? 21.743 21.501 47.325 1.00 28.17 63 ASP C C 1
ATOM 2952 O O . ASP C 1 63 ? 20.856 21.855 48.101 1.00 26.29 63 ASP C O 1
ATOM 2957 N N . PRO C 1 64 ? 22.589 20.503 47.625 1.00 28.74 64 PRO C N 1
ATOM 2958 C CA . PRO C 1 64 ? 22.521 19.753 48.883 1.00 28.47 64 PRO C CA 1
ATOM 2959 C C . PRO C 1 64 ? 22.428 20.613 50.141 1.00 27.77 64 PRO C C 1
ATOM 2960 O O . PRO C 1 64 ? 21.531 20.428 50.963 1.00 27.68 64 PRO C O 1
ATOM 2964 N N . GLU C 1 65 ? 23.357 21.553 50.284 1.00 27.89 65 GLU C N 1
ATOM 2965 C CA . GLU C 1 65 ? 23.398 22.425 51.451 1.00 28.54 65 GLU C CA 1
ATOM 2966 C C . GLU C 1 65 ? 22.137 23.266 51.640 1.00 27.51 65 GLU C C 1
ATOM 2967 O O . GLU C 1 65 ? 21.538 23.260 52.716 1.00 26.01 65 GLU C O 1
ATOM 2973 N N . LEU C 1 66 ? 21.738 23.994 50.603 1.00 26.04 66 LEU C N 1
ATOM 2974 C CA . LEU C 1 66 ? 20.550 24.835 50.703 1.00 25.33 66 LEU C CA 1
ATOM 2975 C C . LEU C 1 66 ? 19.289 24.000 50.918 1.00 26.11 66 LEU C C 1
ATOM 2976 O O . LEU C 1 66 ? 18.336 24.457 51.555 1.00 26.46 66 LEU C O 1
ATOM 2981 N N . GLU C 1 67 ? 19.282 22.777 50.395 1.00 25.50 67 GLU C N 1
ATOM 2982 C CA . GLU C 1 67 ? 18.139 21.888 50.574 1.00 25.71 67 GLU C CA 1
ATOM 2983 C C . GLU C 1 67 ? 18.027 21.482 52.043 1.00 26.05 67 GLU C C 1
ATOM 2984 O O . GLU C 1 67 ? 16.944 21.516 52.628 1.00 24.05 67 GLU C O 1
ATOM 2990 N N . ALA C 1 68 ? 19.150 21.096 52.641 1.00 26.00 68 ALA C N 1
ATOM 2991 C CA . ALA C 1 68 ? 19.150 20.701 54.044 1.00 25.77 68 ALA C CA 1
ATOM 2992 C C . ALA C 1 68 ? 18.708 21.873 54.920 1.00 25.06 68 ALA C C 1
ATOM 2993 O O . ALA C 1 68 ? 17.914 21.700 55.847 1.00 25.09 68 ALA C O 1
ATOM 2995 N N . LEU C 1 69 ? 19.218 23.065 54.623 1.00 24.86 69 LEU C N 1
ATOM 2996 C CA . LEU C 1 69 ? 18.866 24.255 55.393 1.00 25.47 69 LEU C CA 1
ATOM 2997 C C . LEU C 1 69 ? 17.410 24.671 55.208 1.00 24.69 69 LEU C C 1
ATOM 2998 O O . LEU C 1 69 ? 16.761 25.101 56.160 1.00 24.67 69 LEU C O 1
ATOM 3003 N N . ALA C 1 70 ? 16.902 24.550 53.986 1.00 22.86 70 ALA C N 1
ATOM 3004 C CA . ALA C 1 70 ? 15.516 24.921 53.718 1.00 22.04 70 ALA C CA 1
ATOM 3005 C C . ALA C 1 70 ? 14.587 24.008 54.506 1.00 22.12 70 ALA C C 1
ATOM 3006 O O . ALA C 1 70 ? 13.611 24.462 55.098 1.00 21.17 70 ALA C O 1
ATOM 3008 N N . ALA C 1 71 ? 14.895 22.714 54.515 1.00 22.78 71 ALA C N 1
ATOM 3009 C CA . ALA C 1 71 ? 14.074 21.749 55.237 1.00 23.31 71 ALA C CA 1
ATOM 3010 C C . ALA C 1 71 ? 14.138 21.975 56.747 1.00 22.94 71 ALA C C 1
ATOM 3011 O O . ALA C 1 71 ? 13.124 21.882 57.442 1.00 22.22 71 ALA C O 1
ATOM 3013 N N . LYS C 1 72 ? 15.331 22.279 57.250 1.00 23.12 72 LYS C N 1
ATOM 3014 C CA . LYS C 1 72 ? 15.516 22.516 58.677 1.00 24.88 72 LYS C CA 1
ATOM 3015 C C . LYS C 1 72 ? 14.681 23.710 59.130 1.00 24.15 72 LYS C C 1
ATOM 3016 O O . LYS C 1 72 ? 14.019 23.656 60.166 1.00 23.33 72 LYS C O 1
ATOM 3022 N N . ASN C 1 73 ? 14.713 24.783 58.346 1.00 23.17 73 ASN C N 1
ATOM 3023 C CA . ASN C 1 73 ? 13.946 25.987 58.666 1.00 22.84 73 ASN C CA 1
ATOM 3024 C C . ASN C 1 73 ? 12.445 25.733 58.544 1.00 22.58 73 ASN C C 1
ATOM 3025 O O . ASN C 1 73 ? 11.665 26.151 59.399 1.00 22.96 73 ASN C O 1
ATOM 3030 N N . ALA C 1 74 ? 12.044 25.043 57.481 1.00 21.54 74 ALA C N 1
ATOM 3031 C CA . ALA C 1 74 ? 10.632 24.752 57.261 1.00 21.13 74 ALA C CA 1
ATOM 3032 C C . ALA C 1 74 ? 10.017 23.874 58.350 1.00 21.89 74 ALA C C 1
ATOM 3033 O O . ALA C 1 74 ? 8.916 24.153 58.813 1.00 20.67 74 ALA C O 1
ATOM 3035 N N . VAL C 1 75 ? 10.716 22.820 58.769 1.00 21.96 75 VAL C N 1
ATOM 3036 C CA . VAL C 1 75 ? 10.166 21.942 59.798 1.00 22.69 75 VAL C CA 1
ATOM 3037 C C . VAL C 1 75 ? 10.091 22.645 61.154 1.00 22.70 75 VAL C C 1
ATOM 3038 O O . VAL C 1 75 ? 9.221 22.340 61.970 1.00 23.22 75 VAL C O 1
ATOM 3042 N N . LYS C 1 76 ? 10.997 23.591 61.384 1.00 22.84 76 LYS C N 1
ATOM 3043 C CA . LYS C 1 76 ? 10.907 24.259 62.660 1.00 24.50 76 LYS C CA 1
ATOM 3044 C C . LYS C 1 76 ? 9.781 25.265 62.609 1.00 22.91 76 LYS C C 1
ATOM 3045 O O . LYS C 1 76 ? 9.040 25.444 63.566 1.00 23.61 76 LYS C O 1
ATOM 3051 N N . ILE C 1 77 ? 9.522 25.893 61.464 1.00 23.07 77 ILE C N 1
ATOM 3052 C CA . ILE C 1 77 ? 8.362 26.767 61.328 1.00 22.36 77 ILE C CA 1
ATOM 3053 C C . ILE C 1 77 ? 7.123 25.889 61.512 1.00 22.04 77 ILE C C 1
ATOM 3054 O O . ILE C 1 77 ? 6.165 26.277 62.180 1.00 23.28 77 ILE C O 1
ATOM 3059 N N . GLY C 1 78 ? 7.162 24.702 60.916 1.00 22.21 78 GLY C N 1
ATOM 3060 C CA . GLY C 1 78 ? 6.078 23.742 61.048 1.00 22.88 78 GLY C CA 1
ATOM 3061 C C . GLY C 1 78 ? 4.731 23.999 60.399 1.00 23.25 78 GLY C C 1
ATOM 3062 O O . GLY C 1 78 ? 4.115 23.071 59.881 1.00 23.36 78 GLY C O 1
ATOM 3063 N N . ALA C 1 79 ? 4.267 25.243 60.431 1.00 21.85 79 ALA C N 1
ATOM 3064 C CA . ALA C 1 79 ? 2.969 25.602 59.862 1.00 21.43 79 ALA C CA 1
ATOM 3065 C C . ALA C 1 79 ? 2.657 24.922 58.527 1.00 20.30 79 ALA C C 1
ATOM 3066 O O . ALA C 1 79 ? 3.452 24.967 57.584 1.00 20.18 79 ALA C O 1
ATOM 3068 N N . GLY C 1 80 ? 1.484 24.303 58.457 1.00 19.39 80 GLY C N 1
ATOM 3069 C CA . GLY C 1 80 ? 1.070 23.619 57.246 1.00 20.59 80 GLY C CA 1
ATOM 3070 C C . GLY C 1 80 ? 0.997 24.522 56.027 1.00 20.41 80 GLY C C 1
ATOM 3071 O O . GLY C 1 80 ? 0.584 25.681 56.119 1.00 19.67 80 GLY C O 1
ATOM 3072 N N . HIS C 1 81 ? 1.409 23.974 54.887 1.00 19.80 81 HIS C N 1
ATOM 3073 C CA . HIS C 1 81 ? 1.377 24.649 53.571 1.00 19.53 81 HIS C CA 1
ATOM 3074 C C . HIS C 1 81 ? 2.368 25.837 53.448 1.00 20.07 81 HIS C C 1
ATOM 3075 O O . HIS C 1 81 ? 2.367 26.599 52.491 1.00 20.56 81 HIS C O 1
ATOM 3082 N N . VAL C 1 82 ? 3.245 26.028 54.427 1.00 21.04 82 VAL C N 1
ATOM 3083 C CA . VAL C 1 82 ? 4.232 27.096 54.339 1.00 20.18 82 VAL C CA 1
ATOM 3084 C C . VAL C 1 82 ? 5.426 26.535 53.569 1.00 20.61 82 VAL C C 1
ATOM 3085 O O . VAL C 1 82 ? 5.780 25.363 53.728 1.00 19.62 82 VAL C O 1
ATOM 3089 N N . PHE C 1 83 ? 6.030 27.353 52.714 1.00 18.87 83 PHE C N 1
ATOM 3090 C CA . PHE C 1 83 ? 7.199 26.902 51.983 1.00 19.70 83 PHE C CA 1
ATOM 3091 C C . PHE C 1 83 ? 8.349 27.860 52.230 1.00 19.90 83 PHE C C 1
ATOM 3092 O O . PHE C 1 83 ? 8.148 29.056 52.444 1.00 18.20 83 PHE C O 1
ATOM 3100 N N . VAL C 1 84 ? 9.556 27.306 52.240 1.00 19.51 84 VAL C N 1
ATOM 3101 C CA . VAL C 1 84 ? 10.762 28.082 52.473 1.00 19.68 84 VAL C CA 1
ATOM 3102 C C . VAL C 1 84 ? 11.739 27.862 51.332 1.00 20.85 84 VAL C C 1
ATOM 3103 O O . VAL C 1 84 ? 12.013 26.722 50.942 1.00 19.60 84 VAL C O 1
ATOM 3107 N N . ILE C 1 85 ? 12.263 28.963 50.806 1.00 18.72 85 ILE C N 1
ATOM 3108 C CA . ILE C 1 85 ? 13.226 28.918 49.720 1.00 20.62 85 ILE C CA 1
ATOM 3109 C C . ILE C 1 85 ? 14.509 29.614 50.142 1.00 20.81 85 ILE C C 1
ATOM 3110 O O . ILE C 1 85 ? 14.476 30.722 50.674 1.00 20.88 85 ILE C O 1
ATOM 3115 N N . LEU C 1 86 ? 15.636 28.948 49.916 1.00 21.27 86 LEU C N 1
ATOM 3116 C CA . LEU C 1 86 ? 16.941 29.526 50.211 1.00 21.39 86 LEU C CA 1
ATOM 3117 C C . LEU C 1 86 ? 17.676 29.423 48.885 1.00 20.68 86 LEU C C 1
ATOM 3118 O O . LEU C 1 86 ? 17.797 28.338 48.315 1.00 20.73 86 LEU C O 1
ATOM 3123 N N . MET C 1 87 ? 18.153 30.552 48.378 1.00 20.99 87 MET C N 1
ATOM 3124 C CA . MET C 1 87 ? 18.822 30.546 47.088 1.00 21.84 87 MET C CA 1
ATOM 3125 C C . MET C 1 87 ? 20.031 31.463 46.999 1.00 22.60 87 MET C C 1
ATOM 3126 O O . MET C 1 87 ? 20.248 32.334 47.847 1.00 22.45 87 MET C O 1
ATOM 3131 N N . LYS C 1 88 ? 20.810 31.243 45.946 1.00 23.73 88 LYS C N 1
ATOM 3132 C CA . LYS C 1 88 ? 21.985 32.044 45.644 1.00 23.67 88 LYS C CA 1
ATOM 3133 C C . LYS C 1 88 ? 22.090 32.109 44.120 1.00 23.86 88 LYS C C 1
ATOM 3134 O O . LYS C 1 88 ? 21.433 31.337 43.411 1.00 23.05 88 LYS C O 1
ATOM 3140 N N . ASN C 1 89 ? 22.906 33.032 43.621 1.00 23.44 89 ASN C N 1
ATOM 3141 C CA . ASN C 1 89 ? 23.088 33.222 42.185 1.00 23.94 89 ASN C CA 1
ATOM 3142 C C . ASN C 1 89 ? 21.801 33.745 41.553 1.00 23.49 89 ASN C C 1
ATOM 3143 O O . ASN C 1 89 ? 21.547 33.554 40.364 1.00 23.50 89 ASN C O 1
ATOM 3148 N N . ALA C 1 90 ? 20.998 34.409 42.374 1.00 23.30 90 ALA C N 1
ATOM 3149 C CA . ALA C 1 90 ? 19.736 34.993 41.942 1.00 22.14 90 ALA C CA 1
ATOM 3150 C C . ALA C 1 90 ? 19.245 35.874 43.081 1.00 21.30 90 ALA C C 1
ATOM 3151 O O . ALA C 1 90 ? 19.553 35.621 44.247 1.00 21.77 90 ALA C O 1
ATOM 3153 N N . TYR C 1 91 ? 18.490 36.911 42.740 1.00 21.07 91 TYR C N 1
ATOM 3154 C CA . TYR C 1 91 ? 17.962 37.833 43.732 1.00 21.11 91 TYR C CA 1
ATOM 3155 C C . TYR C 1 91 ? 16.442 37.765 43.730 1.00 20.51 91 TYR C C 1
ATOM 3156 O O . TYR C 1 91 ? 15.837 37.352 42.744 1.00 19.50 91 TYR C O 1
ATOM 3165 N N . PRO C 1 92 ? 15.808 38.167 44.840 1.00 20.25 92 PRO C N 1
ATOM 3166 C CA . PRO C 1 92 ? 14.344 38.139 44.921 1.00 19.94 92 PRO C CA 1
ATOM 3167 C C . PRO C 1 92 ? 13.673 38.854 43.749 1.00 20.31 92 PRO C C 1
ATOM 3168 O O . PRO C 1 92 ? 12.676 38.374 43.215 1.00 18.07 92 PRO C O 1
ATOM 3172 N N . ILE C 1 93 ? 14.227 39.991 43.335 1.00 18.85 93 ILE C N 1
ATOM 3173 C CA . ILE C 1 93 ? 13.637 40.746 42.235 1.00 17.65 93 ILE C CA 1
ATOM 3174 C C . ILE C 1 93 ? 13.631 39.959 40.917 1.00 18.40 93 ILE C C 1
ATOM 3175 O O . ILE C 1 93 ? 12.878 40.282 40.000 1.00 17.85 93 ILE C O 1
ATOM 3180 N N . ASN C 1 94 ? 14.448 38.906 40.838 1.00 17.85 94 ASN C N 1
ATOM 3181 C CA . ASN C 1 94 ? 14.523 38.079 39.634 1.00 18.51 94 ASN C CA 1
ATOM 3182 C C . ASN C 1 94 ? 13.537 36.912 39.695 1.00 18.54 94 ASN C C 1
ATOM 3183 O O . ASN C 1 94 ? 13.206 36.330 38.662 1.00 19.63 94 ASN C O 1
ATOM 3188 N N . VAL C 1 95 ? 13.076 36.565 40.896 1.00 19.23 95 VAL C N 1
ATOM 3189 C CA . VAL C 1 95 ? 12.198 35.404 41.042 1.00 19.06 95 VAL C CA 1
ATOM 3190 C C . VAL C 1 95 ? 10.828 35.570 41.694 1.00 19.90 95 VAL C C 1
ATOM 3191 O O . VAL C 1 95 ? 10.002 34.662 41.607 1.00 19.14 95 VAL C O 1
ATOM 3195 N N . LEU C 1 96 ? 10.578 36.695 42.356 1.00 19.09 96 LEU C N 1
ATOM 3196 C CA . LEU C 1 96 ? 9.292 36.865 43.019 1.00 18.67 96 LEU C CA 1
ATOM 3197 C C . LEU C 1 96 ? 8.079 36.694 42.118 1.00 19.21 96 LEU C C 1
ATOM 3198 O O . LEU C 1 96 ? 7.107 36.043 42.513 1.00 18.87 96 LEU C O 1
ATOM 3203 N N . ASN C 1 97 ? 8.120 37.256 40.913 1.00 17.65 97 ASN C N 1
ATOM 3204 C CA . ASN C 1 97 ? 6.973 37.120 40.020 1.00 18.10 97 ASN C CA 1
ATOM 3205 C C . ASN C 1 97 ? 6.753 35.668 39.606 1.00 18.03 97 ASN C C 1
ATOM 3206 O O . ASN C 1 97 ? 5.618 35.241 39.423 1.00 19.77 97 ASN C O 1
ATOM 3211 N N . THR C 1 98 ? 7.830 34.902 39.475 1.00 18.14 98 THR C N 1
ATOM 3212 C CA . THR C 1 98 ? 7.698 33.493 39.107 1.00 18.55 98 THR C CA 1
ATOM 3213 C C . THR C 1 98 ? 6.934 32.757 40.209 1.00 18.03 98 THR C C 1
ATOM 3214 O O . THR C 1 98 ? 6.067 31.917 39.937 1.00 20.05 98 THR C O 1
ATOM 3218 N N . ILE C 1 99 ? 7.244 33.091 41.457 1.00 18.89 99 ILE C N 1
ATOM 3219 C CA . ILE C 1 99 ? 6.592 32.470 42.605 1.00 18.22 99 ILE C CA 1
ATOM 3220 C C . ILE C 1 99 ? 5.140 32.930 42.741 1.00 19.19 99 ILE C C 1
ATOM 3221 O O . ILE C 1 99 ? 4.235 32.106 42.909 1.00 17.81 99 ILE C O 1
ATOM 3226 N N . LYS C 1 100 ? 4.921 34.241 42.667 1.00 18.47 100 LYS C N 1
ATOM 3227 C CA . LYS C 1 100 ? 3.572 34.798 42.787 1.00 20.75 100 LYS C CA 1
ATOM 3228 C C . LYS C 1 100 ? 2.630 34.258 41.721 1.00 22.86 100 LYS C C 1
ATOM 3229 O O . LYS C 1 100 ? 1.427 34.106 41.960 1.00 24.96 100 LYS C O 1
ATOM 3235 N N . ASN C 1 101 ? 3.172 33.956 40.548 1.00 22.87 101 ASN C N 1
ATOM 3236 C CA . ASN C 1 101 ? 2.326 33.476 39.449 1.00 24.47 101 ASN C CA 1
ATOM 3237 C C . ASN C 1 101 ? 2.165 31.945 39.441 1.00 21.24 101 ASN C C 1
ATOM 3238 O O . ASN C 1 101 ? 1.560 31.363 38.550 1.00 22.82 101 ASN C O 1
ATOM 3243 N N . HIS C 1 102 ? 2.704 31.246 40.435 1.00 19.32 102 HIS C N 1
ATOM 3244 C CA . HIS C 1 102 ? 2.527 29.795 40.463 1.00 18.12 102 HIS C CA 1
ATOM 3245 C C . HIS C 1 102 ? 1.089 29.541 40.916 1.00 17.97 102 HIS C C 1
ATOM 3246 O O . HIS C 1 102 ? 0.631 30.119 41.897 1.00 16.34 102 HIS C O 1
ATOM 3253 N N . PRO C 1 103 ? 0.366 28.655 40.214 1.00 17.72 103 PRO C N 1
ATOM 3254 C CA . PRO C 1 103 ? -1.031 28.342 40.544 1.00 18.38 103 PRO C CA 1
ATOM 3255 C C . PRO C 1 103 ? -1.343 27.761 41.922 1.00 18.95 103 PRO C C 1
ATOM 3256 O O . PRO C 1 103 ? -2.504 27.753 42.338 1.00 18.50 103 PRO C O 1
ATOM 3260 N N . ALA C 1 104 ? -0.328 27.282 42.634 1.00 18.25 104 ALA C N 1
ATOM 3261 C CA . ALA C 1 104 ? -0.552 26.709 43.961 1.00 19.55 104 ALA C CA 1
ATOM 3262 C C . ALA C 1 104 ? -0.007 27.597 45.076 1.00 19.59 104 ALA C C 1
ATOM 3263 O O . ALA C 1 104 ? 0.047 27.187 46.240 1.00 19.14 104 ALA C O 1
ATOM 3265 N N . VAL C 1 105 ? 0.398 28.814 44.723 1.00 18.64 105 VAL C N 1
ATOM 3266 C CA . VAL C 1 105 ? 0.917 29.752 45.708 1.00 18.50 105 VAL C CA 1
ATOM 3267 C C . VAL C 1 105 ? -0.161 30.757 46.088 1.00 17.88 105 VAL C C 1
ATOM 3268 O O . VAL C 1 105 ? -0.791 31.365 45.218 1.00 19.11 105 VAL C O 1
ATOM 3272 N N . ALA C 1 106 ? -0.388 30.910 47.387 1.00 17.91 106 ALA C N 1
ATOM 3273 C CA . ALA C 1 106 ? -1.385 31.853 47.868 1.00 17.47 106 ALA C CA 1
ATOM 3274 C C . ALA C 1 106 ? -0.727 33.218 48.016 1.00 18.14 106 ALA C C 1
ATOM 3275 O O . ALA C 1 106 ? -1.191 34.210 47.448 1.00 19.19 106 ALA C O 1
ATOM 3277 N N . MET C 1 107 ? 0.362 33.262 48.774 1.00 18.71 107 MET C N 1
ATOM 3278 C CA . MET C 1 107 ? 1.065 34.518 48.995 1.00 18.67 107 MET C CA 1
ATOM 3279 C C . MET C 1 107 ? 2.511 34.321 49.419 1.00 18.39 107 MET C C 1
ATOM 3280 O O . MET C 1 107 ? 2.944 33.206 49.709 1.00 19.24 107 MET C O 1
ATOM 3285 N N . ILE C 1 108 ? 3.255 35.422 49.433 1.00 17.57 108 ILE C N 1
ATOM 3286 C CA . ILE C 1 108 ? 4.654 35.417 49.842 1.00 17.50 108 ILE C CA 1
ATOM 3287 C C . ILE C 1 108 ? 4.780 36.365 51.034 1.00 17.66 108 ILE C C 1
ATOM 3288 O O . ILE C 1 108 ? 4.460 37.551 50.928 1.00 18.04 108 ILE C O 1
ATOM 3293 N N . TYR C 1 109 ? 5.232 35.833 52.166 1.00 17.25 109 TYR C N 1
ATOM 3294 C CA . TYR C 1 109 ? 5.402 36.610 53.396 1.00 16.23 109 TYR C CA 1
ATOM 3295 C C . TYR C 1 109 ? 6.510 37.658 53.274 1.00 17.61 109 TYR C C 1
ATOM 3296 O O . TYR C 1 109 ? 6.368 38.791 53.743 1.00 18.37 109 TYR C O 1
ATOM 3305 N N . GLY C 1 110 ? 7.619 37.276 52.654 1.00 17.81 110 GLY C N 1
ATOM 3306 C CA . GLY C 1 110 ? 8.717 38.210 52.499 1.00 19.15 110 GLY C CA 1
ATOM 3307 C C . GLY C 1 110 ? 9.924 37.575 51.840 1.00 20.05 110 GLY C C 1
ATOM 3308 O O . GLY C 1 110 ? 9.958 36.362 51.631 1.00 18.86 110 GLY C O 1
ATOM 3309 N N . ALA C 1 111 ? 10.918 38.394 51.514 1.00 19.01 111 ALA C N 1
ATOM 3310 C CA . ALA C 1 111 ? 12.129 37.901 50.866 1.00 21.11 111 ALA C CA 1
ATOM 3311 C C . ALA C 1 111 ? 13.290 38.882 50.985 1.00 21.57 111 ALA C C 1
ATOM 3312 O O . ALA C 1 111 ? 13.123 40.080 50.767 1.00 20.11 111 ALA C O 1
ATOM 3314 N N . SER C 1 112 ? 14.471 38.367 51.318 1.00 22.60 112 SER C N 1
ATOM 3315 C CA . SER C 1 112 ? 15.657 39.214 51.426 1.00 23.96 112 SER C CA 1
ATOM 3316 C C . SER C 1 112 ? 16.858 38.426 51.921 1.00 24.10 112 SER C C 1
ATOM 3317 O O . SER C 1 112 ? 16.795 37.207 52.085 1.00 22.00 112 SER C O 1
ATOM 3320 N N . GLU C 1 113 ? 17.956 39.140 52.148 1.00 24.41 113 GLU C N 1
ATOM 3321 C CA . GLU C 1 113 ? 19.175 38.526 52.649 1.00 26.77 113 GLU C CA 1
ATOM 3322 C C . GLU C 1 113 ? 19.512 39.088 54.032 1.00 25.40 113 GLU C C 1
ATOM 3323 O O . GLU C 1 113 ? 20.560 38.772 54.591 1.00 24.62 113 GLU C O 1
ATOM 3329 N N . ASN C 1 114 ? 18.628 39.927 54.573 1.00 24.07 114 ASN C N 1
ATOM 3330 C CA . ASN C 1 114 ? 18.837 40.511 55.904 1.00 24.00 114 ASN C CA 1
ATOM 3331 C C . ASN C 1 114 ? 18.683 39.429 56.969 1.00 23.61 114 ASN C C 1
ATOM 3332 O O . ASN C 1 114 ? 18.257 38.310 56.675 1.00 21.39 114 ASN C O 1
ATOM 3337 N N . PRO C 1 115 ? 19.066 39.741 58.220 1.00 24.27 115 PRO C N 1
ATOM 3338 C CA . PRO C 1 115 ? 18.902 38.747 59.285 1.00 23.90 115 PRO C CA 1
ATOM 3339 C C . PRO C 1 115 ? 17.375 38.634 59.242 1.00 23.60 115 PRO C C 1
ATOM 3340 O O . PRO C 1 115 ? 16.687 39.655 59.182 1.00 22.33 115 PRO C O 1
ATOM 3344 N N . PHE C 1 116 ? 16.851 37.415 59.264 1.00 21.98 116 PHE C N 1
ATOM 3345 C CA . PHE C 1 116 ? 15.413 37.209 59.090 1.00 21.52 116 PHE C CA 1
ATOM 3346 C C . PHE C 1 116 ? 14.758 36.353 60.169 1.00 20.24 116 PHE C C 1
ATOM 3347 O O . PHE C 1 116 ? 15.334 35.358 60.608 1.00 21.45 116 PHE C O 1
ATOM 3355 N N . GLN C 1 117 ? 13.545 36.729 60.574 1.00 19.56 117 GLN C N 1
ATOM 3356 C CA . GLN C 1 117 ? 12.805 35.972 61.579 1.00 19.63 117 GLN C CA 1
ATOM 3357 C C . GLN C 1 117 ? 11.378 35.699 61.127 1.00 21.12 117 GLN C C 1
ATOM 3358 O O . GLN C 1 117 ? 10.777 36.495 60.406 1.00 19.92 117 GLN C O 1
ATOM 3364 N N . VAL C 1 118 ? 10.843 34.560 61.548 1.00 19.70 118 VAL C N 1
ATOM 3365 C CA . VAL C 1 118 ? 9.468 34.208 61.228 1.00 19.83 118 VAL C CA 1
ATOM 3366 C C . VAL C 1 118 ? 8.750 34.121 62.570 1.00 19.41 118 VAL C C 1
ATOM 3367 O O . VAL C 1 118 ? 9.174 33.380 63.464 1.00 21.50 118 VAL C O 1
ATOM 3371 N N . ILE C 1 119 ? 7.683 34.898 62.726 1.00 19.13 119 ILE C N 1
ATOM 3372 C CA . ILE C 1 119 ? 6.915 34.886 63.962 1.00 19.49 119 ILE C CA 1
ATOM 3373 C C . ILE C 1 119 ? 5.795 33.868 63.791 1.00 20.55 119 ILE C C 1
ATOM 3374 O O . ILE C 1 119 ? 4.956 33.993 62.897 1.00 20.69 119 ILE C O 1
ATOM 3379 N N . VAL C 1 120 ? 5.801 32.855 64.649 1.00 19.54 120 VAL C N 1
ATOM 3380 C CA . VAL C 1 120 ? 4.820 31.785 64.573 1.00 20.52 120 VAL C CA 1
ATOM 3381 C C . VAL C 1 120 ? 3.908 31.698 65.787 1.00 21.27 120 VAL C C 1
ATOM 3382 O O . VAL C 1 120 ? 4.360 31.802 66.925 1.00 22.05 120 VAL C O 1
ATOM 3386 N N . ALA C 1 121 ? 2.616 31.512 65.530 1.00 21.28 121 ALA C N 1
ATOM 3387 C CA . ALA C 1 121 ? 1.633 31.362 66.591 1.00 22.24 121 ALA C CA 1
ATOM 3388 C C . ALA C 1 121 ? 1.210 29.896 66.573 1.00 22.75 121 ALA C C 1
ATOM 3389 O O . ALA C 1 121 ? 1.032 29.317 65.503 1.00 24.20 121 ALA C O 1
ATOM 3391 N N . GLU C 1 122 ? 1.077 29.283 67.745 1.00 22.06 122 GLU C N 1
ATOM 3392 C CA . GLU C 1 122 ? 0.650 27.894 67.794 1.00 22.32 122 GLU C CA 1
ATOM 3393 C C . GLU C 1 122 ? -0.622 27.745 68.613 1.00 22.27 122 GLU C C 1
ATOM 3394 O O . GLU C 1 122 ? -0.740 28.296 69.711 1.00 22.20 122 GLU C O 1
ATOM 3400 N N . THR C 1 123 ? -1.580 27.015 68.051 1.00 20.31 123 THR C N 1
ATOM 3401 C CA . THR C 1 123 ? -2.855 26.760 68.702 1.00 21.56 123 THR C CA 1
ATOM 3402 C C . THR C 1 123 ? -2.921 25.270 69.011 1.00 21.62 123 THR C C 1
ATOM 3403 O O . THR C 1 123 ? -1.950 24.548 68.801 1.00 21.38 123 THR C O 1
ATOM 3407 N N . GLU C 1 124 ? -4.065 24.809 69.502 1.00 21.83 124 GLU C N 1
ATOM 3408 C CA . GLU C 1 124 ? -4.217 23.393 69.813 1.00 23.11 124 GLU C CA 1
ATOM 3409 C C . GLU C 1 124 ? -4.207 22.553 68.537 1.00 23.54 124 GLU C C 1
ATOM 3410 O O . GLU C 1 124 ? -3.890 21.362 68.573 1.00 23.86 124 GLU C O 1
ATOM 3416 N N . LEU C 1 125 ? -4.544 23.174 67.410 1.00 22.19 125 LEU C N 1
ATOM 3417 C CA . LEU C 1 125 ? -4.566 22.473 66.128 1.00 22.04 125 LEU C CA 1
ATOM 3418 C C . LEU C 1 125 ? -3.205 22.425 65.445 1.00 22.66 125 LEU C C 1
ATOM 3419 O O . LEU C 1 125 ? -2.706 21.353 65.116 1.00 21.88 125 LEU C O 1
ATOM 3424 N N . GLY C 1 126 ? -2.611 23.593 65.221 1.00 22.01 126 GLY C N 1
ATOM 3425 C CA . GLY C 1 126 ? -1.326 23.630 64.552 1.00 21.14 126 GLY C CA 1
ATOM 3426 C C . GLY C 1 126 ? -0.617 24.960 64.683 1.00 20.66 126 GLY C C 1
ATOM 3427 O O . GLY C 1 126 ? -0.810 25.690 65.656 1.00 20.81 126 GLY C O 1
ATOM 3428 N N . ARG C 1 127 ? 0.204 25.279 63.692 1.00 20.69 127 ARG C N 1
ATOM 3429 C CA . ARG C 1 127 ? 0.964 26.517 63.720 1.00 19.11 127 ARG C CA 1
ATOM 3430 C C . ARG C 1 127 ? 0.636 27.443 62.555 1.00 19.38 127 ARG C C 1
ATOM 3431 O O . ARG C 1 127 ? 0.179 27.004 61.500 1.00 19.43 127 ARG C O 1
ATOM 3439 N N . ALA C 1 128 ? 0.878 28.733 62.762 1.00 19.87 128 ALA C N 1
ATOM 3440 C CA . ALA C 1 128 ? 0.593 29.736 61.745 1.00 19.89 128 ALA C CA 1
ATOM 3441 C C . ALA C 1 128 ? 1.655 30.827 61.723 1.00 18.40 128 ALA C C 1
ATOM 3442 O O . ALA C 1 128 ? 2.097 31.295 62.768 1.00 19.99 128 ALA C O 1
ATOM 3444 N N . VAL C 1 129 ? 2.073 31.223 60.528 1.00 18.69 129 VAL C N 1
ATOM 3445 C CA . VAL C 1 129 ? 3.053 32.295 60.405 1.00 18.54 129 VAL C CA 1
ATOM 3446 C C . VAL C 1 129 ? 2.238 33.578 60.518 1.00 19.62 129 VAL C C 1
ATOM 3447 O O . VAL C 1 129 ? 1.351 33.820 59.697 1.00 21.85 129 VAL C O 1
ATOM 3451 N N . ILE C 1 130 ? 2.513 34.393 61.533 1.00 18.81 130 ILE C N 1
ATOM 3452 C CA . ILE C 1 130 ? 1.761 35.635 61.688 1.00 19.49 130 ILE C CA 1
ATOM 3453 C C . ILE C 1 130 ? 2.545 36.854 61.232 1.00 18.45 130 ILE C C 1
ATOM 3454 O O . ILE C 1 130 ? 2.036 37.971 61.250 1.00 18.88 130 ILE C O 1
ATOM 3459 N N . GLY C 1 131 ? 3.784 36.652 60.805 1.00 18.60 131 GLY C N 1
ATOM 3460 C CA . GLY C 1 131 ? 4.558 37.788 60.338 1.00 18.22 131 GLY C CA 1
ATOM 3461 C C . GLY C 1 131 ? 6.025 37.467 60.212 1.00 18.55 131 GLY C C 1
ATOM 3462 O O . GLY C 1 131 ? 6.478 36.425 60.680 1.00 19.66 131 GLY C O 1
ATOM 3463 N N . VAL C 1 132 ? 6.766 38.360 59.568 1.00 18.33 132 VAL C N 1
ATOM 3464 C CA . VAL C 1 132 ? 8.196 38.169 59.407 1.00 18.54 132 VAL C CA 1
ATOM 3465 C C . VAL C 1 132 ? 8.937 39.444 59.773 1.00 18.93 132 VAL C C 1
ATOM 3466 O O . VAL C 1 132 ? 8.471 40.551 59.490 1.00 19.89 132 VAL C O 1
ATOM 3470 N N . VAL C 1 133 ? 10.070 39.286 60.443 1.00 19.23 133 VAL C N 1
ATOM 3471 C CA . VAL C 1 133 ? 10.893 40.433 60.798 1.00 19.72 133 VAL C CA 1
ATOM 3472 C C . VAL C 1 133 ? 12.006 40.410 59.762 1.00 19.91 133 VAL C C 1
ATOM 3473 O O . VAL C 1 133 ? 12.908 39.571 59.815 1.00 20.05 133 VAL C O 1
ATOM 3477 N N . ASP C 1 134 ? 11.921 41.316 58.797 1.00 21.47 134 ASP C N 1
ATOM 3478 C CA . ASP C 1 134 ? 12.911 41.381 57.733 1.00 21.87 134 ASP C CA 1
ATOM 3479 C C . ASP C 1 134 ? 13.965 42.426 58.081 1.00 23.16 134 ASP C C 1
ATOM 3480 O O . ASP C 1 134 ? 13.853 43.588 57.687 1.00 22.32 134 ASP C O 1
ATOM 3485 N N . GLY C 1 135 ? 14.981 41.999 58.829 1.00 23.09 135 GLY C N 1
ATOM 3486 C CA . GLY C 1 135 ? 16.052 42.895 59.233 1.00 24.16 135 GLY C CA 1
ATOM 3487 C C . GLY C 1 135 ? 15.655 43.858 60.338 1.00 24.72 135 GLY C C 1
ATOM 3488 O O . GLY C 1 135 ? 14.548 43.785 60.874 1.00 22.96 135 GLY C O 1
ATOM 3489 N N . LYS C 1 136 ? 16.562 44.766 60.687 1.00 24.74 136 LYS C N 1
ATOM 3490 C CA . LYS C 1 136 ? 16.277 45.746 61.729 1.00 25.75 136 LYS C CA 1
ATOM 3491 C C . LYS C 1 136 ? 15.253 46.751 61.219 1.00 24.18 136 LYS C C 1
ATOM 3492 O O . LYS C 1 136 ? 15.076 46.908 60.013 1.00 24.62 136 LYS C O 1
ATOM 3498 N N . ALA C 1 137 ? 14.574 47.426 62.140 1.00 24.45 137 ALA C N 1
ATOM 3499 C CA . ALA C 1 137 ? 13.556 48.402 61.768 1.00 24.27 137 ALA C CA 1
ATOM 3500 C C . ALA C 1 137 ? 14.145 49.775 61.478 1.00 25.01 137 ALA C C 1
ATOM 3501 O O . ALA C 1 137 ? 15.151 50.169 62.069 1.00 25.48 137 ALA C O 1
ATOM 3503 N N . ALA C 1 138 ? 13.509 50.495 60.558 1.00 25.36 138 ALA C N 1
ATOM 3504 C CA . ALA C 1 138 ? 13.939 51.841 60.201 1.00 25.99 138 ALA C CA 1
ATOM 3505 C C . ALA C 1 138 ? 13.446 52.761 61.309 1.00 27.69 138 ALA C C 1
ATOM 3506 O O . ALA C 1 138 ? 12.370 52.541 61.867 1.00 27.33 138 ALA C O 1
ATOM 3508 N N . ASN C 1 139 ? 14.221 53.793 61.627 1.00 28.09 139 ASN C N 1
ATOM 3509 C CA . ASN C 1 139 ? 13.827 54.716 62.685 1.00 29.93 139 ASN C CA 1
ATOM 3510 C C . ASN C 1 139 ? 14.053 56.175 62.316 1.00 30.27 139 ASN C C 1
ATOM 3511 O O . ASN C 1 139 ? 13.821 57.066 63.131 1.00 31.89 139 ASN C O 1
ATOM 3516 N N . LYS C 1 140 ? 14.504 56.416 61.090 1.00 29.39 140 LYS C N 1
ATOM 3517 C CA . LYS C 1 140 ? 14.746 57.775 60.623 1.00 29.45 140 LYS C CA 1
ATOM 3518 C C . LYS C 1 140 ? 14.399 57.894 59.143 1.00 28.73 140 LYS C C 1
ATOM 3519 O O . LYS C 1 140 ? 14.581 56.947 58.377 1.00 26.97 140 LYS C O 1
ATOM 3525 N N . ILE C 1 141 ? 13.886 59.055 58.750 1.00 27.66 141 ILE C N 1
ATOM 3526 C CA . ILE C 1 141 ? 13.531 59.300 57.358 1.00 27.57 141 ILE C CA 1
ATOM 3527 C C . ILE C 1 141 ? 14.753 59.864 56.644 1.00 28.91 141 ILE C C 1
ATOM 3528 O O . ILE C 1 141 ? 15.440 60.743 57.169 1.00 28.72 141 ILE C O 1
ATOM 3533 N N . GLU C 1 142 ? 15.015 59.357 55.445 1.00 28.08 142 GLU C N 1
ATOM 3534 C CA . GLU C 1 142 ? 16.165 59.783 54.656 1.00 28.91 142 GLU C CA 1
ATOM 3535 C C . GLU C 1 142 ? 16.194 61.284 54.379 1.00 29.87 142 GLU C C 1
ATOM 3536 O O . GLU C 1 142 ? 15.153 61.929 54.258 1.00 28.39 142 GLU C O 1
ATOM 3542 N N . THR C 1 143 ? 17.402 61.827 54.271 1.00 32.58 143 THR C N 1
ATOM 3543 C CA . THR C 1 143 ? 17.585 63.240 53.970 1.00 34.23 143 THR C CA 1
ATOM 3544 C C . THR C 1 143 ? 17.679 63.349 52.452 1.00 36.57 143 THR C C 1
ATOM 3545 O O . THR C 1 143 ? 17.767 62.334 51.758 1.00 36.11 143 THR C O 1
ATOM 3549 N N . ASP C 1 144 ? 17.663 64.571 51.932 1.00 37.50 144 ASP C N 1
ATOM 3550 C CA . ASP C 1 144 ? 17.759 64.761 50.492 1.00 39.81 144 ASP C CA 1
ATOM 3551 C C . ASP C 1 144 ? 19.101 64.255 49.971 1.00 39.08 144 ASP C C 1
ATOM 3552 O O . ASP C 1 144 ? 19.185 63.740 48.856 1.00 39.07 144 ASP C O 1
ATOM 3557 N N . GLU C 1 145 ? 20.146 64.397 50.781 1.00 39.28 145 GLU C N 1
ATOM 3558 C CA . GLU C 1 145 ? 21.473 63.939 50.389 1.00 38.93 145 GLU C CA 1
ATOM 3559 C C . GLU C 1 145 ? 21.513 62.416 50.294 1.00 37.33 145 GLU C C 1
ATOM 3560 O O . GLU C 1 145 ? 22.079 61.858 49.355 1.00 35.93 145 GLU C O 1
ATOM 3566 N N . GLN C 1 146 ? 20.917 61.747 51.277 1.00 35.54 146 GLN C N 1
ATOM 3567 C CA . GLN C 1 146 ? 20.885 60.288 51.288 1.00 34.38 146 GLN C CA 1
ATOM 3568 C C . GLN C 1 146 ? 20.048 59.788 50.118 1.00 33.22 146 GLN C C 1
ATOM 3569 O O . GLN C 1 146 ? 20.246 58.676 49.626 1.00 32.62 146 GLN C O 1
ATOM 3575 N N . LYS C 1 147 ? 19.114 60.622 49.678 1.00 32.17 147 LYS C N 1
ATOM 3576 C CA . LYS C 1 147 ? 18.253 60.293 48.551 1.00 32.60 147 LYS C CA 1
ATOM 3577 C C . LYS C 1 147 ? 19.121 60.281 47.295 1.00 32.36 147 LYS C C 1
ATOM 3578 O O . LYS C 1 147 ? 19.015 59.388 46.453 1.00 30.44 147 LYS C O 1
ATOM 3584 N N . LYS C 1 148 ? 19.987 61.281 47.171 1.00 31.04 148 LYS C N 1
ATOM 3585 C CA . LYS C 1 148 ? 20.877 61.357 46.021 1.00 31.09 148 LYS C CA 1
ATOM 3586 C C . LYS C 1 148 ? 21.840 60.177 46.047 1.00 28.26 148 LYS C C 1
ATOM 3587 O O . LYS C 1 148 ? 22.149 59.599 45.011 1.00 28.43 148 LYS C O 1
ATOM 3593 N N . GLU C 1 149 ? 22.302 59.820 47.241 1.00 27.79 149 GLU C N 1
ATOM 3594 C CA . GLU C 1 149 ? 23.249 58.702 47.457 1.00 28.38 149 GLU C CA 1
ATOM 3595 C C . GLU C 1 149 ? 22.666 57.365 46.988 1.00 27.07 149 GLU C C 1
ATOM 3596 O O . GLU C 1 149 ? 23.295 56.554 46.322 1.00 26.12 149 GLU C O 1
ATOM 3602 N N . ARG C 1 150 ? 21.430 57.084 47.392 1.00 26.32 150 ARG C N 1
ATOM 3603 C CA . ARG C 1 150 ? 20.838 55.796 47.043 1.00 26.00 150 ARG C CA 1
ATOM 3604 C C . ARG C 1 150 ? 20.592 55.694 45.551 1.00 25.84 150 ARG C C 1
ATOM 3605 O O . ARG C 1 150 ? 20.720 54.619 44.970 1.00 26.05 150 ARG C O 1
ATOM 3613 N N . ARG C 1 151 ? 20.256 56.815 44.923 1.00 25.54 151 ARG C N 1
ATOM 3614 C CA . ARG C 1 151 ? 20.010 56.811 43.492 1.00 26.13 151 ARG C CA 1
ATOM 3615 C C . ARG C 1 151 ? 21.303 56.601 42.712 1.00 26.71 151 ARG C C 1
ATOM 3616 O O . ARG C 1 151 ? 21.303 55.943 41.673 1.00 26.39 151 ARG C O 1
ATOM 3624 N N . GLU C 1 152 ? 22.409 57.132 43.225 1.00 27.53 152 GLU C N 1
ATOM 3625 C CA . GLU C 1 152 ? 23.695 56.949 42.562 1.00 28.79 152 GLU C CA 1
ATOM 3626 C C . GLU C 1 152 ? 24.116 55.494 42.715 1.00 28.07 152 GLU C C 1
ATOM 3627 O O . GLU C 1 152 ? 24.662 54.891 41.787 1.00 28.19 152 GLU C O 1
ATOM 3633 N N . LEU C 1 153 ? 23.853 54.935 43.893 1.00 26.15 153 LEU C N 1
ATOM 3634 C CA . LEU C 1 153 ? 24.201 53.552 44.183 1.00 26.30 153 LEU C CA 1
ATOM 3635 C C . LEU C 1 153 ? 23.416 52.594 43.287 1.00 25.53 153 LEU C C 1
ATOM 3636 O O . LEU C 1 153 ? 23.968 51.623 42.775 1.00 24.82 153 LEU C O 1
ATOM 3641 N N . VAL C 1 154 ? 22.129 52.871 43.094 1.00 24.91 154 VAL C N 1
ATOM 3642 C CA . VAL C 1 154 ? 21.310 52.012 42.244 1.00 25.81 154 VAL C CA 1
ATOM 3643 C C . VAL C 1 154 ? 21.879 51.977 40.825 1.00 26.11 154 VAL C C 1
ATOM 3644 O O . VAL C 1 154 ? 21.894 50.927 40.179 1.00 24.64 154 VAL C O 1
ATOM 3648 N N . GLU C 1 155 ? 22.357 53.117 40.339 1.00 26.84 155 GLU C N 1
ATOM 3649 C CA . GLU C 1 155 ? 22.939 53.154 39.006 1.00 29.53 155 GLU C CA 1
ATOM 3650 C C . GLU C 1 155 ? 24.240 52.359 38.998 1.00 29.41 155 GLU C C 1
ATOM 3651 O O . GLU C 1 155 ? 24.490 51.579 38.083 1.00 28.62 155 GLU C O 1
ATOM 3657 N N . LYS C 1 156 ? 25.060 52.554 40.028 1.00 30.24 156 LYS C N 1
ATOM 3658 C CA . LYS C 1 156 ? 26.337 51.854 40.128 1.00 30.91 156 LYS C CA 1
ATOM 3659 C C . LYS C 1 156 ? 26.153 50.339 40.176 1.00 31.66 156 LYS C C 1
ATOM 3660 O O . LYS C 1 156 ? 26.992 49.589 39.677 1.00 32.39 156 LYS C O 1
ATOM 3666 N N . ILE C 1 157 ? 25.058 49.889 40.782 1.00 30.76 157 ILE C N 1
ATOM 3667 C CA . ILE C 1 157 ? 24.779 48.459 40.874 1.00 30.42 157 ILE C CA 1
ATOM 3668 C C . ILE C 1 157 ? 24.546 47.864 39.484 1.00 28.29 157 ILE C C 1
ATOM 3669 O O . ILE C 1 157 ? 24.795 46.681 39.256 1.00 28.30 157 ILE C O 1
ATOM 3674 N N . GLY C 1 158 ? 24.068 48.686 38.557 1.00 27.51 158 GLY C N 1
ATOM 3675 C CA . GLY C 1 158 ? 23.830 48.197 37.210 1.00 27.02 158 GLY C CA 1
ATOM 3676 C C . GLY C 1 158 ? 22.484 48.577 36.628 1.00 26.26 158 GLY C C 1
ATOM 3677 O O . GLY C 1 158 ? 22.181 48.238 35.483 1.00 25.82 158 GLY C O 1
ATOM 3678 N N . TYR C 1 159 ? 21.665 49.270 37.410 1.00 25.91 159 TYR C N 1
ATOM 3679 C CA . TYR C 1 159 ? 20.357 49.694 36.926 1.00 26.41 159 TYR C CA 1
ATOM 3680 C C . TYR C 1 159 ? 20.525 51.054 36.271 1.00 27.01 159 TYR C C 1
ATOM 3681 O O . TYR C 1 159 ? 20.165 52.092 36.826 1.00 27.43 159 TYR C O 1
ATOM 3690 N N . LYS C 1 160 ? 21.095 51.017 35.073 1.00 28.07 160 LYS C N 1
ATOM 3691 C CA . LYS C 1 160 ? 21.370 52.211 34.294 1.00 29.89 160 LYS C CA 1
ATOM 3692 C C . LYS C 1 160 ? 21.247 51.877 32.810 1.00 28.86 160 LYS C C 1
ATOM 3693 O O . LYS C 1 160 ? 21.683 50.813 32.366 1.00 27.29 160 LYS C O 1
ATOM 3699 N N . ILE C 1 161 ? 20.643 52.784 32.052 1.00 28.66 161 ILE C N 1
ATOM 3700 C CA . ILE C 1 161 ? 20.479 52.590 30.617 1.00 28.37 161 ILE C CA 1
ATOM 3701 C C . ILE C 1 161 ? 21.104 53.761 29.868 1.00 28.89 161 ILE C C 1
ATOM 3702 O O . ILE C 1 161 ? 21.218 54.866 30.406 1.00 29.23 161 ILE C O 1
ATOM 3707 N N . ASP C 1 162 ? 21.505 53.511 28.626 1.00 29.18 162 ASP C N 1
ATOM 3708 C CA . ASP C 1 162 ? 22.134 54.529 27.794 1.00 29.87 162 ASP C CA 1
ATOM 3709 C C . ASP C 1 162 ? 21.136 55.537 27.233 1.00 30.39 162 ASP C C 1
ATOM 3710 O O . ASP C 1 162 ? 20.119 55.111 26.650 1.00 30.05 162 ASP C O 1
ATOM 3716 N N . VAL D 1 2 ? -1.053 44.683 -1.456 1.00 42.77 2 VAL D N 1
ATOM 3717 C CA . VAL D 1 2 ? -0.157 45.029 -0.363 1.00 41.80 2 VAL D CA 1
ATOM 3718 C C . VAL D 1 2 ? 1.261 44.500 -0.613 1.00 41.27 2 VAL D C 1
ATOM 3719 O O . VAL D 1 2 ? 1.472 43.318 -0.857 1.00 41.57 2 VAL D O 1
ATOM 3723 N N . ARG D 1 3 ? 2.263 45.368 -0.530 1.00 39.82 3 ARG D N 1
ATOM 3724 C CA . ARG D 1 3 ? 3.638 44.918 -0.693 1.00 39.08 3 ARG D CA 1
ATOM 3725 C C . ARG D 1 3 ? 4.047 44.123 0.534 1.00 37.55 3 ARG D C 1
ATOM 3726 O O . ARG D 1 3 ? 3.716 44.492 1.662 1.00 36.11 3 ARG D O 1
ATOM 3734 N N . ILE D 1 4 ? 4.761 43.028 0.308 1.00 34.86 4 ILE D N 1
ATOM 3735 C CA . ILE D 1 4 ? 5.220 42.190 1.402 1.00 33.59 4 ILE D CA 1
ATOM 3736 C C . ILE D 1 4 ? 6.730 42.019 1.304 1.00 33.16 4 ILE D C 1
ATOM 3737 O O . ILE D 1 4 ? 7.257 41.638 0.258 1.00 33.13 4 ILE D O 1
ATOM 3742 N N . GLU D 1 5 ? 7.417 42.329 2.398 1.00 31.45 5 GLU D N 1
ATOM 3743 C CA . GLU D 1 5 ? 8.869 42.222 2.471 1.00 31.63 5 GLU D CA 1
ATOM 3744 C C . GLU D 1 5 ? 9.269 41.206 3.531 1.00 31.55 5 GLU D C 1
ATOM 3745 O O . GLU D 1 5 ? 8.562 41.016 4.518 1.00 29.92 5 GLU D O 1
ATOM 3751 N N . VAL D 1 6 ? 10.407 40.557 3.317 1.00 31.44 6 VAL D N 1
ATOM 3752 C CA . VAL D 1 6 ? 10.930 39.588 4.268 1.00 31.20 6 VAL D CA 1
ATOM 3753 C C . VAL D 1 6 ? 12.243 40.172 4.767 1.00 31.65 6 VAL D C 1
ATOM 3754 O O . VAL D 1 6 ? 13.193 40.341 4.001 1.00 32.27 6 VAL D O 1
ATOM 3758 N N . ILE D 1 7 ? 12.280 40.501 6.052 1.00 30.25 7 ILE D N 1
ATOM 3759 C CA . ILE D 1 7 ? 13.464 41.096 6.654 1.00 30.58 7 ILE D CA 1
ATOM 3760 C C . ILE D 1 7 ? 14.245 40.112 7.511 1.00 29.46 7 ILE D C 1
ATOM 3761 O O . ILE D 1 7 ? 13.714 39.543 8.465 1.00 27.93 7 ILE D O 1
ATOM 3766 N N . ASP D 1 8 ? 15.509 39.908 7.159 1.00 29.00 8 ASP D N 1
ATOM 3767 C CA . ASP D 1 8 ? 16.366 39.016 7.920 1.00 28.98 8 ASP D CA 1
ATOM 3768 C C . ASP D 1 8 ? 16.877 39.804 9.112 1.00 27.70 8 ASP D C 1
ATOM 3769 O O . ASP D 1 8 ? 17.429 40.893 8.951 1.00 28.61 8 ASP D O 1
ATOM 3774 N N . ILE D 1 9 ? 16.673 39.272 10.312 1.00 26.45 9 ILE D N 1
ATOM 3775 C CA . ILE D 1 9 ? 17.152 39.946 11.506 1.00 24.12 9 ILE D CA 1
ATOM 3776 C C . ILE D 1 9 ? 18.663 39.789 11.553 1.00 23.96 9 ILE D C 1
ATOM 3777 O O . ILE D 1 9 ? 19.180 38.678 11.456 1.00 24.43 9 ILE D O 1
ATOM 3782 N N . GLU D 1 10 ? 19.369 40.907 11.683 1.00 23.91 10 GLU D N 1
ATOM 3783 C CA . GLU D 1 10 ? 20.822 40.869 11.760 1.00 25.54 10 GLU D CA 1
ATOM 3784 C C . GLU D 1 10 ? 21.220 40.790 13.226 1.00 25.50 10 GLU D C 1
ATOM 3785 O O . GLU D 1 10 ? 20.906 41.686 14.013 1.00 26.03 10 GLU D O 1
ATOM 3791 N N . LYS D 1 11 ? 21.909 39.713 13.589 1.00 24.73 11 LYS D N 1
ATOM 3792 C CA . LYS D 1 11 ? 22.345 39.517 14.963 1.00 26.01 11 LYS D CA 1
ATOM 3793 C C . LYS D 1 11 ? 23.492 38.521 15.024 1.00 27.35 11 LYS D C 1
ATOM 3794 O O . LYS D 1 11 ? 23.538 37.566 14.251 1.00 28.93 11 LYS D O 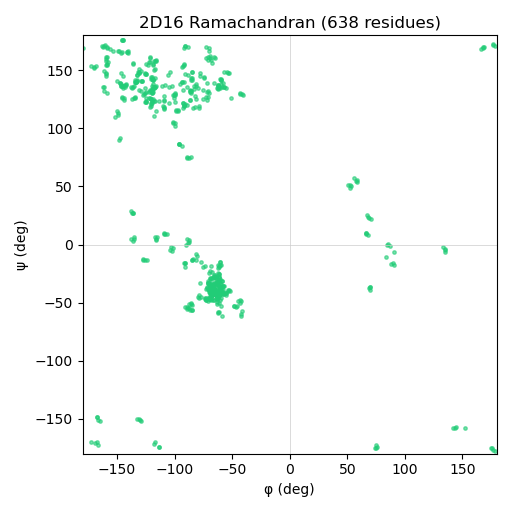1
ATOM 3800 N N . PRO D 1 12 ? 24.441 38.735 15.944 1.00 30.01 12 PRO D N 1
ATOM 3801 C CA . PRO D 1 12 ? 25.564 37.801 16.051 1.00 31.68 12 PRO D CA 1
ATOM 3802 C C . PRO D 1 12 ? 25.105 36.450 16.594 1.00 32.81 12 PRO D C 1
ATOM 3803 O O . PRO D 1 12 ? 24.027 36.336 17.191 1.00 31.37 12 PRO D O 1
ATOM 3807 N N . GLU D 1 13 ? 25.921 35.428 16.369 1.00 32.65 13 GLU D N 1
ATOM 3808 C CA . GLU D 1 13 ? 25.608 34.085 16.835 1.00 33.38 13 GLU D CA 1
ATOM 3809 C C . GLU D 1 13 ? 25.464 34.084 18.355 1.00 32.26 13 GLU D C 1
ATOM 3810 O O . GLU D 1 13 ? 26.241 34.727 19.062 1.00 31.18 13 GLU D O 1
ATOM 3816 N N . GLY D 1 14 ? 24.457 33.376 18.854 1.00 31.18 14 GLY D N 1
ATOM 3817 C CA . GLY D 1 14 ? 24.251 33.306 20.289 1.00 29.88 14 GLY D CA 1
ATOM 3818 C C . GLY D 1 14 ? 23.354 34.386 20.862 1.00 28.29 14 GLY D C 1
ATOM 3819 O O . GLY D 1 14 ? 22.882 34.265 21.993 1.00 29.71 14 GLY D O 1
ATOM 3820 N N . VAL D 1 15 ? 23.119 35.446 20.096 1.00 26.40 15 VAL D N 1
ATOM 3821 C CA . VAL D 1 15 ? 22.265 36.529 20.564 1.00 25.15 15 VAL D CA 1
ATOM 3822 C C . VAL D 1 15 ? 20.797 36.169 20.364 1.00 23.42 15 VAL D C 1
ATOM 3823 O O . VAL D 1 15 ? 20.421 35.605 19.336 1.00 23.39 15 VAL D O 1
ATOM 3827 N N . GLU D 1 16 ? 19.985 36.491 21.366 1.00 22.86 16 GLU D N 1
ATOM 3828 C CA . GLU D 1 16 ? 18.553 36.207 21.347 1.00 22.64 16 GLU D CA 1
ATOM 3829 C C . GLU D 1 16 ? 17.798 37.435 20.856 1.00 22.35 16 GLU D C 1
ATOM 3830 O O . GLU D 1 16 ? 18.119 38.559 21.241 1.00 23.06 16 GLU D O 1
ATOM 3836 N N . VAL D 1 17 ? 16.796 37.228 20.010 1.00 21.28 17 VAL D N 1
ATOM 3837 C CA . VAL D 1 17 ? 16.003 38.347 19.524 1.00 19.92 17 VAL D CA 1
ATOM 3838 C C . VAL D 1 17 ? 14.560 38.180 19.988 1.00 19.52 17 VAL D C 1
ATOM 3839 O O . VAL D 1 17 ? 14.050 37.064 20.076 1.00 19.42 17 VAL D O 1
ATOM 3843 N N . ILE D 1 18 ? 13.923 39.298 20.311 1.00 18.67 18 ILE D N 1
ATOM 3844 C CA . ILE D 1 18 ? 12.530 39.303 20.737 1.00 19.71 18 ILE D CA 1
ATOM 3845 C C . ILE D 1 18 ? 11.884 40.478 20.013 1.00 20.01 18 ILE D C 1
ATOM 3846 O O . ILE D 1 18 ? 12.376 41.602 20.090 1.00 20.70 18 ILE D O 1
ATOM 3851 N N . ILE D 1 19 ? 10.801 40.213 19.290 1.00 19.42 19 ILE D N 1
ATOM 3852 C CA . ILE D 1 19 ? 10.108 41.266 18.557 1.00 18.85 19 ILE D CA 1
ATOM 3853 C C . ILE D 1 19 ? 8.711 41.384 19.145 1.00 18.33 19 ILE D C 1
ATOM 3854 O O . ILE D 1 19 ? 8.057 40.371 19.382 1.00 17.26 19 ILE D O 1
ATOM 3859 N N . GLY D 1 20 ? 8.258 42.612 19.382 1.00 17.01 20 GLY D N 1
ATOM 3860 C CA . GLY D 1 20 ? 6.931 42.798 19.945 1.00 17.08 20 GLY D CA 1
ATOM 3861 C C . GLY D 1 20 ? 6.205 44.026 19.426 1.00 17.43 20 GLY D C 1
ATOM 3862 O O . GLY D 1 20 ? 6.753 44.811 18.647 1.00 17.59 20 GLY D O 1
ATOM 3863 N N . GLN D 1 21 ? 4.955 44.178 19.856 1.00 16.99 21 GLN D N 1
ATOM 3864 C CA . GLN D 1 21 ? 4.121 45.308 19.460 1.00 17.66 21 GLN D CA 1
ATOM 3865 C C . GLN D 1 21 ? 3.729 46.026 20.747 1.00 18.22 21 GLN D C 1
ATOM 3866 O O . GLN D 1 21 ? 3.210 45.408 21.675 1.00 17.43 21 GLN D O 1
ATOM 3872 N N . GLY D 1 22 ? 3.992 47.328 20.812 1.00 18.13 22 GLY D N 1
ATOM 3873 C CA . GLY D 1 22 ? 3.675 48.058 22.020 1.00 17.45 22 GLY D CA 1
ATOM 3874 C C . GLY D 1 22 ? 2.935 49.362 21.810 1.00 18.17 22 GLY D C 1
ATOM 3875 O O . GLY D 1 22 ? 2.191 49.528 20.846 1.00 18.61 22 GLY D O 1
ATOM 3876 N N . ASN D 1 23 ? 3.173 50.300 22.718 1.00 17.36 23 ASN D N 1
ATOM 3877 C CA . ASN D 1 23 ? 2.509 51.594 22.676 1.00 19.18 23 ASN D CA 1
ATOM 3878 C C . ASN D 1 23 ? 3.315 52.620 23.466 1.00 19.45 23 ASN D C 1
ATOM 3879 O O . ASN D 1 23 ? 4.075 52.257 24.365 1.00 19.51 23 ASN D O 1
ATOM 3884 N N . PHE D 1 24 ? 3.160 53.896 23.115 1.00 20.91 24 PHE D N 1
ATOM 3885 C CA . PHE D 1 24 ? 3.843 54.983 23.818 1.00 20.60 24 PHE D CA 1
ATOM 3886 C C . PHE D 1 24 ? 5.367 54.804 23.774 1.00 20.52 24 PHE D C 1
ATOM 3887 O O . PHE D 1 24 ? 6.044 54.793 24.803 1.00 21.28 24 PHE D O 1
ATOM 3895 N N . SER D 1 25 ? 5.891 54.686 22.559 1.00 21.93 25 SER D N 1
ATOM 3896 C CA . SER D 1 25 ? 7.314 54.469 22.318 1.00 20.75 25 SER D CA 1
ATOM 3897 C C . SER D 1 25 ? 8.330 55.284 23.124 1.00 21.34 25 SER D C 1
ATOM 3898 O O . SER D 1 25 ? 9.265 54.715 23.687 1.00 21.31 25 SER D O 1
ATOM 3901 N N . ILE D 1 26 ? 8.176 56.602 23.186 1.00 21.94 26 ILE D N 1
ATOM 3902 C CA . ILE D 1 26 ? 9.153 57.397 23.926 1.00 22.38 26 ILE D CA 1
ATOM 3903 C C . ILE D 1 26 ? 9.279 57.015 25.404 1.00 23.26 26 ILE D C 1
ATOM 3904 O O . ILE D 1 26 ? 10.356 57.129 25.991 1.00 23.09 26 ILE D O 1
ATOM 3909 N N . PHE D 1 27 ? 8.185 56.552 26.004 1.00 21.92 27 PHE D N 1
ATOM 3910 C CA . PHE D 1 27 ? 8.210 56.135 27.402 1.00 21.08 27 PHE D CA 1
ATOM 3911 C C . PHE D 1 27 ? 8.666 54.684 27.502 1.00 20.30 27 PHE D C 1
ATOM 3912 O O . PHE D 1 27 ? 9.571 54.343 28.260 1.00 20.30 27 PHE D O 1
ATOM 3920 N N . THR D 1 28 ? 8.014 53.839 26.714 1.00 19.73 28 THR D N 1
ATOM 3921 C CA . THR D 1 28 ? 8.261 52.410 26.719 1.00 19.53 28 THR D CA 1
ATOM 3922 C C . THR D 1 28 ? 9.661 51.935 26.366 1.00 20.56 28 THR D C 1
ATOM 3923 O O . THR D 1 28 ? 10.143 50.970 26.955 1.00 19.16 28 THR D O 1
ATOM 3927 N N . VAL D 1 29 ? 10.323 52.596 25.423 1.00 20.22 29 VAL D N 1
ATOM 3928 C CA . VAL D 1 29 ? 11.661 52.154 25.062 1.00 19.82 29 VAL D CA 1
ATOM 3929 C C . VAL D 1 29 ? 12.567 52.185 26.299 1.00 19.56 29 VAL D C 1
ATOM 3930 O O . VAL D 1 29 ? 13.338 51.255 26.535 1.00 20.78 29 VAL D O 1
ATOM 3934 N N . ASP D 1 30 ? 12.453 53.240 27.101 1.00 20.85 30 ASP D N 1
ATOM 3935 C CA . ASP D 1 30 ? 13.244 53.373 28.323 1.00 21.20 30 ASP D CA 1
ATOM 3936 C C . ASP D 1 30 ? 12.709 52.508 29.466 1.00 20.50 30 ASP D C 1
ATOM 3937 O O . ASP D 1 30 ? 13.474 51.840 30.160 1.00 20.49 30 ASP D O 1
ATOM 3942 N N . ASP D 1 31 ? 11.393 52.522 29.660 1.00 20.57 31 ASP D N 1
ATOM 3943 C CA . ASP D 1 31 ? 10.790 51.772 30.758 1.00 21.45 31 ASP D CA 1
ATOM 3944 C C . ASP D 1 31 ? 10.921 50.256 30.631 1.00 20.99 31 ASP D C 1
ATOM 3945 O O . ASP D 1 31 ? 11.169 49.567 31.625 1.00 22.16 31 ASP D O 1
ATOM 3950 N N . LEU D 1 32 ? 10.757 49.732 29.420 1.00 21.31 32 LEU D N 1
ATOM 3951 C CA . LEU D 1 32 ? 10.885 48.294 29.211 1.00 20.18 32 LEU D CA 1
ATOM 3952 C C . LEU D 1 32 ? 12.354 47.892 29.390 1.00 21.02 32 LEU D C 1
ATOM 3953 O O . LEU D 1 32 ? 12.656 46.800 29.878 1.00 21.19 32 LEU D O 1
ATOM 3958 N N . ALA D 1 33 ? 13.270 48.778 29.005 1.00 20.76 33 ALA D N 1
ATOM 3959 C CA . ALA D 1 33 ? 14.695 48.492 29.171 1.00 20.48 33 ALA D CA 1
ATOM 3960 C C . ALA D 1 33 ? 14.984 48.336 30.670 1.00 20.55 33 ALA D C 1
ATOM 3961 O O . ALA D 1 33 ? 15.666 47.400 31.086 1.00 20.04 33 ALA D O 1
ATOM 3963 N N . ARG D 1 34 ? 14.461 49.255 31.480 1.00 21.05 34 ARG D N 1
ATOM 3964 C CA . ARG D 1 34 ? 14.658 49.188 32.927 1.00 22.46 34 ARG D CA 1
ATOM 3965 C C . ARG D 1 34 ? 14.092 47.875 33.467 1.00 22.08 34 ARG D C 1
ATOM 3966 O O . ARG D 1 34 ? 14.700 47.230 34.320 1.00 21.94 34 ARG D O 1
ATOM 3974 N N . ALA D 1 35 ? 12.928 47.479 32.961 1.00 21.96 35 ALA D N 1
ATOM 3975 C CA . ALA D 1 35 ? 12.298 46.237 33.402 1.00 21.54 35 ALA D CA 1
ATOM 3976 C C . ALA D 1 35 ? 13.174 45.031 33.068 1.00 20.92 35 ALA D C 1
ATOM 3977 O O . ALA D 1 35 ? 13.342 44.129 33.889 1.00 20.87 35 ALA D O 1
ATOM 3979 N N . LEU D 1 36 ? 13.740 45.015 31.865 1.00 20.37 36 LEU D N 1
ATOM 3980 C CA . LEU D 1 36 ? 14.600 43.902 31.466 1.00 20.79 36 LEU D CA 1
ATOM 3981 C C . LEU D 1 36 ? 15.765 43.712 32.435 1.00 20.46 36 LEU D C 1
ATOM 3982 O O . LEU D 1 36 ? 16.184 42.582 32.710 1.00 18.89 36 LEU D O 1
ATOM 3987 N N . LEU D 1 37 ? 16.287 44.817 32.958 1.00 20.60 37 LEU D N 1
ATOM 3988 C CA . LEU D 1 37 ? 17.396 44.748 33.896 1.00 21.34 37 LEU D CA 1
ATOM 3989 C C . LEU D 1 37 ? 17.038 43.973 35.166 1.00 21.71 37 LEU D C 1
ATOM 3990 O O . LEU D 1 37 ? 17.909 43.373 35.794 1.00 21.66 37 LEU D O 1
ATOM 3995 N N . THR D 1 38 ? 15.755 43.971 35.531 1.00 20.42 38 THR D N 1
ATOM 3996 C CA . THR D 1 38 ? 15.308 43.270 36.733 1.00 19.94 38 THR D CA 1
ATOM 3997 C C . THR D 1 38 ? 15.102 41.767 36.528 1.00 20.14 38 THR D C 1
ATOM 3998 O O . THR D 1 38 ? 14.970 41.016 37.498 1.00 19.84 38 THR D O 1
ATOM 4002 N N . ALA D 1 39 ? 15.078 41.329 35.273 1.00 21.37 39 ALA D N 1
ATOM 4003 C CA . ALA D 1 39 ? 14.835 39.920 34.965 1.00 21.68 39 ALA D CA 1
ATOM 4004 C C . ALA D 1 39 ? 15.983 38.970 35.271 1.00 22.61 39 ALA D C 1
ATOM 4005 O O . ALA D 1 39 ? 15.775 37.901 35.852 1.00 21.40 39 ALA D O 1
ATOM 4007 N N . VAL D 1 40 ? 17.189 39.353 34.869 1.00 21.37 40 VAL D N 1
ATOM 4008 C CA . VAL D 1 40 ? 18.366 38.519 35.082 1.00 21.56 40 VAL D CA 1
ATOM 4009 C C . VAL D 1 40 ? 19.583 39.395 35.342 1.00 22.10 40 VAL D C 1
ATOM 4010 O O . VAL D 1 40 ? 19.882 40.295 34.562 1.00 23.35 40 VAL D O 1
ATOM 4014 N N . PRO D 1 41 ? 20.294 39.150 36.450 1.00 23.23 41 PRO D N 1
ATOM 4015 C CA . PRO D 1 41 ? 21.478 39.962 36.744 1.00 23.71 41 PRO D CA 1
ATOM 4016 C C . PRO D 1 41 ? 22.516 39.770 35.641 1.00 23.22 41 PRO D C 1
ATOM 4017 O O . PRO D 1 41 ? 22.750 38.646 35.191 1.00 22.60 41 PRO D O 1
ATOM 4021 N N . GLY D 1 42 ? 23.122 40.869 35.199 1.00 23.22 42 GLY D N 1
ATOM 4022 C CA . GLY D 1 42 ? 24.141 40.782 34.168 1.00 24.81 42 GLY D CA 1
ATOM 4023 C C . GLY D 1 42 ? 23.635 40.778 32.739 1.00 24.76 42 GLY D C 1
ATOM 4024 O O . GLY D 1 42 ? 24.425 40.697 31.799 1.00 24.10 42 GLY D O 1
ATOM 4025 N N . ILE D 1 43 ? 22.321 40.859 32.559 1.00 24.20 43 ILE D N 1
ATOM 4026 C CA . ILE D 1 43 ? 21.761 40.867 31.216 1.00 23.59 43 ILE D CA 1
ATOM 4027 C C . ILE D 1 43 ? 22.325 42.038 30.412 1.00 23.59 43 ILE D C 1
ATOM 4028 O O . ILE D 1 43 ? 22.434 43.158 30.915 1.00 23.59 43 ILE D O 1
ATOM 4033 N N . LYS D 1 44 ? 22.706 41.766 29.168 1.00 23.80 44 LYS D N 1
ATOM 4034 C CA . LYS D 1 44 ? 23.242 42.792 28.273 1.00 24.96 44 LYS D CA 1
ATOM 4035 C C . LYS D 1 44 ? 22.316 42.859 27.069 1.00 23.58 44 LYS D C 1
ATOM 4036 O O . LYS D 1 44 ? 22.000 41.830 26.469 1.00 23.80 44 LYS D O 1
ATOM 4042 N N . PHE D 1 45 ? 21.886 44.061 26.701 1.00 23.24 45 PHE D N 1
ATOM 4043 C CA . PHE D 1 45 ? 20.940 44.171 25.602 1.00 23.38 45 PHE D CA 1
ATOM 4044 C C . PHE D 1 45 ? 20.804 45.540 24.969 1.00 22.19 45 PHE D C 1
ATOM 4045 O O . PHE D 1 45 ? 21.298 46.559 25.470 1.00 22.13 45 PHE D O 1
ATOM 4053 N N . GLY D 1 46 ? 20.090 45.532 23.852 1.00 20.40 46 GLY D N 1
ATOM 4054 C CA . GLY D 1 46 ? 19.774 46.744 23.136 1.00 19.61 46 GLY D CA 1
ATOM 4055 C C . GLY D 1 46 ? 18.290 46.619 22.853 1.00 21.75 46 GLY D C 1
ATOM 4056 O O . GLY D 1 46 ? 17.802 45.515 22.595 1.00 19.80 46 GLY D O 1
ATOM 4057 N N . ILE D 1 47 ? 17.560 47.721 22.943 1.00 21.23 47 ILE D N 1
ATOM 4058 C CA . ILE D 1 47 ? 16.135 47.703 22.646 1.00 21.22 47 ILE D CA 1
ATOM 4059 C C . ILE D 1 47 ? 15.812 48.933 21.812 1.00 20.99 47 ILE D C 1
ATOM 4060 O O . ILE D 1 47 ? 16.272 50.039 22.110 1.00 22.37 47 ILE D O 1
ATOM 4065 N N . ALA D 1 48 ? 15.040 48.728 20.752 1.00 20.60 48 ALA D N 1
ATOM 4066 C CA . ALA D 1 48 ? 14.640 49.815 19.868 1.00 20.18 48 ALA D CA 1
ATOM 4067 C C . ALA D 1 48 ? 13.136 49.729 19.659 1.00 20.38 48 ALA D C 1
ATOM 4068 O O . ALA D 1 48 ? 12.566 48.634 19.651 1.00 20.43 48 ALA D O 1
ATOM 4070 N N . MET D 1 49 ? 12.501 50.880 19.485 1.00 19.61 49 MET D N 1
ATOM 4071 C CA . MET D 1 49 ? 11.056 50.921 19.291 1.00 19.52 49 MET D CA 1
ATOM 4072 C C . MET D 1 49 ? 10.687 52.064 18.354 1.00 20.63 49 MET D C 1
ATOM 4073 O O . MET D 1 49 ? 11.197 53.184 18.486 1.00 20.34 49 MET D O 1
ATOM 4078 N N . ASN D 1 50 ? 9.787 51.777 17.419 1.00 19.69 50 ASN D N 1
ATOM 4079 C CA . ASN D 1 50 ? 9.374 52.767 16.432 1.00 20.82 50 ASN D CA 1
ATOM 4080 C C . ASN D 1 50 ? 8.245 53.686 16.865 1.00 22.70 50 ASN D C 1
ATOM 4081 O O . ASN D 1 50 ? 7.221 53.236 17.378 1.00 24.62 50 ASN D O 1
ATOM 4086 N N . GLU D 1 51 ? 8.446 54.985 16.648 1.00 22.03 51 GLU D N 1
ATOM 4087 C CA . GLU D 1 51 ? 7.451 56.000 16.977 1.00 22.54 51 GLU D CA 1
ATOM 4088 C C . GLU D 1 51 ? 6.893 56.535 15.652 1.00 23.31 51 GLU D C 1
ATOM 4089 O O . GLU D 1 51 ? 7.631 57.095 14.844 1.00 23.49 51 GLU D O 1
ATOM 4095 N N . ALA D 1 52 ? 5.592 56.364 15.438 1.00 23.30 52 ALA D N 1
ATOM 4096 C CA . ALA D 1 52 ? 4.940 56.771 14.191 1.00 25.20 52 ALA D CA 1
ATOM 4097 C C . ALA D 1 52 ? 4.943 58.247 13.784 1.00 26.99 52 ALA D C 1
ATOM 4098 O O . ALA D 1 52 ? 5.413 58.586 12.698 1.00 27.00 52 ALA D O 1
ATOM 4100 N N . LYS D 1 53 ? 4.408 59.117 14.637 1.00 28.89 53 LYS D N 1
ATOM 4101 C CA . LYS D 1 53 ? 4.247 60.490 14.137 1.00 30.78 53 LYS D CA 1
ATOM 4102 C C . LYS D 1 53 ? 5.576 61.154 13.704 1.00 29.96 53 LYS D C 1
ATOM 4103 O O . LYS D 1 53 ? 5.689 61.703 12.618 1.00 32.08 53 LYS D O 1
ATOM 4109 N N . PRO D 1 54 ? 6.706 61.120 14.431 1.00 28.82 54 PRO D N 1
ATOM 4110 C CA . PRO D 1 54 ? 7.935 61.700 13.881 1.00 27.80 54 PRO D CA 1
ATOM 4111 C C . PRO D 1 54 ? 8.714 60.696 13.041 1.00 27.09 54 PRO D C 1
ATOM 4112 O O . PRO D 1 54 ? 9.809 60.993 12.564 1.00 27.32 54 PRO D O 1
ATOM 4116 N N . GLN D 1 55 ? 8.148 59.504 12.872 1.00 24.99 55 GLN D N 1
ATOM 4117 C CA . GLN D 1 55 ? 8.788 58.454 12.095 1.00 25.01 55 GLN D CA 1
ATOM 4118 C C . GLN D 1 55 ? 10.232 58.226 12.538 1.00 24.85 55 GLN D C 1
ATOM 4119 O O . GLN D 1 55 ? 11.157 58.200 11.720 1.00 23.81 55 GLN D O 1
ATOM 4125 N N . LEU D 1 56 ? 10.410 58.050 13.844 1.00 24.32 56 LEU D N 1
ATOM 4126 C CA . LEU D 1 56 ? 11.729 57.826 14.426 1.00 23.49 56 LEU D CA 1
ATOM 4127 C C . LEU D 1 56 ? 11.849 56.489 15.144 1.00 24.06 56 LEU D C 1
ATOM 4128 O O . LEU D 1 56 ? 10.899 56.018 15.773 1.00 23.00 56 LEU D O 1
ATOM 4133 N N . THR D 1 57 ? 13.026 55.883 15.045 1.00 23.12 57 THR D N 1
ATOM 4134 C CA . THR D 1 57 ? 13.289 54.638 15.743 1.00 23.82 57 THR D CA 1
ATOM 4135 C C . THR D 1 57 ? 14.047 55.053 16.997 1.00 24.39 57 THR D C 1
ATOM 4136 O O . THR D 1 57 ? 15.149 55.605 16.917 1.00 24.68 57 THR D O 1
ATOM 4140 N N . ARG D 1 58 ? 13.436 54.815 18.153 1.00 22.58 58 ARG D N 1
ATOM 4141 C CA . ARG D 1 58 ? 14.041 55.158 19.434 1.00 21.70 58 ARG D CA 1
ATOM 4142 C C . ARG D 1 58 ? 14.785 53.942 19.952 1.00 22.62 58 ARG D C 1
ATOM 4143 O O . ARG D 1 58 ? 14.427 52.811 19.621 1.00 22.24 58 ARG D O 1
ATOM 4151 N N . TYR D 1 59 ? 15.814 54.161 20.765 1.00 22.27 59 TYR D N 1
ATOM 4152 C CA . TYR D 1 59 ? 16.564 53.032 21.294 1.00 22.88 59 TYR D CA 1
ATOM 4153 C C . TYR D 1 59 ? 17.360 53.349 22.552 1.00 23.31 59 TYR D C 1
ATOM 4154 O O . TYR D 1 59 ? 17.630 54.508 22.871 1.00 22.98 59 TYR D O 1
ATOM 4163 N N . THR D 1 60 ? 17.723 52.290 23.265 1.00 22.42 60 THR D N 1
ATOM 4164 C CA . THR D 1 60 ? 18.513 52.389 24.482 1.00 23.53 60 THR D CA 1
ATOM 4165 C C . THR D 1 60 ? 18.955 50.981 24.859 1.00 23.17 60 THR D C 1
ATOM 4166 O O . THR D 1 60 ? 18.778 50.043 24.079 1.00 23.49 60 THR D O 1
ATOM 4170 N N . GLY D 1 61 ? 19.532 50.839 26.047 1.00 23.26 61 GLY D N 1
ATOM 4171 C CA . GLY D 1 61 ? 20.007 49.545 26.497 1.00 23.72 61 GLY D CA 1
ATOM 4172 C C . GLY D 1 61 ? 21.273 49.737 27.305 1.00 24.69 61 GLY D C 1
ATOM 4173 O O . GLY D 1 61 ? 21.508 50.822 27.836 1.00 24.84 61 GLY D O 1
ATOM 4174 N N . ASN D 1 62 ? 22.093 48.696 27.398 1.00 26.12 62 ASN D N 1
ATOM 4175 C CA . ASN D 1 62 ? 23.338 48.785 28.156 1.00 27.15 62 ASN D CA 1
ATOM 4176 C C . ASN D 1 62 ? 24.489 48.113 27.413 1.00 27.59 62 ASN D C 1
ATOM 4177 O O . ASN D 1 62 ? 25.430 47.609 28.029 1.00 29.09 62 ASN D O 1
ATOM 4182 N N . ASP D 1 63 ? 24.400 48.111 26.086 1.00 28.28 63 ASP D N 1
ATOM 4183 C CA . ASP D 1 63 ? 25.422 47.516 25.225 1.00 29.22 63 ASP D CA 1
ATOM 4184 C C . ASP D 1 63 ? 25.405 48.260 23.889 1.00 30.22 63 ASP D C 1
ATOM 4185 O O . ASP D 1 63 ? 24.466 48.125 23.105 1.00 28.97 63 ASP D O 1
ATOM 4190 N N . PRO D 1 64 ? 26.450 49.054 23.612 1.00 30.51 64 PRO D N 1
ATOM 4191 C CA . PRO D 1 64 ? 26.560 49.830 22.372 1.00 31.19 64 PRO D CA 1
ATOM 4192 C C . PRO D 1 64 ? 26.221 49.074 21.087 1.00 30.84 64 PRO D C 1
ATOM 4193 O O . PRO D 1 64 ? 25.390 49.524 20.294 1.00 31.45 64 PRO D O 1
ATOM 4197 N N . GLU D 1 65 ? 26.865 47.930 20.887 1.00 30.75 65 GLU D N 1
ATOM 4198 C CA . GLU D 1 65 ? 26.649 47.174 19.648 1.00 30.70 65 GLU D CA 1
ATOM 4199 C C . GLU D 1 65 ? 25.242 46.554 19.561 1.00 29.55 65 GLU D C 1
ATOM 4200 O O . GLU D 1 65 ? 24.593 46.564 18.523 1.00 29.38 65 GLU D O 1
ATOM 4206 N N . LEU D 1 66 ? 24.708 46.003 20.648 1.00 27.76 66 LEU D N 1
ATOM 4207 C CA . LEU D 1 66 ? 23.366 45.433 20.600 1.00 26.81 66 LEU D CA 1
ATOM 4208 C C . LEU D 1 66 ? 22.335 46.535 20.403 1.00 26.51 66 LEU D C 1
ATOM 4209 O O . LEU D 1 66 ? 21.279 46.311 19.807 1.00 26.60 66 LEU D O 1
ATOM 4214 N N . GLU D 1 67 ? 22.642 47.727 20.903 1.00 25.47 67 GLU D N 1
ATOM 4215 C CA . GLU D 1 67 ? 21.741 48.859 20.740 1.00 25.46 67 GLU D CA 1
ATOM 4216 C C . GLU D 1 67 ? 21.726 49.281 19.273 1.00 25.32 67 GLU D C 1
ATOM 4217 O O . GLU D 1 67 ? 20.666 49.491 18.685 1.00 25.15 67 GLU D O 1
ATOM 4223 N N . ALA D 1 68 ? 22.908 49.400 18.678 1.00 26.20 68 ALA D N 1
ATOM 4224 C CA . ALA D 1 68 ? 23.001 49.792 17.277 1.00 25.04 68 ALA D CA 1
ATOM 4225 C C . ALA D 1 68 ? 22.281 48.781 16.388 1.00 24.17 68 ALA D C 1
ATOM 4226 O O . ALA D 1 68 ? 21.554 49.158 15.472 1.00 24.66 68 ALA D O 1
ATOM 4228 N N . LEU D 1 69 ? 22.470 47.496 16.670 1.00 22.30 69 LEU D N 1
ATOM 4229 C CA . LEU D 1 69 ? 21.831 46.458 15.875 1.00 23.01 69 LEU D CA 1
ATOM 4230 C C . LEU D 1 69 ? 20.324 46.413 16.100 1.00 21.27 69 LEU D C 1
ATOM 4231 O O . LEU D 1 69 ? 19.567 46.185 15.161 1.00 22.64 69 LEU D O 1
ATOM 4236 N N . ALA D 1 70 ? 19.886 46.629 17.337 1.00 21.93 70 ALA D N 1
ATOM 4237 C CA . ALA D 1 70 ? 18.452 46.618 17.620 1.00 20.96 70 ALA D CA 1
ATOM 4238 C C . ALA D 1 70 ? 17.789 47.753 16.845 1.00 21.37 70 ALA D C 1
ATOM 4239 O O . ALA D 1 70 ? 16.727 47.572 16.250 1.00 21.17 70 ALA D O 1
ATOM 4241 N N . ALA D 1 71 ? 18.424 48.921 16.848 1.00 21.44 71 ALA D N 1
ATOM 4242 C CA . ALA D 1 71 ? 17.896 50.084 16.140 1.00 22.49 71 ALA D CA 1
ATOM 4243 C C . ALA D 1 71 ? 17.873 49.861 14.629 1.00 22.11 71 ALA D C 1
ATOM 4244 O O . ALA D 1 71 ? 16.916 50.243 13.951 1.00 20.68 71 ALA D O 1
ATOM 4246 N N . LYS D 1 72 ? 18.928 49.249 14.098 1.00 22.21 72 LYS D N 1
ATOM 4247 C CA . LYS D 1 72 ? 18.989 48.989 12.666 1.00 23.88 72 LYS D CA 1
ATOM 4248 C C . LYS D 1 72 ? 17.869 48.045 12.249 1.00 22.91 72 LYS D C 1
ATOM 4249 O O . LYS D 1 72 ? 17.181 48.290 11.259 1.00 23.26 72 LYS D O 1
ATOM 4255 N N . ASN D 1 73 ? 17.691 46.967 13.007 1.00 22.32 73 ASN D N 1
ATOM 4256 C CA . ASN D 1 73 ? 16.645 45.996 12.708 1.00 21.97 73 ASN D CA 1
ATOM 4257 C C . ASN D 1 73 ? 15.266 46.637 12.832 1.00 21.40 73 ASN D C 1
ATOM 4258 O O . ASN D 1 73 ? 14.390 46.411 11.996 1.00 21.54 73 ASN D O 1
ATOM 4263 N N . ALA D 1 74 ? 15.081 47.451 13.867 1.00 21.53 74 ALA D N 1
ATOM 4264 C CA . ALA D 1 74 ? 13.796 48.107 14.092 1.00 21.38 74 ALA D CA 1
ATOM 4265 C C . ALA D 1 74 ? 13.430 49.088 12.983 1.00 22.11 74 ALA D C 1
ATOM 4266 O O . ALA D 1 74 ? 12.284 49.122 12.536 1.00 20.43 74 ALA D O 1
ATOM 4268 N N . VAL D 1 75 ? 14.395 49.885 12.529 1.00 22.31 75 VAL D N 1
ATOM 4269 C CA . VAL D 1 75 ? 14.105 50.856 11.481 1.00 23.02 75 VAL D CA 1
ATOM 4270 C C . VAL D 1 75 ? 13.860 50.167 10.139 1.00 22.75 75 VAL D C 1
ATOM 4271 O O . VAL D 1 75 ? 13.076 50.652 9.328 1.00 23.91 75 VAL D O 1
ATOM 4275 N N . LYS D 1 76 ? 14.519 49.032 9.912 1.00 22.82 76 LYS D N 1
ATOM 4276 C CA . LYS D 1 76 ? 14.324 48.290 8.673 1.00 24.14 76 LYS D CA 1
ATOM 4277 C C . LYS D 1 76 ? 12.904 47.713 8.679 1.00 23.32 76 LYS D C 1
ATOM 4278 O O . LYS D 1 76 ? 12.238 47.671 7.646 1.00 23.80 76 LYS D O 1
ATOM 4284 N N . ILE D 1 77 ? 12.444 47.270 9.845 1.00 22.45 77 ILE D N 1
ATOM 4285 C CA . ILE D 1 77 ? 11.085 46.743 9.966 1.00 20.90 77 ILE D CA 1
ATOM 4286 C C . ILE D 1 77 ? 10.151 47.941 9.790 1.00 19.65 77 ILE D C 1
ATOM 4287 O O . ILE D 1 77 ? 9.128 47.857 9.113 1.00 20.86 77 ILE D O 1
ATOM 4292 N N . GLY D 1 78 ? 10.531 49.057 10.405 1.00 20.21 78 GLY D N 1
ATOM 4293 C CA . GLY D 1 78 ? 9.779 50.297 10.290 1.00 19.87 78 GLY D CA 1
ATOM 4294 C C . GLY D 1 78 ? 8.413 50.442 10.937 1.00 20.12 78 GLY D C 1
ATOM 4295 O O . GLY D 1 78 ? 8.077 51.523 11.423 1.00 21.16 78 GLY D O 1
ATOM 4296 N N . ALA D 1 79 ? 7.623 49.373 10.938 1.00 19.82 79 ALA D N 1
ATOM 4297 C CA . ALA D 1 79 ? 6.276 49.406 11.503 1.00 20.43 79 ALA D CA 1
ATOM 4298 C C . ALA D 1 79 ? 6.167 50.144 12.839 1.00 20.44 79 ALA D C 1
ATOM 4299 O O . ALA D 1 79 ? 6.920 49.882 13.777 1.00 18.62 79 ALA D O 1
ATOM 4301 N N . GLY D 1 80 ? 5.206 51.063 12.916 1.00 18.82 80 GLY D N 1
ATOM 4302 C CA . GLY D 1 80 ? 4.998 51.830 14.131 1.00 19.12 80 GLY D CA 1
ATOM 4303 C C . GLY D 1 80 ? 4.662 50.990 15.352 1.00 19.51 80 GLY D C 1
ATOM 4304 O O . GLY D 1 80 ? 3.935 49.996 15.259 1.00 18.93 80 GLY D O 1
ATOM 4305 N N . HIS D 1 81 ? 5.198 51.409 16.497 1.00 18.68 81 HIS D N 1
ATOM 4306 C CA . HIS D 1 81 ? 4.994 50.780 17.816 1.00 19.32 81 HIS D CA 1
ATOM 4307 C C . HIS D 1 81 ? 5.604 49.362 17.941 1.00 19.96 81 HIS D C 1
ATOM 4308 O O . HIS D 1 81 ? 5.385 48.646 18.909 1.00 20.15 81 HIS D O 1
ATOM 4315 N N . VAL D 1 82 ? 6.403 48.949 16.964 1.00 19.18 82 VAL D N 1
ATOM 4316 C CA . VAL D 1 82 ? 7.078 47.662 17.057 1.00 19.62 82 VAL D CA 1
ATOM 4317 C C . VAL D 1 82 ? 8.358 47.897 17.858 1.00 20.04 82 VAL D C 1
ATOM 4318 O O . VAL D 1 82 ? 8.985 48.957 17.748 1.00 19.01 82 VAL D O 1
ATOM 4322 N N . PHE D 1 83 ? 8.726 46.933 18.692 1.00 19.49 83 PHE D N 1
ATOM 4323 C CA . PHE D 1 83 ? 9.963 47.048 19.440 1.00 19.54 83 PHE D CA 1
ATOM 4324 C C . PHE D 1 83 ? 10.804 45.811 19.170 1.00 19.97 83 PHE D C 1
ATOM 4325 O O . PHE D 1 83 ? 10.275 44.724 18.934 1.00 19.45 83 PHE D O 1
ATOM 4333 N N . VAL D 1 84 ? 12.118 46.001 19.155 1.00 19.20 84 VAL D N 1
ATOM 4334 C CA . VAL D 1 84 ? 13.051 44.913 18.904 1.00 20.17 84 VAL D CA 1
ATOM 4335 C C . VAL D 1 84 ? 14.074 44.850 20.021 1.00 19.38 84 VAL D C 1
ATOM 4336 O O . VAL D 1 84 ? 14.694 45.858 20.371 1.00 18.89 84 VAL D O 1
ATOM 4340 N N . ILE D 1 85 ? 14.250 43.659 20.577 1.00 18.82 85 ILE D N 1
ATOM 4341 C CA . ILE D 1 85 ? 15.212 43.451 21.645 1.00 20.09 85 ILE D CA 1
ATOM 4342 C C . ILE D 1 85 ? 16.258 42.435 21.209 1.00 20.25 85 ILE D C 1
ATOM 4343 O O . ILE D 1 85 ? 15.925 41.384 20.664 1.00 21.99 85 ILE D O 1
ATOM 4348 N N . LEU D 1 86 ? 17.525 42.767 21.436 1.00 20.04 86 LEU D N 1
ATOM 4349 C CA . LEU D 1 86 ? 18.628 41.863 21.135 1.00 20.88 86 LEU D CA 1
ATOM 4350 C C . LEU D 1 86 ? 19.354 41.755 22.470 1.00 20.52 86 LEU D C 1
ATOM 4351 O O . LEU D 1 86 ? 19.763 42.766 23.046 1.00 20.11 86 LEU D O 1
ATOM 4356 N N . MET D 1 87 ? 19.497 40.538 22.979 1.00 20.53 87 MET D N 1
ATOM 4357 C CA . MET D 1 87 ? 20.132 40.352 24.274 1.00 22.30 87 MET D CA 1
ATOM 4358 C C . MET D 1 87 ? 21.035 39.132 24.362 1.00 23.20 87 MET D C 1
ATOM 4359 O O . MET D 1 87 ? 20.998 38.236 23.514 1.00 23.57 87 MET D O 1
ATOM 4364 N N . LYS D 1 88 ? 21.843 39.122 25.416 1.00 24.45 88 LYS D N 1
ATOM 4365 C CA . LYS D 1 88 ? 22.746 38.018 25.713 1.00 25.19 88 LYS D CA 1
ATOM 4366 C C . LYS D 1 88 ? 22.864 37.946 27.235 1.00 24.43 88 LYS D C 1
ATOM 4367 O O . LYS D 1 88 ? 22.453 38.871 27.938 1.00 23.79 88 LYS D O 1
ATOM 4373 N N . ASN D 1 89 ? 23.409 36.844 27.741 1.00 23.65 89 ASN D N 1
ATOM 4374 C CA . ASN D 1 89 ? 23.559 36.636 29.179 1.00 24.87 89 ASN D CA 1
ATOM 4375 C C . ASN D 1 89 ? 22.186 36.443 29.816 1.00 24.38 89 ASN D C 1
ATOM 4376 O O . ASN D 1 89 ? 21.998 36.660 31.012 1.00 25.46 89 ASN D O 1
ATOM 4381 N N . ALA D 1 90 ? 21.230 36.030 28.991 1.00 24.40 90 ALA D N 1
ATOM 4382 C CA . ALA D 1 90 ? 19.861 35.781 29.429 1.00 22.96 90 ALA D CA 1
ATOM 4383 C C . ALA D 1 90 ? 19.134 35.092 28.282 1.00 22.37 90 ALA D C 1
ATOM 4384 O O . ALA D 1 90 ? 19.483 35.279 27.115 1.00 22.05 90 ALA D O 1
ATOM 4386 N N . TYR D 1 91 ? 18.124 34.299 28.621 1.00 21.32 91 TYR D N 1
ATOM 4387 C CA . TYR D 1 91 ? 17.345 33.573 27.626 1.00 21.65 91 TYR D CA 1
ATOM 4388 C C . TYR D 1 91 ? 15.902 34.059 27.657 1.00 21.18 91 TYR D C 1
ATOM 4389 O O . TYR D 1 91 ? 15.446 34.602 28.660 1.00 21.07 91 TYR D O 1
ATOM 4398 N N . PRO D 1 92 ? 15.164 33.856 26.559 1.00 20.77 92 PRO D N 1
ATOM 4399 C CA . PRO D 1 92 ? 13.765 34.290 26.506 1.00 20.33 92 PRO D CA 1
ATOM 4400 C C . PRO D 1 92 ? 12.930 33.760 27.671 1.00 19.57 92 PRO D C 1
ATOM 4401 O O . PRO D 1 92 ? 12.098 34.479 28.220 1.00 20.08 92 PRO D O 1
ATOM 4405 N N . ILE D 1 93 ? 13.158 32.512 28.066 1.00 18.40 93 ILE D N 1
ATOM 4406 C CA . ILE D 1 93 ? 12.385 31.936 29.162 1.00 19.07 93 ILE D CA 1
ATOM 4407 C C . ILE D 1 93 ? 12.580 32.702 30.478 1.00 19.28 93 ILE D C 1
ATOM 4408 O O . ILE D 1 93 ? 11.757 32.599 31.387 1.00 19.02 93 ILE D O 1
ATOM 4413 N N . ASN D 1 94 ? 13.653 33.489 30.564 1.00 18.56 94 ASN D N 1
ATOM 4414 C CA . ASN D 1 94 ? 13.937 34.277 31.763 1.00 19.18 94 ASN D CA 1
ATOM 4415 C C . ASN D 1 94 ? 13.332 35.679 31.700 1.00 18.17 94 ASN D C 1
ATOM 4416 O O . ASN D 1 94 ? 13.219 36.345 32.727 1.00 18.96 94 ASN D O 1
ATOM 4421 N N . VAL D 1 95 ? 12.939 36.128 30.511 1.00 17.84 95 VAL D N 1
ATOM 4422 C CA . VAL D 1 95 ? 12.439 37.493 30.383 1.00 18.28 95 VAL D CA 1
ATOM 4423 C C . VAL D 1 95 ? 11.085 37.712 29.728 1.00 19.31 95 VAL D C 1
ATOM 4424 O O . VAL D 1 95 ? 10.542 38.809 29.810 1.00 17.60 95 VAL D O 1
ATOM 4428 N N . LEU D 1 96 ? 10.540 36.698 29.065 1.00 17.18 96 LEU D N 1
ATOM 4429 C CA . LEU D 1 96 ? 9.259 36.886 28.396 1.00 18.00 96 LEU D CA 1
ATOM 4430 C C . LEU D 1 96 ? 8.137 37.385 29.301 1.00 16.88 96 LEU D C 1
ATOM 4431 O O . LEU D 1 96 ? 7.366 38.257 28.900 1.00 17.62 96 LEU D O 1
ATOM 4436 N N . ASN D 1 97 ? 8.041 36.852 30.514 1.00 16.72 97 ASN D N 1
ATOM 4437 C CA . ASN D 1 97 ? 6.981 37.292 31.423 1.00 16.44 97 ASN D CA 1
ATOM 4438 C C . ASN D 1 97 ? 7.147 38.750 31.834 1.00 16.93 97 ASN D C 1
ATOM 4439 O O . ASN D 1 97 ? 6.160 39.462 31.993 1.00 16.95 97 ASN D O 1
ATOM 4444 N N . THR D 1 98 ? 8.393 39.197 31.983 1.00 17.30 98 THR D N 1
ATOM 4445 C CA . THR D 1 98 ? 8.674 40.589 32.332 1.00 17.39 98 THR D CA 1
ATOM 4446 C C . THR D 1 98 ? 8.122 41.494 31.231 1.00 17.66 98 THR D C 1
ATOM 4447 O O . THR D 1 98 ? 7.506 42.529 31.503 1.00 17.96 98 THR D O 1
ATOM 4451 N N . ILE D 1 99 ? 8.343 41.091 29.983 1.00 17.92 99 ILE D N 1
ATOM 4452 C CA . ILE D 1 99 ? 7.882 41.849 28.825 1.00 16.79 99 ILE D CA 1
ATOM 4453 C C . ILE D 1 99 ? 6.359 41.808 28.720 1.00 18.88 99 ILE D C 1
ATOM 4454 O O . ILE D 1 99 ? 5.718 42.837 28.524 1.00 18.19 99 ILE D O 1
ATOM 4459 N N . LYS D 1 100 ? 5.779 40.620 28.850 1.00 17.93 100 LYS D N 1
ATOM 4460 C CA . LYS D 1 100 ? 4.323 40.491 28.772 1.00 19.94 100 LYS D CA 1
ATOM 4461 C C . LYS D 1 100 ? 3.623 41.240 29.909 1.00 21.25 100 LYS D C 1
ATOM 4462 O O . LYS D 1 100 ? 2.480 41.682 29.761 1.00 23.44 100 LYS D O 1
ATOM 4468 N N . ASN D 1 101 ? 4.312 41.380 31.038 1.00 20.95 101 ASN D N 1
ATOM 4469 C CA . ASN D 1 101 ? 3.758 42.058 32.205 1.00 21.63 101 ASN D CA 1
ATOM 4470 C C . ASN D 1 101 ? 3.852 43.576 32.103 1.00 19.72 101 ASN D C 1
ATOM 4471 O O . ASN D 1 101 ? 3.266 44.284 32.913 1.00 20.36 101 ASN D O 1
ATOM 4476 N N . HIS D 1 102 ? 4.580 44.079 31.110 1.00 18.85 102 HIS D N 1
ATOM 4477 C CA . HIS D 1 102 ? 4.721 45.528 30.976 1.00 18.17 102 HIS D CA 1
ATOM 4478 C C . HIS D 1 102 ? 3.412 46.154 30.500 1.00 17.48 102 HIS D C 1
ATOM 4479 O O . HIS D 1 102 ? 2.819 45.708 29.518 1.00 16.26 102 HIS D O 1
ATOM 4486 N N . PRO D 1 103 ? 2.963 47.224 31.182 1.00 18.60 103 PRO D N 1
ATOM 4487 C CA . PRO D 1 103 ? 1.712 47.921 30.856 1.00 17.51 103 PRO D CA 1
ATOM 4488 C C . PRO D 1 103 ? 1.561 48.543 29.471 1.00 17.26 103 PRO D C 1
ATOM 4489 O O . PRO D 1 103 ? 0.441 48.834 29.047 1.00 16.95 103 PRO D O 1
ATOM 4493 N N . ALA D 1 104 ? 2.664 48.738 28.758 1.00 16.29 104 ALA D N 1
ATOM 4494 C CA . ALA D 1 104 ? 2.586 49.327 27.425 1.00 16.93 104 ALA D CA 1
ATOM 4495 C C . ALA D 1 104 ? 2.860 48.308 26.319 1.00 17.54 104 ALA D C 1
ATOM 4496 O O . ALA D 1 104 ? 2.991 48.664 25.148 1.00 18.95 104 ALA D O 1
ATOM 4498 N N . VAL D 1 105 ? 2.939 47.034 26.689 1.00 16.89 105 VAL D N 1
ATOM 4499 C CA . VAL D 1 105 ? 3.182 45.982 25.710 1.00 16.39 105 VAL D CA 1
ATOM 4500 C C . VAL D 1 105 ? 1.871 45.305 25.341 1.00 16.34 105 VAL D C 1
ATOM 4501 O O . VAL D 1 105 ? 1.104 44.910 26.220 1.00 17.15 105 VAL D O 1
ATOM 4505 N N . ALA D 1 106 ? 1.607 45.193 24.044 1.00 16.00 106 ALA D N 1
ATOM 4506 C CA . ALA D 1 106 ? 0.384 44.551 23.582 1.00 17.19 106 ALA D CA 1
ATOM 4507 C C . ALA D 1 106 ? 0.634 43.066 23.373 1.00 17.15 106 ALA D C 1
ATOM 4508 O O . ALA D 1 106 ? -0.078 42.224 23.921 1.00 18.60 106 ALA D O 1
ATOM 4510 N N . MET D 1 107 ? 1.653 42.751 22.583 1.00 17.25 107 MET D N 1
ATOM 4511 C CA . MET D 1 107 ? 1.978 41.366 22.278 1.00 17.90 107 MET D CA 1
ATOM 4512 C C . MET D 1 107 ? 3.448 41.180 21.931 1.00 18.17 107 MET D C 1
ATOM 4513 O O . MET D 1 107 ? 4.173 42.145 21.689 1.00 17.67 107 MET D O 1
ATOM 4518 N N . ILE D 1 108 ? 3.872 39.920 21.923 1.00 16.97 108 ILE D N 1
ATOM 4519 C CA . ILE D 1 108 ? 5.235 39.544 21.559 1.00 16.76 108 ILE D CA 1
ATOM 4520 C C . ILE D 1 108 ? 5.113 38.590 20.371 1.00 17.67 108 ILE D C 1
ATOM 4521 O O . ILE D 1 108 ? 4.506 37.516 20.486 1.00 17.07 108 ILE D O 1
ATOM 4526 N N . TYR D 1 109 ? 5.683 38.988 19.236 1.00 17.21 109 TYR D N 1
ATOM 4527 C CA . TYR D 1 109 ? 5.642 38.197 18.009 1.00 16.73 109 TYR D CA 1
ATOM 4528 C C . TYR D 1 109 ? 6.413 36.886 18.099 1.00 17.96 109 TYR D C 1
ATOM 4529 O O . TYR D 1 109 ? 5.960 35.851 17.603 1.00 19.47 109 TYR D O 1
ATOM 4538 N N . GLY D 1 110 ? 7.583 36.934 18.721 1.00 17.16 110 GLY D N 1
ATOM 4539 C CA . GLY D 1 110 ? 8.387 35.735 18.842 1.00 18.86 110 GLY D CA 1
ATOM 4540 C C . GLY D 1 110 ? 9.698 36.018 19.539 1.00 17.62 110 GLY D C 1
ATOM 4541 O O . GLY D 1 110 ? 10.050 37.172 19.770 1.00 18.44 110 GLY D O 1
ATOM 4542 N N . ALA D 1 111 ? 10.429 34.959 19.871 1.00 18.09 111 ALA D N 1
ATOM 4543 C CA . ALA D 1 111 ? 11.705 35.116 20.556 1.00 19.45 111 ALA D CA 1
ATOM 4544 C C . ALA D 1 111 ? 12.555 33.863 20.421 1.00 20.32 111 ALA D C 1
ATOM 4545 O O . ALA D 1 111 ? 12.072 32.753 20.642 1.00 20.59 111 ALA D O 1
ATOM 4547 N N . SER D 1 112 ? 13.820 34.043 20.054 1.00 20.63 112 SER D N 1
ATOM 4548 C CA . SER D 1 112 ? 14.734 32.915 19.926 1.00 22.60 112 SER D CA 1
ATOM 4549 C C . SER D 1 112 ? 16.095 33.362 19.424 1.00 22.31 112 SER D C 1
ATOM 4550 O O . SER D 1 112 ? 16.351 34.557 19.256 1.00 20.33 112 SER D O 1
ATOM 4553 N N . GLU D 1 113 ? 16.973 32.391 19.205 1.00 23.43 113 GLU D N 1
ATOM 4554 C CA . GLU D 1 113 ? 18.310 32.671 18.677 1.00 25.34 113 GLU D CA 1
ATOM 4555 C C . GLU D 1 113 ? 18.485 32.033 17.311 1.00 24.57 113 GLU D C 1
ATOM 4556 O O . GLU D 1 113 ? 19.565 32.014 16.735 1.00 24.36 113 GLU D O 1
ATOM 4562 N N . ASN D 1 114 ? 17.376 31.438 16.838 1.00 25.07 114 ASN D N 1
ATOM 4563 C CA . ASN D 1 114 ? 17.398 30.844 15.516 1.00 24.93 114 ASN D CA 1
ATOM 4564 C C . ASN D 1 114 ? 17.595 31.937 14.488 1.00 25.24 114 ASN D C 1
ATOM 4565 O O . ASN D 1 114 ? 17.379 33.115 14.738 1.00 24.09 114 ASN D O 1
ATOM 4570 N N . PRO D 1 115 ? 18.035 31.529 13.302 1.00 25.38 115 PRO D N 1
ATOM 4571 C CA . PRO D 1 115 ? 17.965 32.406 12.169 1.00 25.73 115 PRO D CA 1
ATOM 4572 C C . PRO D 1 115 ? 16.523 32.942 12.102 1.00 24.95 115 PRO D C 1
ATOM 4573 O O . PRO D 1 115 ? 15.555 32.192 12.164 1.00 24.61 115 PRO D O 1
ATOM 4577 N N . PHE D 1 116 ? 16.401 34.290 12.059 1.00 24.45 116 PHE D N 1
ATOM 4578 C CA . PHE D 1 116 ? 15.116 34.932 12.319 1.00 23.28 116 PHE D CA 1
ATOM 4579 C C . PHE D 1 116 ? 14.709 35.877 11.183 1.00 22.58 116 PHE D C 1
ATOM 4580 O O . PHE D 1 116 ? 15.477 36.717 10.733 1.00 22.50 116 PHE D O 1
ATOM 4588 N N . GLN D 1 117 ? 13.453 35.817 10.749 1.00 21.82 117 GLN D N 1
ATOM 4589 C CA . GLN D 1 117 ? 12.949 36.753 9.749 1.00 22.67 117 GLN D CA 1
ATOM 4590 C C . GLN D 1 117 ? 11.642 37.396 10.198 1.00 22.14 117 GLN D C 1
ATOM 4591 O O . GLN D 1 117 ? 10.860 36.798 10.932 1.00 21.97 117 GLN D O 1
ATOM 4597 N N . VAL D 1 118 ? 11.421 38.628 9.755 1.00 22.09 118 VAL D N 1
ATOM 4598 C CA . VAL D 1 118 ? 10.190 39.338 10.071 1.00 22.06 118 VAL D CA 1
ATOM 4599 C C . VAL D 1 118 ? 9.515 39.643 8.739 1.00 22.46 118 VAL D C 1
ATOM 4600 O O . VAL D 1 118 ? 10.117 40.246 7.851 1.00 22.43 118 VAL D O 1
ATOM 4604 N N . ILE D 1 119 ? 8.273 39.199 8.591 1.00 21.67 119 ILE D N 1
ATOM 4605 C CA . ILE D 1 119 ? 7.529 39.436 7.365 1.00 21.41 119 ILE D CA 1
ATOM 4606 C C . ILE D 1 119 ? 6.726 40.714 7.562 1.00 22.00 119 ILE D C 1
ATOM 4607 O O . ILE D 1 119 ? 5.912 40.819 8.486 1.00 21.27 119 ILE D O 1
ATOM 4612 N N . VAL D 1 120 ? 6.969 41.690 6.694 1.00 21.74 120 VAL D N 1
ATOM 4613 C CA . VAL D 1 120 ? 6.312 42.983 6.798 1.00 22.05 120 VAL D CA 1
ATOM 4614 C C . VAL D 1 120 ? 5.461 43.345 5.590 1.00 23.00 120 VAL D C 1
ATOM 4615 O O . VAL D 1 120 ? 5.873 43.153 4.444 1.00 23.61 120 VAL D O 1
ATOM 4619 N N . ALA D 1 121 ? 4.266 43.855 5.861 1.00 22.57 121 ALA D N 1
ATOM 4620 C CA . ALA D 1 121 ? 3.356 44.290 4.814 1.00 23.17 121 ALA D CA 1
ATOM 4621 C C . ALA D 1 121 ? 3.432 45.811 4.802 1.00 24.47 121 ALA D C 1
ATOM 4622 O O . ALA D 1 121 ? 3.647 46.432 5.844 1.00 25.54 121 ALA D O 1
ATOM 4624 N N . GLU D 1 122 ? 3.261 46.411 3.629 1.00 24.27 122 GLU D N 1
ATOM 4625 C CA . GLU D 1 122 ? 3.326 47.861 3.520 1.00 25.52 122 GLU D CA 1
ATOM 4626 C C . GLU D 1 122 ? 2.134 48.422 2.755 1.00 26.21 122 GLU D C 1
ATOM 4627 O O . GLU D 1 122 ? 1.777 47.918 1.690 1.00 27.71 122 GLU D O 1
ATOM 4633 N N . THR D 1 123 ? 1.522 49.461 3.312 1.00 25.94 123 THR D N 1
ATOM 4634 C CA . THR D 1 123 ? 0.379 50.124 2.692 1.00 25.84 123 THR D CA 1
ATOM 4635 C C . THR D 1 123 ? 0.789 51.567 2.403 1.00 27.16 123 THR D C 1
ATOM 4636 O O . THR D 1 123 ? 1.958 51.924 2.559 1.00 27.01 123 THR D O 1
ATOM 4640 N N . GLU D 1 124 ? -0.165 52.397 1.989 1.00 27.59 124 GLU D N 1
ATOM 4641 C CA . GLU D 1 124 ? 0.147 53.793 1.699 1.00 28.64 124 GLU D CA 1
ATOM 4642 C C . GLU D 1 124 ? 0.382 54.577 2.988 1.00 27.64 124 GLU D C 1
ATOM 4643 O O . GLU D 1 124 ? 0.987 55.655 2.971 1.00 27.63 124 GLU D O 1
ATOM 4649 N N . LEU D 1 125 ? -0.091 54.030 4.106 1.00 26.55 125 LEU D N 1
ATOM 4650 C CA . LEU D 1 125 ? 0.074 54.675 5.408 1.00 24.82 125 LEU D CA 1
ATOM 4651 C C . LEU D 1 125 ? 1.402 54.313 6.061 1.00 24.67 125 LEU D C 1
ATOM 4652 O O . LEU D 1 125 ? 2.192 55.190 6.419 1.00 25.26 125 LEU D O 1
ATOM 4657 N N . GLY D 1 126 ? 1.639 53.017 6.227 1.00 24.49 126 GLY D N 1
ATOM 4658 C CA . GLY D 1 126 ? 2.867 52.573 6.857 1.00 23.28 126 GLY D CA 1
ATOM 4659 C C . GLY D 1 126 ? 3.112 51.085 6.696 1.00 22.27 126 GLY D C 1
ATOM 4660 O O . GLY D 1 126 ? 2.721 50.489 5.692 1.00 23.19 126 GLY D O 1
ATOM 4661 N N . ARG D 1 127 ? 3.759 50.481 7.689 1.00 20.78 127 ARG D N 1
ATOM 4662 C CA . ARG D 1 127 ? 4.064 49.058 7.636 1.00 20.97 127 ARG D CA 1
ATOM 4663 C C . ARG D 1 127 ? 3.477 48.272 8.806 1.00 19.87 127 ARG D C 1
ATOM 4664 O O . ARG D 1 127 ? 3.135 48.836 9.843 1.00 18.58 127 ARG D O 1
ATOM 4672 N N . ALA D 1 128 ? 3.371 46.957 8.625 1.00 20.79 128 ALA D N 1
ATOM 4673 C CA . ALA D 1 128 ? 2.812 46.084 9.646 1.00 20.35 128 ALA D CA 1
ATOM 4674 C C . ALA D 1 128 ? 3.534 44.747 9.684 1.00 18.47 128 ALA D C 1
ATOM 4675 O O . ALA D 1 128 ? 3.810 44.154 8.644 1.00 19.74 128 ALA D O 1
ATOM 4677 N N . VAL D 1 129 ? 3.841 44.275 10.885 1.00 18.08 129 VAL D N 1
ATOM 4678 C CA . VAL D 1 129 ? 4.481 42.976 11.023 1.00 17.99 129 VAL D CA 1
ATOM 4679 C C . VAL D 1 129 ? 3.352 41.965 10.854 1.00 18.42 129 VAL D C 1
ATOM 4680 O O . VAL D 1 129 ? 2.391 41.988 11.620 1.00 20.13 129 VAL D O 1
ATOM 4684 N N . ILE D 1 130 ? 3.437 41.099 9.851 1.00 17.18 130 ILE D N 1
ATOM 4685 C CA . ILE D 1 130 ? 2.372 40.115 9.687 1.00 18.39 130 ILE D CA 1
ATOM 4686 C C . ILE D 1 130 ? 2.777 38.723 10.158 1.00 17.70 130 ILE D C 1
ATOM 4687 O O . ILE D 1 130 ? 1.961 37.808 10.195 1.00 19.12 130 ILE D O 1
ATOM 4692 N N . GLY D 1 131 ? 4.035 38.565 10.544 1.00 19.06 131 GLY D N 1
ATOM 4693 C CA . GLY D 1 131 ? 4.472 37.270 11.031 1.00 18.27 131 GLY D CA 1
ATOM 4694 C C . GLY D 1 131 ? 5.972 37.171 11.153 1.00 19.04 131 GLY D C 1
ATOM 4695 O O . GLY D 1 131 ? 6.697 38.052 10.696 1.00 20.04 131 GLY D O 1
ATOM 4696 N N . VAL D 1 132 ? 6.440 36.101 11.782 1.00 19.36 132 VAL D N 1
ATOM 4697 C CA . VAL D 1 132 ? 7.870 35.897 11.935 1.00 20.25 132 VAL D CA 1
ATOM 4698 C C . VAL D 1 132 ? 8.238 34.470 11.574 1.00 20.63 132 VAL D C 1
ATOM 4699 O O . VAL D 1 132 ? 7.501 33.533 11.873 1.00 20.55 132 VAL D O 1
ATOM 4703 N N . VAL D 1 133 ? 9.364 34.318 10.886 1.00 20.86 133 VAL D N 1
ATOM 4704 C CA . VAL D 1 133 ? 9.854 32.996 10.531 1.00 22.08 133 VAL D CA 1
ATOM 4705 C C . VAL D 1 133 ? 10.920 32.729 11.579 1.00 21.70 133 VAL D C 1
ATOM 4706 O O . VAL D 1 133 ? 12.012 33.297 11.525 1.00 22.06 133 VAL D O 1
ATOM 4710 N N . ASP D 1 134 ? 10.591 31.886 12.549 1.00 22.29 134 ASP D N 1
ATOM 4711 C CA . ASP D 1 134 ? 11.521 31.567 13.620 1.00 22.63 134 ASP D CA 1
ATOM 4712 C C . ASP D 1 134 ? 12.266 30.276 13.290 1.00 23.00 134 ASP D C 1
ATOM 4713 O O . ASP D 1 134 ? 11.847 29.194 13.694 1.00 22.29 134 ASP D O 1
ATOM 4718 N N . GLY D 1 135 ? 13.361 30.406 12.547 1.00 23.58 135 GLY D N 1
ATOM 4719 C CA . GLY D 1 135 ? 14.158 29.252 12.167 1.00 24.74 135 GLY D CA 1
ATOM 4720 C C . GLY D 1 135 ? 13.523 28.407 11.076 1.00 25.00 135 GLY D C 1
ATOM 4721 O O . GLY D 1 135 ? 12.505 28.787 10.497 1.00 23.79 135 GLY D O 1
ATOM 4722 N N . LYS D 1 136 ? 14.129 27.258 10.791 1.00 24.05 136 LYS D N 1
ATOM 4723 C CA . LYS D 1 136 ? 13.604 26.357 9.775 1.00 24.81 136 LYS D CA 1
ATOM 4724 C C . LYS D 1 136 ? 12.281 25.763 10.253 1.00 23.13 136 LYS D C 1
ATOM 4725 O O . LYS D 1 136 ? 11.997 25.738 11.452 1.00 22.44 136 LYS D O 1
ATOM 4731 N N . ALA D 1 137 ? 11.482 25.286 9.307 1.00 24.22 137 ALA D N 1
ATOM 4732 C CA . ALA D 1 137 ? 10.194 24.681 9.612 1.00 24.49 137 ALA D CA 1
ATOM 4733 C C . ALA D 1 137 ? 10.383 23.189 9.875 1.00 25.32 137 ALA D C 1
ATOM 4734 O O . ALA D 1 137 ? 11.241 22.554 9.264 1.00 25.69 137 ALA D O 1
ATOM 4736 N N . ALA D 1 138 ? 9.585 22.643 10.787 1.00 24.04 138 ALA D N 1
ATOM 4737 C CA . ALA D 1 138 ? 9.649 21.224 11.120 1.00 23.68 138 ALA D CA 1
ATOM 4738 C C . ALA D 1 138 ? 9.008 20.423 9.991 1.00 25.54 138 ALA D C 1
ATOM 4739 O O . ALA D 1 138 ? 8.025 20.862 9.394 1.00 25.34 138 ALA D O 1
ATOM 4741 N N . ASN D 1 139 ? 9.559 19.247 9.698 1.00 24.95 139 ASN D N 1
ATOM 4742 C CA . ASN D 1 139 ? 9.004 18.416 8.633 1.00 24.96 139 ASN D CA 1
ATOM 4743 C C . ASN D 1 139 ? 8.887 16.946 9.020 1.00 25.48 139 ASN D C 1
ATOM 4744 O O . ASN D 1 139 ? 8.517 16.107 8.194 1.00 25.93 139 ASN D O 1
ATOM 4749 N N . LYS D 1 140 ? 9.203 16.637 10.273 1.00 24.53 140 LYS D N 1
ATOM 4750 C CA . LYS D 1 140 ? 9.113 15.270 10.776 1.00 25.17 140 LYS D CA 1
ATOM 4751 C C . LYS D 1 140 ? 8.624 15.278 12.222 1.00 25.30 140 LYS D C 1
ATOM 4752 O O . LYS D 1 140 ? 9.058 16.105 13.024 1.00 24.73 140 LYS D O 1
ATOM 4758 N N . ILE D 1 141 ? 7.715 14.366 12.548 1.00 24.76 141 ILE D N 1
ATOM 4759 C CA . ILE D 1 141 ? 7.215 14.262 13.915 1.00 24.36 141 ILE D CA 1
ATOM 4760 C C . ILE D 1 141 ? 8.177 13.345 14.661 1.00 26.07 141 ILE D C 1
ATOM 4761 O O . ILE D 1 141 ? 8.520 12.264 14.174 1.00 25.30 141 ILE D O 1
ATOM 4766 N N . GLU D 1 142 ? 8.612 13.783 15.839 1.00 25.31 142 GLU D N 1
ATOM 4767 C CA . GLU D 1 142 ? 9.565 13.026 16.650 1.00 27.14 142 GLU D CA 1
ATOM 4768 C C . GLU D 1 142 ? 9.160 11.578 16.925 1.00 27.23 142 GLU D C 1
ATOM 4769 O O . GLU D 1 142 ? 7.978 11.259 17.050 1.00 25.85 142 GLU D O 1
ATOM 4775 N N . THR D 1 143 ? 10.158 10.707 17.021 1.00 30.30 143 THR D N 1
ATOM 4776 C CA . THR D 1 143 ? 9.911 9.303 17.322 1.00 32.98 143 THR D CA 1
ATOM 4777 C C . THR D 1 143 ? 9.915 9.187 18.844 1.00 34.60 143 THR D C 1
ATOM 4778 O O . THR D 1 143 ? 10.291 10.132 19.540 1.00 33.61 143 THR D O 1
ATOM 4782 N N . ASP D 1 144 ? 9.501 8.037 19.363 1.00 36.02 144 ASP D N 1
ATOM 4783 C CA . ASP D 1 144 ? 9.482 7.839 20.808 1.00 38.29 144 ASP D CA 1
ATOM 4784 C C . ASP D 1 144 ? 10.897 7.912 21.372 1.00 37.93 144 ASP D C 1
ATOM 4785 O O . ASP D 1 144 ? 11.101 8.340 22.509 1.00 37.02 144 ASP D O 1
ATOM 4790 N N . GLU D 1 145 ? 11.872 7.501 20.570 1.00 37.49 145 GLU D N 1
ATOM 4791 C CA . GLU D 1 145 ? 13.262 7.532 20.998 1.00 38.20 145 GLU D CA 1
ATOM 4792 C C . GLU D 1 145 ? 13.759 8.970 21.056 1.00 37.08 145 GLU D C 1
ATOM 4793 O O . GLU D 1 145 ? 14.543 9.332 21.934 1.00 36.99 145 GLU D O 1
ATOM 4799 N N . GLN D 1 146 ? 13.302 9.792 20.117 1.00 34.39 146 GLN D N 1
ATOM 4800 C CA . GLN D 1 146 ? 13.716 11.188 20.091 1.00 33.73 146 GLN D CA 1
ATOM 4801 C C . GLN D 1 146 ? 13.109 11.931 21.278 1.00 32.78 146 GLN D C 1
ATOM 4802 O O . GLN D 1 146 ? 13.629 12.961 21.705 1.00 32.52 146 GLN D O 1
ATOM 4808 N N . LYS D 1 147 ? 12.015 11.394 21.816 1.00 32.26 147 LYS D N 1
ATOM 4809 C CA . LYS D 1 147 ? 11.372 11.989 22.984 1.00 33.39 147 LYS D CA 1
ATOM 4810 C C . LYS D 1 147 ? 12.311 11.808 24.170 1.00 33.36 147 LYS D C 1
ATOM 4811 O O . LYS D 1 147 ? 12.570 12.744 24.924 1.00 32.61 147 LYS D O 1
ATOM 4817 N N . LYS D 1 148 ? 12.814 10.586 24.332 1.00 32.76 148 LYS D N 1
ATOM 4818 C CA . LYS D 1 148 ? 13.736 10.264 25.403 1.00 33.42 148 LYS D CA 1
ATOM 4819 C C . LYS D 1 148 ? 14.995 11.111 25.290 1.00 32.07 148 LYS D C 1
ATOM 4820 O O . LYS D 1 148 ? 15.577 11.540 26.278 1.00 31.60 148 LYS D O 1
ATOM 4826 N N . GLU D 1 149 ? 15.411 11.339 24.049 1.00 32.25 149 GLU D N 1
ATOM 4827 C CA . GLU D 1 149 ? 16.604 12.127 23.768 1.00 32.02 149 GLU D CA 1
ATOM 4828 C C . GLU D 1 149 ? 16.466 13.575 24.242 1.00 30.64 149 GLU D C 1
ATOM 4829 O O . GLU D 1 149 ? 17.346 14.093 24.927 1.00 28.63 149 GLU D O 1
ATOM 4835 N N . ARG D 1 150 ? 15.367 14.231 23.882 1.00 29.24 150 ARG D N 1
ATOM 4836 C CA . ARG D 1 150 ? 15.191 15.619 24.296 1.00 27.03 150 ARG D CA 1
ATOM 4837 C C . ARG D 1 150 ? 15.004 15.746 25.802 1.00 27.57 150 ARG D C 1
ATOM 4838 O O . ARG D 1 150 ? 15.505 16.686 26.417 1.00 26.52 150 ARG D O 1
ATOM 4846 N N . ARG D 1 151 ? 14.297 14.793 26.398 1.00 27.34 151 ARG D N 1
ATOM 4847 C CA . ARG D 1 151 ? 14.060 14.829 27.835 1.00 28.28 151 ARG D CA 1
ATOM 4848 C C . ARG D 1 151 ? 15.353 14.667 28.630 1.00 29.73 151 ARG D C 1
ATOM 4849 O O . ARG D 1 151 ? 15.515 15.269 29.694 1.00 28.54 151 ARG D O 1
ATOM 4857 N N . GLU D 1 152 ? 16.280 13.872 28.106 1.00 28.75 152 GLU D N 1
ATOM 4858 C CA . GLU D 1 152 ? 17.561 13.684 28.772 1.00 29.82 152 GLU D CA 1
ATOM 4859 C C . GLU D 1 152 ? 18.377 14.961 28.626 1.00 28.21 152 GLU D C 1
ATOM 4860 O O . GLU D 1 152 ? 19.085 15.365 29.547 1.00 29.06 152 GLU D O 1
ATOM 4866 N N . LEU D 1 153 ? 18.269 15.593 27.463 1.00 27.09 153 LEU D N 1
ATOM 4867 C CA . LEU D 1 153 ? 18.999 16.824 27.201 1.00 27.67 153 LEU D CA 1
ATOM 4868 C C . LEU D 1 153 ? 18.509 17.946 28.110 1.00 26.57 153 LEU D C 1
ATOM 4869 O O . LEU D 1 153 ? 19.309 18.703 28.656 1.00 25.76 153 LEU D O 1
ATOM 4874 N N . VAL D 1 154 ? 17.194 18.048 28.274 1.00 25.82 154 VAL D N 1
ATOM 4875 C CA . VAL D 1 154 ? 16.629 19.087 29.125 1.00 26.23 154 VAL D CA 1
ATOM 4876 C C . VAL D 1 154 ? 17.175 18.969 30.548 1.00 27.14 154 VAL D C 1
ATOM 4877 O O . VAL D 1 154 ? 17.467 19.977 31.194 1.00 25.14 154 VAL D O 1
ATOM 4881 N N . GLU D 1 155 ? 17.325 17.740 31.034 1.00 28.45 155 GLU D N 1
ATOM 4882 C CA . GLU D 1 155 ? 17.860 17.535 32.375 1.00 29.45 155 GLU D CA 1
ATOM 4883 C C . GLU D 1 155 ? 19.344 17.892 32.397 1.00 29.91 155 GLU D C 1
ATOM 4884 O O . GLU D 1 155 ? 19.826 18.519 33.341 1.00 29.24 155 GLU D O 1
ATOM 4890 N N . LYS D 1 156 ? 20.062 17.498 31.348 1.00 31.02 156 LYS D N 1
ATOM 4891 C CA . LYS D 1 156 ? 21.492 17.783 31.239 1.00 32.68 156 LYS D CA 1
ATOM 4892 C C . LYS D 1 156 ? 21.757 19.286 31.209 1.00 32.74 156 LYS D C 1
ATOM 4893 O O . LYS D 1 156 ? 22.747 19.764 31.767 1.00 34.12 156 LYS D O 1
ATOM 4899 N N . ILE D 1 157 ? 20.874 20.026 30.545 1.00 31.46 157 ILE D N 1
ATOM 4900 C CA . ILE D 1 157 ? 21.011 21.473 30.441 1.00 31.68 157 ILE D CA 1
ATOM 4901 C C . ILE D 1 157 ? 20.972 22.140 31.815 1.00 30.60 157 ILE D C 1
ATOM 4902 O O . ILE D 1 157 ? 21.555 23.205 32.010 1.00 30.41 157 ILE D O 1
ATOM 4907 N N . GLY D 1 158 ? 20.286 21.511 32.764 1.00 29.88 158 GLY D N 1
ATOM 4908 C CA . GLY D 1 158 ? 20.203 22.076 34.098 1.00 28.89 158 GLY D CA 1
ATOM 4909 C C . GLY D 1 158 ? 18.808 22.056 34.692 1.00 28.03 158 GLY D C 1
ATOM 4910 O O . GLY D 1 158 ? 18.615 22.452 35.841 1.00 26.18 158 GLY D O 1
ATOM 4911 N N . TYR D 1 159 ? 17.831 21.601 33.913 1.00 28.16 159 TYR D N 1
ATOM 4912 C CA . TYR D 1 159 ? 16.453 21.530 34.390 1.00 27.99 159 TYR D CA 1
ATOM 4913 C C . TYR D 1 159 ? 16.228 20.180 35.051 1.00 28.64 159 TYR D C 1
ATOM 4914 O O . TYR D 1 159 ? 15.578 19.288 34.501 1.00 28.82 159 TYR D O 1
ATOM 4923 N N . LYS D 1 160 ? 16.788 20.051 36.249 1.00 28.45 160 LYS D N 1
ATOM 4924 C CA . LYS D 1 160 ? 16.708 18.829 37.034 1.00 29.46 160 LYS D CA 1
ATOM 4925 C C . LYS D 1 160 ? 16.662 19.174 38.518 1.00 27.78 160 LYS D C 1
ATOM 4926 O O . LYS D 1 160 ? 17.375 20.066 38.977 1.00 27.72 160 LYS D O 1
ATOM 4932 N N . ILE D 1 161 ? 15.813 18.475 39.263 1.00 27.86 161 ILE D N 1
ATOM 4933 C CA . ILE D 1 161 ? 15.705 18.701 40.698 1.00 26.82 161 ILE D CA 1
ATOM 4934 C C . ILE D 1 161 ? 16.012 17.393 41.420 1.00 28.17 161 ILE D C 1
ATOM 4935 O O . ILE D 1 161 ? 15.894 16.316 40.835 1.00 28.61 161 ILE D O 1
ATOM 4940 N N . ASP D 1 162 ? 16.414 17.492 42.683 1.00 29.08 162 ASP D N 1
ATOM 4941 C CA . ASP D 1 162 ? 16.757 16.319 43.481 1.00 30.17 162 ASP D CA 1
ATOM 4942 C C . ASP D 1 162 ? 15.537 15.596 44.033 1.00 30.35 162 ASP D C 1
ATOM 4943 O O . ASP D 1 162 ? 14.627 16.271 44.554 1.00 30.21 162 ASP D O 1
#

InterPro domains:
  IPR007153 Adenosine specific kinase [PF04008] (7-160)
  IPR007153 Adenosine specific kinase [PTHR36155] (2-161)
  IPR036902 Ta1353-like superfamily [G3DSA:3.40.1520.10] (1-162)
  IPR036902 Ta1353-like superfamily [SSF103165] (2-160)

Solvent-accessible surface area: 35664 Å² total; per-residue (Å²): 103,103,172,107,63,83,7,101,15,82,41,52,183,44,9,10,0,0,0,0,46,6,83,106,2,92,83,0,7,53,33,0,0,111,24,0,14,37,6,6,55,51,2,79,0,0,0,0,0,6,35,64,206,56,164,88,32,83,124,0,0,34,22,108,109,3,10,64,23,0,19,119,6,0,92,119,0,30,3,30,55,0,0,0,0,0,0,85,92,4,116,20,94,14,0,50,71,31,0,121,96,12,127,15,20,80,80,33,53,17,23,18,95,64,109,5,53,0,43,0,8,60,52,139,177,29,56,48,15,97,21,40,58,56,10,205,90,102,121,174,165,65,77,92,108,90,74,119,96,106,141,125,100,70,81,178,114,39,75,110,29,121,142,98,102,28,85,22,97,15,77,41,59,169,42,8,11,0,0,0,0,45,6,82,109,3,94,81,0,8,52,33,0,0,110,22,0,15,38,5,5,54,50,2,79,0,0,0,0,0,6,34,66,195,58,162,85,34,82,121,1,0,35,21,108,82,5,9,30,7,0,17,19,4,0,39,47,0,29,4,30,57,0,0,0,0,0,0,84,89,4,117,20,95,14,1,49,86,29,0,126,105,11,125,14,20,80,81,36,52,15,25,16,86,64,108,5,54,0,45,1,9,58,68,172,166,32,55,49,16,97,22,41,56,57,12,209,93,102,127,180,166,60,76,100,100,83,69,119,94,104,141,94,103,71,86,152,112,39,74,107,29,116,72,103,79,106,55,85,10,99,15,81,43,47,186,43,8,10,0,0,0,0,44,6,81,109,3,95,82,0,7,52,33,0,0,109,23,0,14,36,5,5,55,50,2,79,0,0,0,0,0,6,34,61,169,55,128,88,31,83,121,1,0,32,21,107,106,2,9,64,23,0,19,116,6,0,92,122,0,30,3,29,58,0,0,0,0,0,0,83,93,4,118,20,96,14,1,48,76,34,0,121,110,13,125,15,19,78,81,34,52,16,23,18,96,63,106,5,52,0,44,0,9,15,48,81,170,26,53,47,15,93,21,41,56,57,11,203,91,100,120,175,167,71,76,95,119,85,64,128,92,104,138,118,99,70,79,178,115,39,76,116,36,123,133,153,104,48,86,21,96,14,81,40,61,184,44,7,9,0,0,0,0,43,6,83,108,3,93,82,0,7,53,33,0,0,109,24,0,14,38,5,5,55,48,2,75,0,0,0,0,0,5,37,58,202,58,162,86,33,82,124,2,0,35,22,109,100,5,9,55,18,0,17,82,1,0,82,113,0,30,3,30,55,0,0,0,0,0,0,86,89,4,118,20,96,14,0,49,92,32,0,124,111,12,124,14,20,80,91,36,48,16,24,18,93,63,108,6,54,0,44,1,11,60,65,172,168,31,54,48,16,98,23,40,58,56,12,206,92,103,130,180,167,56,76,101,102,86,67,115,96,105,142,123,89,72,95,170,111,40,75,109,26,114

Secondary structure (DSSP, 8-state):
--EEEEEEPP--TT-EEEEEEES-HHHHHHHHHHHHHHHSTT-EEEEEEEETTTTEEEEEES-HHHHHHHHHHHHHH--TTEEEEEEESS-HHHHHHHHHTSTTEEEEEEEESSSEEEEEEE-SS-EEEEEEEESSPP-SPPPHHHHHHHHHHHHHHT----/-EEEEEEPP--TT-EEEEEEES-HHHHHHHHHHHHHHHSTT-EEEEEEEETTTTEEEEEES-HHHHHHHHHHHHHH--TTEEEEEEESS-HHHHHHHHHTSTTEEEEEEEESS-EEEEEEE-SS-EEEEEEEESSPP-SPPPHHHHHHHHHHHHHHT----/--EEEEEEPP--TT-EEEEEEES-HHHHHHHHHHHHHHHSTT-EEEEEEEETTTTEEEEEES-HHHHHHHHHHHHHH--TTEEEEEEESS-HHHHHHHHHTSTTEEEEEEEESS-EEEEEEE-SS-EEEEEEEESSPP-SPPPHHHHHHHHHHHHHHT----/-EEEEEEPP--TT-EEEEEEES-HHHHHHHHHHHHHHHSTT-EEEEEEEETTTTEEEEEES-HHHHHHHHHHHHHH--TTEEEEEEESS-HHHHHHHHHTSTTEEEEEEEESS-EEEEEEE-SS-EEEEEEEESSPP-SPPPHHHHHHHHHHHHHHT----

Nearest PDB structures (foldseek):
  2d16-assembly1_A  TM=1.006E+00  e=2.827E-32  Pyrococcus horikoshii OT3
  2ekm-assembly1_C  TM=9.679E-01  e=2.412E-19  Sulfurisphaera tokodaii
  2jb7-assembly1_A  TM=9.634E-01  e=3.229E-18  Pyrobaculum aerophilum
  1vgg-assembly1_F  TM=9.633E-01  e=3.229E-18  Thermus thermophilus HB8
  1rlh-assembly1_A  TM=8.958E-01  e=3.577E-13  Thermoplasma acidophilum

Radius of gyration: 41.3 Å; Cα contacts (8 Å, |Δi|>4): 1420; chains: 4; bounding box: 50×78×136 Å

CATH classification: 3.40.1520.10